Protein AF-F2E6W6-F1 (afdb_monomer_lite)

Sequence (379 aa):
MNFRDVFLYSQALEDITQSMILEAPSEEEVSLLLEIYGLCLTGRKEVNKAIMNNVQDLAKAFSNYKDEVLVKREELLEYTRNAISGLKRNADIMRIDAETLELWRKLDGKEKSRSQSTEGQDKASEKIAVANIEALKEALTEVRFCSRVEELLLKKKSIAPGDSMEIHSQKVDKLKVLSDSLSTSSSKAEQRIMDHRRQKEDALNFRVKKENEVNAAEKGLLAEITQLEKQRDDLEAQLKKVNISINAAAVRLKTTREERDQFDEANNQIIFSLKTKEDDLSKSIATCNVEANVVKTWINFLEDTWQLQSSHNEQKEKKTSDELERCVRDFLKLTKHHLSAFKVSLFVYHILHAPGYVSPCCLCYLQFFYLSGSPKLVY

Foldseek 3Di:
DDPLLVVLPDLVLLVVLLVCLCPPDDPVVLVVNLVVCVSWFPDDSVVSVVLSVVSNVSSVVSVPPDDDDPDDPVNVSVVSSLVRQLGTDHPLLVVLVVLLVVLVVVLVVLVVVVVVVPDDDDDDDVVVVVVVVVVVVSVVSNVVSVVVNVVSVVVSVPDRGGDDPVVVVVSVVVVVVVVVVVVVVVVVVVVVVVVVVVVVVVVVVVVVVVVVVVVVVVVVVVVVVVVVVVVVVVVVVVVVVVVVVVVVVVVVVVVVVVVVVVVVVVVVVVVVVVVVVVVVVVVVVVVVVVVVVVVVVVVVVVVVVVVVVVVVVVVVVVVVVVVVVVVVVVVVVVVVVVVVVVVVVPPVVVVPDDDDDDDDDDDDDDPDDDDDDDDDDDD

Organism: Hordeum vulgare subsp. vulgare (NCBI:txid112509)

pLDDT: mean 81.31, std 18.22, range [27.05, 98.44]

Secondary structure (DSSP, 8-state):
--HHHHHHHSSHHHHHHHHHHHSPPPHHHHHHHHHHHHHHBSS-HHHHHHHHHHHHHHHHHHHH--S-SSS-HHHHHHHHHHHHHHHBPPHHHHHHHHHHHHHHHHHHHHHHHHHH--S-----HHHHHHHHHHHHHHHHHHHHHHHHHHHHHHHHHH---SS-HHHHHHHHHHHHHHHHHHHHHHHHHHHHHHHHHHHHHHHHHHHHHHHHHHHHHHHHHHHHHHHHHHHHHHHHHHHHHHHHHHHHHHHHHHHHHHHHHHHHHHHHHHHHHHHHHHHHHHHHHHHHHHHHHHHHHHHHHHHHHHHHHHHHHHHHHHHHHHHHHHHHHHHHHHHHHHHHHHHHHHHHHHHS---S-----------------------

Structure (mmCIF, N/CA/C/O backbone):
data_AF-F2E6W6-F1
#
_entry.id   AF-F2E6W6-F1
#
loop_
_atom_site.group_PDB
_atom_site.id
_atom_site.type_symbol
_atom_site.label_atom_id
_atom_site.label_alt_id
_atom_site.label_comp_id
_atom_site.label_asym_id
_atom_site.label_entity_id
_atom_site.label_seq_id
_atom_site.pdbx_PDB_ins_code
_atom_site.Cartn_x
_atom_site.Cartn_y
_atom_site.Cartn_z
_atom_site.occupancy
_atom_site.B_iso_or_equiv
_atom_site.auth_seq_id
_atom_site.auth_comp_id
_atom_site.auth_asym_id
_atom_site.auth_atom_id
_atom_site.pdbx_PDB_model_num
ATOM 1 N N . MET A 1 1 ? 26.480 -9.948 -69.142 1.00 63.53 1 MET A N 1
ATOM 2 C CA . MET A 1 1 ? 26.178 -9.881 -67.698 1.00 63.53 1 MET A CA 1
ATOM 3 C C . MET A 1 1 ? 26.034 -11.298 -67.197 1.00 63.53 1 MET A C 1
ATOM 5 O O . MET A 1 1 ? 25.286 -12.056 -67.802 1.00 63.53 1 MET A O 1
ATOM 9 N N . ASN A 1 2 ? 26.790 -11.666 -66.169 1.00 80.00 2 ASN A N 1
ATOM 10 C CA . ASN A 1 2 ? 26.648 -12.948 -65.475 1.00 80.00 2 ASN A CA 1
ATOM 11 C C . ASN A 1 2 ? 25.763 -12.771 -64.215 1.00 80.00 2 ASN A C 1
ATOM 13 O O . ASN A 1 2 ? 25.444 -11.645 -63.836 1.00 80.00 2 ASN A O 1
ATOM 17 N N . PHE A 1 3 ? 25.363 -13.869 -63.562 1.00 83.00 3 PHE A N 1
ATOM 18 C CA . PHE A 1 3 ? 24.536 -13.830 -62.342 1.00 83.00 3 PHE A CA 1
ATOM 19 C C . PHE A 1 3 ? 25.166 -12.992 -61.217 1.00 83.00 3 PHE A C 1
ATOM 21 O O . PHE A 1 3 ? 24.473 -12.240 -60.538 1.00 83.00 3 PHE A O 1
ATOM 28 N N . ARG A 1 4 ? 26.491 -13.077 -61.052 1.00 82.88 4 ARG A N 1
ATOM 29 C CA . ARG A 1 4 ? 27.232 -12.314 -60.043 1.00 82.88 4 ARG A CA 1
ATOM 30 C C . ARG A 1 4 ? 27.129 -10.807 -60.285 1.00 82.88 4 ARG A C 1
ATOM 32 O O . ARG A 1 4 ? 26.973 -10.069 -59.323 1.00 82.88 4 ARG A O 1
ATOM 39 N N . ASP A 1 5 ? 27.155 -10.353 -61.536 1.00 81.19 5 ASP A N 1
ATOM 40 C CA . ASP A 1 5 ? 26.971 -8.937 -61.868 1.00 81.19 5 ASP A CA 1
ATOM 41 C C . ASP A 1 5 ? 25.567 -8.471 -61.458 1.00 81.19 5 ASP A C 1
ATOM 43 O O . ASP A 1 5 ? 25.430 -7.446 -60.798 1.00 81.19 5 ASP A O 1
ATOM 47 N N . VAL A 1 6 ? 24.530 -9.251 -61.790 1.00 85.06 6 VAL A N 1
ATOM 48 C CA . VAL A 1 6 ? 23.133 -8.951 -61.422 1.00 85.06 6 VAL A CA 1
ATOM 49 C C . VAL A 1 6 ? 22.968 -8.893 -59.902 1.00 85.06 6 VAL A C 1
ATOM 51 O O . VAL A 1 6 ? 22.346 -7.965 -59.389 1.00 85.06 6 VAL A O 1
ATOM 54 N N . PHE A 1 7 ? 23.579 -9.833 -59.177 1.00 87.50 7 PHE A N 1
ATOM 55 C CA . PHE A 1 7 ? 23.567 -9.850 -57.717 1.00 87.50 7 PHE A CA 1
ATOM 56 C C . PHE A 1 7 ? 24.241 -8.603 -57.124 1.00 87.50 7 PHE A C 1
ATOM 58 O O . PHE A 1 7 ? 23.672 -7.965 -56.242 1.00 87.50 7 PHE A O 1
ATOM 65 N N . LEU A 1 8 ? 25.406 -8.200 -57.645 1.00 86.19 8 LEU A N 1
ATOM 66 C CA . LEU A 1 8 ? 26.129 -7.009 -57.182 1.00 86.19 8 LEU A CA 1
ATOM 67 C C . LEU A 1 8 ? 25.391 -5.690 -57.477 1.00 86.19 8 LEU A C 1
ATOM 69 O O . LEU A 1 8 ? 25.560 -4.735 -56.722 1.00 86.19 8 LEU A O 1
ATOM 73 N N . TYR A 1 9 ? 24.571 -5.627 -58.532 1.00 84.62 9 TYR A N 1
ATOM 74 C CA . TYR A 1 9 ? 23.705 -4.470 -58.809 1.00 84.62 9 TYR A CA 1
ATOM 75 C C . TYR A 1 9 ? 22.440 -4.427 -57.940 1.00 84.62 9 TYR A C 1
ATOM 77 O O . TYR A 1 9 ? 21.834 -3.367 -57.808 1.00 84.62 9 TYR A O 1
ATOM 85 N N . SER A 1 10 ? 22.030 -5.557 -57.364 1.00 89.06 10 SER A N 1
ATOM 86 C CA . SER A 1 10 ? 20.847 -5.645 -56.503 1.00 89.06 10 SER A CA 1
ATOM 87 C C . SER A 1 10 ? 21.130 -5.202 -55.061 1.00 89.06 10 SER A C 1
ATOM 89 O O . SER A 1 10 ? 22.289 -5.044 -54.672 1.00 89.06 10 SER A O 1
ATOM 91 N N . GLN A 1 11 ? 20.067 -5.068 -54.262 1.00 88.62 11 GLN A N 1
ATOM 92 C CA . GLN A 1 11 ? 20.126 -4.831 -52.812 1.00 88.62 11 GLN A CA 1
ATOM 93 C C . GLN A 1 11 ? 20.173 -6.136 -51.987 1.00 88.62 11 GLN A C 1
ATOM 95 O O . GLN A 1 11 ? 20.115 -6.115 -50.760 1.00 88.62 11 GLN A O 1
ATOM 100 N N . ALA A 1 12 ? 20.269 -7.293 -52.654 1.00 91.50 12 ALA A N 1
ATOM 101 C CA . ALA A 1 12 ? 20.101 -8.593 -52.011 1.00 91.50 12 ALA A CA 1
ATOM 102 C C . ALA A 1 12 ? 21.128 -8.850 -50.902 1.00 91.50 12 ALA A C 1
ATOM 104 O O . ALA A 1 12 ? 20.784 -9.434 -49.881 1.00 91.50 12 ALA A O 1
ATOM 105 N N . LEU A 1 13 ? 22.378 -8.411 -51.081 1.00 92.00 13 LEU A N 1
ATOM 106 C CA . LEU A 1 13 ? 23.414 -8.595 -50.066 1.00 92.00 13 LEU A CA 1
ATOM 107 C C . LEU A 1 13 ? 23.071 -7.836 -48.784 1.00 92.00 13 LEU A C 1
ATOM 109 O O . LEU A 1 13 ? 23.199 -8.376 -47.692 1.00 92.00 13 LEU A O 1
ATOM 113 N N . GLU A 1 14 ? 22.632 -6.591 -48.925 1.00 93.69 14 GLU A N 1
ATOM 114 C CA . GLU A 1 14 ? 22.298 -5.734 -47.802 1.00 93.69 14 GLU A CA 1
ATOM 115 C C . GLU A 1 14 ? 21.030 -6.190 -47.079 1.00 93.69 14 GLU A C 1
ATOM 117 O O . GLU A 1 14 ? 20.990 -6.153 -45.851 1.00 93.69 14 GLU A O 1
ATOM 122 N N . ASP A 1 15 ? 20.022 -6.649 -47.821 1.00 93.00 15 ASP A N 1
ATOM 123 C CA . ASP A 1 15 ? 18.779 -7.162 -47.242 1.00 93.00 15 ASP A CA 1
ATOM 124 C C . ASP A 1 15 ? 19.012 -8.491 -46.506 1.00 93.00 15 ASP A C 1
ATOM 126 O O . ASP A 1 15 ? 18.475 -8.689 -45.416 1.00 93.00 15 ASP A O 1
ATOM 130 N N . ILE A 1 16 ? 19.887 -9.358 -47.032 1.00 92.94 16 ILE A N 1
ATOM 131 C CA . ILE A 1 16 ? 20.359 -10.558 -46.324 1.00 92.94 16 ILE A CA 1
ATOM 132 C C . ILE A 1 16 ? 21.093 -10.161 -45.034 1.00 92.94 16 ILE A C 1
ATOM 134 O O . ILE A 1 16 ? 20.836 -10.722 -43.974 1.00 92.94 16 ILE A O 1
ATOM 138 N N . THR A 1 17 ? 21.990 -9.170 -45.073 1.00 92.81 17 THR A N 1
ATOM 139 C CA . THR A 1 17 ? 22.675 -8.723 -43.851 1.00 92.81 17 THR A CA 1
ATOM 140 C C . THR A 1 17 ? 21.697 -8.143 -42.825 1.00 92.81 17 THR A C 1
ATOM 142 O O . THR A 1 17 ? 21.856 -8.369 -41.627 1.00 92.81 17 THR A O 1
ATOM 145 N N . GLN A 1 18 ? 20.670 -7.414 -43.258 1.00 93.12 18 GLN A N 1
ATOM 146 C CA . GLN A 1 18 ? 19.642 -6.905 -42.352 1.00 93.12 18 GLN A CA 1
ATOM 147 C C . GLN A 1 18 ? 18.776 -8.010 -41.755 1.00 93.12 18 GLN A C 1
ATOM 149 O O . GLN A 1 18 ? 18.472 -7.942 -40.563 1.00 93.12 18 GLN A O 1
ATOM 154 N N . SER A 1 19 ? 18.396 -9.028 -42.535 1.00 92.31 19 SER A N 1
ATOM 155 C CA . SER A 1 19 ? 17.620 -10.150 -42.004 1.00 92.31 19 SER A CA 1
ATOM 156 C C . SER A 1 19 ? 18.380 -10.857 -40.884 1.00 92.31 19 SER A C 1
ATOM 158 O O . SER A 1 19 ? 17.770 -11.206 -39.884 1.00 92.31 19 SER A O 1
ATOM 160 N N . MET A 1 20 ? 19.710 -10.943 -40.980 1.00 91.44 20 MET A N 1
ATOM 161 C CA . MET A 1 20 ? 20.563 -11.488 -39.915 1.00 91.44 20 MET A CA 1
ATOM 162 C C . MET A 1 20 ? 20.612 -10.630 -38.643 1.00 91.44 20 MET A C 1
ATOM 164 O O . MET A 1 20 ? 20.873 -11.134 -37.555 1.00 91.44 20 MET A O 1
ATOM 168 N N . ILE A 1 21 ? 20.431 -9.314 -38.768 1.00 94.25 21 ILE A N 1
ATOM 169 C CA . ILE A 1 21 ? 20.359 -8.411 -37.609 1.00 94.25 21 ILE A CA 1
ATOM 170 C C . ILE A 1 21 ? 18.989 -8.528 -36.940 1.00 94.25 21 ILE A C 1
ATOM 172 O O . ILE A 1 21 ? 18.876 -8.426 -35.718 1.00 94.25 21 ILE A O 1
ATOM 176 N N . LEU A 1 22 ? 17.940 -8.728 -37.738 1.00 91.81 22 LEU A N 1
ATOM 177 C CA . LEU A 1 22 ? 16.584 -8.947 -37.244 1.00 91.81 22 LEU A CA 1
ATOM 178 C C . LEU A 1 22 ? 16.437 -10.315 -36.571 1.00 91.81 22 LEU A C 1
ATOM 180 O O . LEU A 1 22 ? 15.814 -10.403 -35.513 1.00 91.81 22 LEU A O 1
ATOM 184 N N . GLU A 1 23 ? 17.036 -11.347 -37.159 1.00 90.81 23 GLU A N 1
ATOM 185 C CA . GLU A 1 23 ? 17.044 -12.721 -36.675 1.00 90.81 23 GLU A CA 1
ATOM 186 C C . GLU A 1 23 ? 18.470 -13.270 -36.723 1.00 90.81 23 GLU A C 1
ATOM 188 O O . GLU A 1 23 ? 19.076 -13.377 -37.786 1.00 90.81 23 GLU A O 1
ATOM 193 N N . ALA A 1 24 ? 19.025 -13.578 -35.548 1.00 90.25 24 ALA A N 1
ATOM 194 C CA . ALA A 1 24 ? 20.420 -13.980 -35.436 1.00 90.25 24 ALA A CA 1
ATOM 195 C C . ALA A 1 24 ? 20.694 -15.256 -36.257 1.00 90.25 24 ALA A C 1
ATOM 197 O O . ALA A 1 24 ? 19.958 -16.233 -36.111 1.00 90.25 24 ALA A O 1
ATOM 198 N N . PRO A 1 25 ? 21.764 -15.278 -37.070 1.00 88.00 25 PRO A N 1
ATOM 199 C CA . PRO A 1 25 ? 22.058 -16.411 -37.937 1.00 88.00 25 PRO A CA 1
ATOM 200 C C . PRO A 1 25 ? 22.534 -17.627 -37.134 1.00 88.00 25 PRO A C 1
ATOM 202 O O . PRO A 1 25 ? 23.281 -17.499 -36.158 1.00 88.00 25 PRO A O 1
ATOM 205 N N . SER A 1 26 ? 22.160 -18.816 -37.592 1.00 89.94 26 SER A N 1
ATOM 206 C CA . SER A 1 26 ? 22.721 -20.091 -37.140 1.00 89.94 26 SER A CA 1
ATOM 207 C C . SER A 1 26 ? 24.189 -20.259 -37.566 1.00 89.94 26 SER A C 1
ATOM 209 O O . SER A 1 26 ? 24.686 -19.567 -38.457 1.00 89.94 26 SER A O 1
ATOM 211 N N . GLU A 1 27 ? 24.912 -21.205 -36.957 1.00 88.50 27 GLU A N 1
ATOM 212 C CA . GLU A 1 27 ? 26.322 -21.473 -37.305 1.00 88.50 27 GLU A CA 1
ATOM 213 C C . GLU A 1 27 ? 26.512 -21.885 -38.780 1.00 88.50 27 GLU A C 1
ATOM 215 O O . GLU A 1 27 ? 27.515 -21.535 -39.415 1.00 88.50 27 GLU A O 1
ATOM 220 N N . GLU A 1 28 ? 25.530 -22.591 -39.343 1.00 89.00 28 GLU A N 1
ATOM 221 C CA . GLU A 1 28 ? 25.517 -23.013 -40.747 1.00 89.00 28 GLU A CA 1
ATOM 222 C C . GLU A 1 28 ? 25.327 -21.814 -41.688 1.00 89.00 28 GLU A C 1
ATOM 224 O O . GLU A 1 28 ? 26.076 -21.653 -42.657 1.00 89.00 28 GLU A O 1
ATOM 229 N N . GLU A 1 29 ? 24.393 -20.917 -41.362 1.00 89.31 29 GLU A N 1
ATOM 230 C CA . GLU A 1 29 ? 24.150 -19.682 -42.115 1.00 89.31 29 GLU A CA 1
ATOM 231 C C . GLU A 1 29 ? 25.367 -18.753 -42.077 1.00 89.31 29 GLU A C 1
ATOM 233 O O . GLU A 1 29 ? 25.765 -18.218 -43.111 1.00 89.31 29 GLU A O 1
ATOM 238 N N . VAL A 1 30 ? 26.024 -18.616 -40.919 1.00 91.25 30 VAL A N 1
ATOM 239 C CA . VAL A 1 30 ? 27.264 -17.831 -40.779 1.00 91.25 30 VAL A CA 1
ATOM 240 C C . VAL A 1 30 ? 28.339 -18.323 -41.747 1.00 91.25 30 VAL A C 1
ATOM 242 O O . VAL A 1 30 ? 28.990 -17.513 -42.413 1.00 91.25 30 VAL A O 1
ATOM 245 N N . SER A 1 31 ? 28.512 -19.641 -41.856 1.00 90.50 31 SER A N 1
ATOM 246 C CA . SER A 1 31 ? 29.509 -20.246 -42.746 1.00 90.50 31 SER A CA 1
ATOM 247 C C . SER A 1 31 ? 29.209 -19.948 -44.218 1.00 90.50 31 SER A C 1
ATOM 249 O O . SER A 1 31 ? 30.088 -19.470 -44.937 1.00 90.50 31 SER A O 1
ATOM 251 N N . LEU A 1 32 ? 27.955 -20.131 -44.644 1.00 90.38 32 LEU A N 1
ATOM 252 C CA . LEU A 1 32 ? 27.500 -19.820 -46.004 1.00 90.38 32 LEU A CA 1
ATOM 253 C C . LEU A 1 32 ? 27.666 -18.329 -46.340 1.00 90.38 32 LEU A C 1
ATOM 255 O O . LEU A 1 32 ? 28.095 -17.948 -47.430 1.00 90.38 32 LEU A O 1
ATOM 259 N N . LEU A 1 33 ? 27.354 -17.456 -45.389 1.00 89.75 33 LEU A N 1
ATOM 260 C CA . LEU A 1 33 ? 27.385 -16.013 -45.597 1.00 89.75 33 LEU A CA 1
ATOM 261 C C . LEU A 1 33 ? 28.803 -15.453 -45.645 1.00 89.75 33 LEU A C 1
ATOM 263 O O . LEU A 1 33 ? 29.058 -14.509 -46.391 1.00 89.75 33 LEU A O 1
ATOM 267 N N . LEU A 1 34 ? 29.752 -16.060 -44.933 1.00 91.19 34 LEU A N 1
ATOM 268 C CA . LEU A 1 34 ? 31.170 -15.733 -45.084 1.00 91.19 34 LEU A CA 1
ATOM 269 C C . LEU A 1 34 ? 31.671 -16.010 -46.508 1.00 91.19 34 LEU A C 1
ATOM 271 O O . LEU A 1 34 ? 32.486 -15.239 -47.029 1.00 91.19 34 LEU A O 1
ATOM 275 N N . GLU A 1 35 ? 31.166 -17.058 -47.164 1.00 90.69 35 GLU A N 1
ATOM 276 C CA . GLU A 1 35 ? 31.461 -17.327 -48.575 1.00 90.69 35 GLU A CA 1
ATOM 277 C C . GLU A 1 35 ? 30.843 -16.261 -49.488 1.00 90.69 35 GLU A C 1
ATOM 279 O O . GLU A 1 35 ? 31.542 -15.695 -50.337 1.00 90.69 35 GLU A O 1
ATOM 284 N N . ILE A 1 36 ? 29.571 -15.909 -49.261 1.00 90.62 36 ILE A N 1
ATOM 285 C CA . ILE A 1 36 ? 28.873 -14.843 -50.000 1.00 90.62 36 ILE A CA 1
ATOM 286 C C . ILE A 1 36 ? 29.614 -13.504 -49.845 1.00 90.62 36 ILE A C 1
ATOM 288 O O . ILE A 1 36 ? 29.897 -12.832 -50.843 1.00 90.62 36 ILE A O 1
ATOM 292 N N . TYR A 1 37 ? 30.026 -13.143 -48.627 1.00 91.75 37 TYR A N 1
ATOM 293 C CA . TYR A 1 37 ? 30.845 -11.959 -48.351 1.00 91.75 37 TYR A CA 1
ATOM 294 C C . TYR A 1 37 ? 32.204 -12.043 -49.060 1.00 91.75 37 TYR A C 1
ATOM 296 O O . TYR A 1 37 ? 32.669 -11.054 -49.626 1.00 91.75 37 TYR A O 1
ATOM 304 N N . GLY A 1 38 ? 32.831 -13.224 -49.115 1.00 89.94 38 GLY A N 1
ATOM 305 C CA . GLY A 1 38 ? 34.061 -13.488 -49.877 1.00 89.94 38 GLY A CA 1
ATOM 306 C C . GLY A 1 38 ? 33.975 -13.119 -51.359 1.00 89.94 38 GLY A C 1
ATOM 307 O O . GLY A 1 38 ? 34.939 -12.601 -51.940 1.00 89.94 38 GLY A O 1
ATOM 308 N N . LEU A 1 39 ? 32.817 -13.361 -51.970 1.00 88.00 39 LEU A N 1
ATOM 309 C CA . LEU A 1 39 ? 32.565 -13.111 -53.389 1.00 88.00 39 LEU A CA 1
ATOM 310 C C . LEU A 1 39 ? 32.099 -11.676 -53.674 1.00 88.00 39 LEU A C 1
ATOM 312 O O . LEU A 1 39 ? 32.392 -11.145 -54.761 1.00 88.00 39 LEU A O 1
ATOM 316 N N . CYS A 1 40 ? 31.398 -11.067 -52.712 1.00 89.25 40 CYS A N 1
ATOM 317 C CA . CYS A 1 40 ? 30.647 -9.829 -52.909 1.00 89.25 40 CYS A CA 1
ATOM 318 C C . CYS A 1 40 ? 31.241 -8.598 -52.224 1.00 89.25 40 CYS A C 1
ATOM 320 O O . CYS A 1 40 ? 31.049 -7.508 -52.746 1.00 89.25 40 CYS A O 1
ATOM 322 N N . LEU A 1 41 ? 31.980 -8.732 -51.121 1.00 89.81 41 LEU A N 1
ATOM 323 C CA . LEU A 1 41 ? 32.582 -7.599 -50.412 1.00 89.81 41 LEU A CA 1
ATOM 324 C C . LEU A 1 41 ? 34.031 -7.349 -50.841 1.00 89.81 41 LEU A C 1
ATOM 326 O O . LEU A 1 41 ? 34.765 -8.238 -51.298 1.00 89.81 41 LEU A O 1
ATOM 330 N N . THR A 1 42 ? 34.438 -6.091 -50.739 1.00 84.62 42 THR A N 1
ATOM 331 C CA . THR A 1 42 ? 35.826 -5.657 -50.894 1.00 84.62 42 THR A CA 1
ATOM 332 C C . THR A 1 42 ? 36.619 -5.998 -49.627 1.00 84.62 42 THR A C 1
ATOM 334 O O . THR A 1 42 ? 36.120 -5.868 -48.516 1.00 84.62 42 THR A O 1
ATOM 337 N N . GLY A 1 43 ? 37.861 -6.469 -49.785 1.00 81.81 43 GLY A N 1
ATOM 338 C CA . GLY A 1 43 ? 38.720 -6.859 -48.661 1.00 81.81 43 GLY A CA 1
ATOM 339 C C . GLY A 1 43 ? 39.170 -8.322 -48.683 1.00 81.81 43 GLY A C 1
ATOM 340 O O . GLY A 1 43 ? 38.806 -9.108 -49.558 1.00 81.81 43 GLY A O 1
ATOM 341 N N . ARG A 1 44 ? 40.042 -8.670 -47.727 1.00 83.00 44 ARG A N 1
ATOM 342 C CA . ARG A 1 44 ? 40.537 -10.04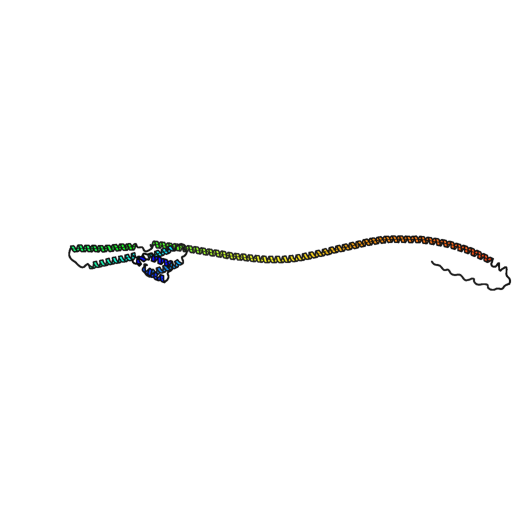2 -47.511 1.00 83.00 44 ARG A CA 1
ATOM 343 C C . ARG A 1 44 ? 39.607 -10.798 -46.556 1.00 83.00 44 ARG A C 1
ATOM 345 O O . ARG A 1 44 ? 38.804 -10.179 -45.868 1.00 83.00 44 ARG A O 1
ATOM 352 N N . LYS A 1 45 ? 39.759 -12.126 -46.469 1.00 86.56 45 LYS A N 1
ATOM 353 C CA . LYS A 1 45 ? 38.929 -13.004 -45.617 1.00 86.56 45 LYS A CA 1
ATOM 354 C C . LYS A 1 45 ? 38.768 -12.495 -44.175 1.00 86.56 45 LYS A C 1
ATOM 356 O O . LYS A 1 45 ? 37.667 -12.555 -43.642 1.00 86.56 45 LYS A O 1
ATOM 361 N N . GLU A 1 46 ? 39.821 -11.924 -43.590 1.00 87.31 46 GLU A N 1
ATOM 362 C CA . GLU A 1 46 ? 39.778 -11.366 -42.228 1.00 87.31 46 GLU A CA 1
ATOM 363 C C . GLU A 1 46 ? 38.813 -10.184 -42.076 1.00 87.31 46 GLU A C 1
ATOM 365 O O . GLU A 1 46 ? 38.120 -10.075 -41.069 1.00 87.31 46 GLU A O 1
ATOM 370 N N . VAL A 1 47 ? 38.718 -9.322 -43.094 1.00 87.38 47 VAL A N 1
ATOM 371 C CA . VAL A 1 47 ? 37.790 -8.180 -43.094 1.00 87.38 47 VAL A CA 1
ATOM 372 C C . VAL A 1 47 ? 36.350 -8.688 -43.118 1.00 87.38 47 VAL A C 1
ATOM 374 O O . VAL A 1 47 ? 35.525 -8.243 -42.328 1.00 87.38 47 VAL A O 1
ATOM 377 N N . ASN A 1 48 ? 36.065 -9.690 -43.951 1.00 90.56 48 ASN A N 1
ATOM 378 C CA . ASN A 1 48 ? 34.736 -10.296 -44.037 1.00 90.56 48 ASN A CA 1
ATOM 379 C C . ASN A 1 48 ? 34.334 -10.999 -42.735 1.00 90.56 48 ASN A C 1
ATOM 381 O O . ASN A 1 48 ? 33.177 -10.915 -42.329 1.00 90.56 48 ASN A O 1
ATOM 385 N N . LYS A 1 49 ? 35.290 -11.644 -42.054 1.00 91.44 49 LYS A N 1
ATOM 386 C CA . LYS A 1 49 ? 35.068 -12.241 -40.732 1.00 91.44 49 LYS A CA 1
ATOM 387 C C . LYS A 1 49 ? 34.760 -11.182 -39.672 1.00 91.44 49 LYS A C 1
ATOM 389 O O . LYS A 1 49 ? 33.838 -11.366 -38.886 1.00 91.44 49 LYS A O 1
ATOM 394 N N . ALA A 1 50 ? 35.483 -10.063 -39.669 1.00 91.75 50 ALA A N 1
ATOM 395 C CA . ALA A 1 50 ? 35.206 -8.959 -38.752 1.00 91.75 50 ALA A CA 1
ATOM 396 C C . ALA A 1 50 ? 33.811 -8.353 -38.986 1.00 91.75 50 ALA A C 1
ATOM 398 O O . ALA A 1 50 ? 33.081 -8.105 -38.030 1.00 91.75 50 ALA A O 1
ATOM 399 N N . ILE A 1 51 ? 33.411 -8.175 -40.250 1.00 91.81 51 ILE A N 1
ATOM 400 C CA . ILE A 1 51 ? 32.063 -7.708 -40.608 1.00 91.81 51 ILE A CA 1
ATOM 401 C C . ILE A 1 51 ? 31.001 -8.693 -40.108 1.00 91.81 51 ILE A C 1
ATOM 403 O O . ILE A 1 51 ? 30.014 -8.264 -39.521 1.00 91.81 51 ILE A O 1
ATOM 407 N N . MET A 1 52 ? 31.214 -9.999 -40.289 1.00 92.94 52 MET A N 1
ATOM 408 C CA . MET A 1 52 ? 30.303 -11.032 -39.791 1.00 92.94 52 MET A CA 1
ATOM 409 C C . MET A 1 52 ? 30.128 -10.969 -38.269 1.00 92.94 52 MET A C 1
ATOM 411 O O . MET A 1 52 ? 28.998 -10.923 -37.790 1.00 92.94 52 MET A O 1
ATOM 415 N N . ASN A 1 53 ? 31.227 -10.886 -37.516 1.00 92.12 53 ASN A N 1
ATOM 416 C CA . ASN A 1 53 ? 31.167 -10.759 -36.058 1.00 92.12 53 ASN A CA 1
ATOM 417 C C . ASN A 1 53 ? 30.378 -9.507 -35.636 1.00 92.12 53 ASN A C 1
ATOM 419 O O . ASN A 1 53 ? 29.513 -9.592 -34.771 1.00 92.12 53 ASN A O 1
ATOM 423 N N . ASN A 1 54 ? 30.608 -8.367 -36.297 1.00 93.12 54 ASN A N 1
ATOM 424 C CA . ASN A 1 54 ? 29.860 -7.137 -36.026 1.00 93.12 54 ASN A CA 1
ATOM 425 C C . ASN A 1 54 ? 28.361 -7.297 -36.322 1.00 93.12 54 ASN A C 1
ATOM 427 O O . ASN A 1 54 ? 27.536 -6.787 -35.573 1.00 93.12 54 ASN A O 1
ATOM 431 N N . VAL A 1 55 ? 27.990 -8.006 -37.394 1.00 93.00 55 VAL A N 1
ATOM 432 C CA . VAL A 1 55 ? 26.584 -8.310 -37.715 1.00 93.00 55 VAL A CA 1
ATOM 433 C C . VAL A 1 55 ? 25.952 -9.187 -36.630 1.00 93.00 55 VAL A C 1
ATOM 435 O O . VAL A 1 55 ? 24.822 -8.923 -36.231 1.00 93.00 55 VAL A O 1
ATOM 438 N N . GLN A 1 56 ? 26.676 -10.174 -36.096 1.00 92.38 56 GLN A N 1
ATOM 439 C CA . GLN A 1 56 ? 26.198 -11.003 -34.982 1.00 92.38 56 GLN A CA 1
ATOM 440 C C . GLN A 1 56 ? 26.055 -10.205 -33.675 1.00 92.38 56 GLN A C 1
ATOM 442 O O . GLN A 1 56 ? 25.061 -10.362 -32.962 1.00 92.38 56 GLN A O 1
ATOM 447 N N . ASP A 1 57 ? 27.003 -9.312 -33.376 1.00 93.31 57 ASP A N 1
ATOM 448 C CA . ASP A 1 57 ? 26.922 -8.408 -32.223 1.00 93.31 57 ASP A CA 1
ATOM 449 C C . ASP A 1 57 ? 25.732 -7.449 -32.354 1.00 93.31 57 ASP A C 1
ATOM 451 O O . ASP A 1 57 ? 24.977 -7.253 -31.394 1.00 93.31 57 ASP A O 1
ATOM 455 N N . LEU A 1 58 ? 25.515 -6.906 -33.559 1.00 93.75 58 LEU A N 1
ATOM 456 C CA . LEU A 1 58 ? 24.338 -6.106 -33.879 1.00 93.75 58 LEU A CA 1
ATOM 457 C C . LEU A 1 58 ? 23.063 -6.919 -33.679 1.00 93.75 58 LEU A C 1
ATOM 459 O O . LEU A 1 58 ? 22.182 -6.435 -32.981 1.00 93.75 58 LEU A O 1
ATOM 463 N N . ALA A 1 59 ? 22.975 -8.148 -34.194 1.00 92.75 59 ALA A N 1
ATOM 464 C CA . ALA A 1 59 ? 21.809 -9.018 -34.024 1.00 92.75 59 ALA A CA 1
ATOM 465 C C . ALA A 1 59 ? 21.476 -9.259 -32.544 1.00 92.75 59 ALA A C 1
ATOM 467 O O . ALA A 1 59 ? 20.332 -9.109 -32.101 1.00 92.75 59 ALA A O 1
ATOM 468 N N . LYS A 1 60 ? 22.501 -9.547 -31.735 1.00 92.75 60 LYS A N 1
ATOM 469 C CA . LYS A 1 60 ? 22.354 -9.729 -30.289 1.00 92.75 60 LYS A CA 1
ATOM 470 C C . LYS A 1 60 ? 21.840 -8.459 -29.610 1.00 92.75 60 LYS A C 1
ATOM 472 O O . LYS A 1 60 ? 20.912 -8.540 -28.802 1.00 92.75 60 LYS A O 1
ATOM 477 N N . ALA A 1 61 ? 22.396 -7.294 -29.937 1.00 92.12 61 ALA A N 1
ATOM 478 C CA . ALA A 1 61 ? 21.934 -6.017 -29.397 1.00 92.12 61 ALA A CA 1
ATOM 479 C C . ALA A 1 61 ? 20.495 -5.690 -29.846 1.00 92.12 61 ALA A C 1
ATOM 481 O O . ALA A 1 61 ? 19.656 -5.322 -29.021 1.00 92.12 61 ALA A O 1
ATOM 482 N N . PHE A 1 62 ? 20.182 -5.897 -31.128 1.00 92.88 62 PHE A N 1
ATOM 483 C CA . PHE A 1 62 ? 18.880 -5.606 -31.731 1.00 92.88 62 PHE A CA 1
ATOM 484 C C . PHE A 1 62 ? 17.751 -6.502 -31.209 1.00 92.88 62 PHE A C 1
ATOM 486 O O . PHE A 1 62 ? 16.606 -6.048 -31.147 1.00 92.88 62 PHE A O 1
ATOM 493 N N . SER A 1 63 ? 18.055 -7.740 -30.801 1.00 91.75 63 SER A N 1
ATOM 494 C CA . SER A 1 63 ? 17.076 -8.682 -30.230 1.00 91.75 63 SER A CA 1
ATOM 495 C C . SER A 1 63 ? 16.444 -8.185 -28.920 1.00 91.75 63 SER A C 1
ATOM 497 O O . SER A 1 63 ? 15.268 -8.437 -28.647 1.00 91.75 63 SER A O 1
ATOM 499 N N . ASN A 1 64 ? 17.206 -7.419 -28.132 1.00 89.94 64 ASN A N 1
ATOM 500 C CA . ASN A 1 64 ? 16.744 -6.825 -26.878 1.00 89.94 64 ASN A CA 1
ATOM 501 C C . ASN A 1 64 ? 16.050 -5.472 -27.090 1.00 89.94 64 ASN A C 1
ATOM 503 O O . ASN A 1 64 ? 15.388 -4.970 -26.183 1.00 89.94 64 ASN A O 1
ATOM 507 N N . TYR A 1 65 ? 16.183 -4.875 -28.277 1.00 89.94 65 TYR A N 1
ATOM 508 C CA . TYR A 1 65 ? 15.677 -3.538 -28.558 1.00 89.94 65 TYR A CA 1
ATOM 509 C C . TYR A 1 65 ? 14.228 -3.560 -29.062 1.00 89.94 65 TYR A C 1
ATOM 511 O O . TYR A 1 65 ? 13.973 -3.409 -30.253 1.00 89.94 65 TYR A O 1
ATOM 519 N N . LYS A 1 66 ? 13.263 -3.784 -28.168 1.00 85.81 66 LYS A N 1
ATOM 520 C CA . LYS A 1 66 ? 11.838 -3.872 -28.546 1.00 85.81 66 LYS A CA 1
ATOM 521 C C . LYS A 1 66 ? 11.126 -2.523 -28.529 1.00 85.81 66 LYS A C 1
ATOM 523 O O . LYS A 1 66 ? 10.383 -2.221 -29.457 1.00 85.81 66 LYS A O 1
ATOM 528 N N . ASP A 1 67 ? 11.387 -1.724 -27.500 1.00 88.00 67 ASP A N 1
ATOM 529 C CA . ASP A 1 67 ? 10.698 -0.457 -27.275 1.00 88.00 67 ASP A CA 1
ATOM 530 C C . ASP A 1 67 ? 11.535 0.712 -27.801 1.00 88.00 67 ASP A C 1
ATOM 532 O O . ASP A 1 67 ? 12.622 1.003 -27.297 1.00 88.00 67 ASP A O 1
ATOM 536 N N . GLU A 1 68 ? 11.026 1.387 -28.831 1.00 87.69 68 GLU A N 1
ATOM 537 C CA . GLU A 1 68 ? 11.694 2.537 -29.434 1.00 87.69 68 GLU A CA 1
ATOM 538 C C . GLU A 1 68 ? 11.497 3.794 -28.582 1.00 87.69 68 GLU A C 1
ATOM 540 O O . GLU A 1 68 ? 10.369 4.212 -28.325 1.00 87.69 68 GLU A O 1
ATOM 545 N N . VAL A 1 69 ? 12.599 4.425 -28.166 1.00 82.94 69 VAL A N 1
ATOM 546 C CA . VAL A 1 69 ? 12.549 5.650 -27.345 1.00 82.94 69 VAL A CA 1
ATOM 547 C C . VAL A 1 69 ? 12.937 6.881 -28.160 1.00 82.94 69 VAL A C 1
ATOM 549 O O . VAL A 1 69 ? 12.138 7.802 -28.307 1.00 82.94 69 VAL A O 1
ATOM 552 N N . LEU A 1 70 ? 14.165 6.913 -28.691 1.00 83.69 70 LEU A N 1
ATOM 553 C CA . LEU A 1 70 ? 14.691 8.066 -29.439 1.00 83.69 70 LEU A CA 1
ATOM 554 C C . LEU A 1 70 ? 15.124 7.734 -30.872 1.00 83.69 70 LEU A C 1
ATOM 556 O O . LEU A 1 70 ? 15.133 8.625 -31.717 1.00 83.69 70 LEU A O 1
ATOM 560 N N . VAL A 1 71 ? 15.490 6.480 -31.159 1.00 89.25 71 VAL A N 1
ATOM 561 C CA . VAL A 1 71 ? 16.035 6.064 -32.464 1.00 89.25 71 VAL A CA 1
ATOM 562 C C . VAL A 1 71 ? 15.185 4.946 -33.026 1.00 89.25 71 VAL A C 1
ATOM 564 O O . VAL A 1 71 ? 14.980 3.938 -32.359 1.00 89.25 71 VAL A O 1
ATOM 567 N N . LYS A 1 72 ? 14.692 5.083 -34.251 1.00 91.38 72 LYS A N 1
ATOM 568 C CA . LYS A 1 72 ? 13.876 4.021 -34.846 1.00 91.38 72 LYS A CA 1
ATOM 569 C C . LYS A 1 72 ? 14.751 2.846 -35.265 1.00 91.38 72 LYS A C 1
ATOM 571 O O . LYS A 1 72 ? 15.856 3.046 -35.771 1.00 91.38 72 LYS A O 1
ATOM 576 N N . ARG A 1 73 ? 14.244 1.624 -35.107 1.00 91.56 73 ARG A N 1
ATOM 577 C CA . ARG A 1 73 ? 14.901 0.394 -35.572 1.00 91.56 73 ARG A CA 1
ATOM 578 C C . ARG A 1 73 ? 15.204 0.470 -37.067 1.00 91.56 73 ARG A C 1
ATOM 580 O O . ARG A 1 73 ? 16.317 0.162 -37.474 1.00 91.56 73 ARG A O 1
ATOM 587 N N . GLU A 1 74 ? 14.258 0.980 -37.852 1.00 91.00 74 GLU A N 1
ATOM 588 C CA . GLU A 1 74 ? 14.425 1.194 -39.296 1.00 91.00 74 GLU A CA 1
ATOM 589 C C . GLU A 1 74 ? 15.622 2.103 -39.619 1.00 91.00 74 GLU A C 1
ATOM 591 O O . GLU A 1 74 ? 16.401 1.815 -40.520 1.00 91.00 74 GLU A O 1
ATOM 596 N N . GLU A 1 75 ? 15.824 3.174 -38.843 1.00 90.12 75 GLU A N 1
ATOM 597 C CA . GLU A 1 75 ? 16.926 4.119 -39.058 1.00 90.12 75 GLU A CA 1
ATOM 598 C C . GLU A 1 75 ? 18.298 3.457 -38.832 1.00 90.12 75 GLU A C 1
ATOM 600 O O . GLU A 1 75 ? 19.238 3.672 -39.596 1.00 90.12 75 GLU A O 1
ATOM 605 N N . LEU A 1 76 ? 18.411 2.603 -37.810 1.00 91.25 76 LEU A N 1
ATOM 606 C CA . LEU A 1 76 ? 19.640 1.856 -37.517 1.00 91.25 76 LEU A CA 1
ATOM 607 C C . LEU A 1 76 ? 19.923 0.764 -38.561 1.00 91.25 76 LEU A C 1
ATOM 609 O O . LEU A 1 76 ? 21.076 0.548 -38.950 1.00 91.25 76 LEU A O 1
ATOM 613 N N . LEU A 1 77 ? 18.876 0.085 -39.035 1.00 91.56 77 LEU A N 1
ATOM 614 C CA . LEU A 1 77 ? 18.989 -0.897 -40.114 1.00 91.56 77 LEU A CA 1
ATOM 615 C C . LEU A 1 77 ? 19.419 -0.225 -41.420 1.00 91.56 77 LEU A C 1
ATOM 617 O O . LEU A 1 77 ? 20.259 -0.770 -42.137 1.00 91.56 77 LEU A O 1
ATOM 621 N N . GLU A 1 78 ? 18.923 0.979 -41.697 1.00 90.75 78 GLU A N 1
ATOM 622 C CA . GLU A 1 78 ? 19.331 1.785 -42.847 1.00 90.75 78 GLU A CA 1
ATOM 623 C C . GLU A 1 78 ? 20.807 2.212 -42.765 1.00 90.75 78 GLU A C 1
ATOM 625 O O . GLU A 1 78 ? 21.523 2.189 -43.768 1.00 90.75 78 GLU A O 1
ATOM 630 N N . TYR A 1 79 ? 21.328 2.535 -41.578 1.00 90.12 79 TYR A N 1
ATOM 631 C CA . TYR A 1 79 ? 22.768 2.784 -41.408 1.00 90.12 79 TYR A CA 1
ATOM 632 C C . TYR A 1 79 ? 23.613 1.553 -41.724 1.00 90.12 79 TYR A C 1
ATOM 634 O O . TYR A 1 79 ? 24.655 1.669 -42.372 1.00 90.12 79 TYR A O 1
ATOM 642 N N . THR A 1 80 ? 23.134 0.370 -41.344 1.00 90.75 80 THR A N 1
ATOM 643 C CA . THR A 1 80 ? 23.817 -0.886 -41.664 1.00 90.75 80 THR A CA 1
ATOM 644 C C . THR A 1 80 ? 23.745 -1.187 -43.164 1.00 90.75 80 THR A C 1
ATOM 646 O O . THR A 1 80 ? 24.764 -1.519 -43.767 1.00 90.75 80 THR A O 1
ATOM 649 N N . ARG A 1 81 ? 22.584 -0.980 -43.799 1.00 89.50 81 ARG A N 1
ATOM 650 C CA . ARG A 1 81 ? 22.394 -1.116 -45.255 1.00 89.50 81 ARG A CA 1
ATOM 651 C C . ARG A 1 81 ? 23.397 -0.267 -46.034 1.00 89.50 81 ARG A C 1
ATOM 653 O O . ARG A 1 81 ? 24.085 -0.776 -46.916 1.00 89.50 81 ARG A O 1
ATOM 660 N N . ASN A 1 82 ? 23.528 1.006 -45.661 1.00 88.25 82 ASN A N 1
ATOM 661 C CA . ASN A 1 82 ? 24.461 1.937 -46.297 1.00 88.25 82 ASN A CA 1
ATOM 662 C C . ASN A 1 82 ? 25.928 1.526 -46.097 1.00 88.25 82 ASN A C 1
ATOM 664 O O . ASN A 1 82 ? 26.721 1.590 -47.039 1.00 88.25 82 ASN A O 1
ATOM 668 N N . ALA A 1 83 ? 26.283 1.040 -44.903 1.00 88.94 83 ALA A N 1
ATOM 669 C CA . ALA A 1 83 ? 27.629 0.551 -44.617 1.00 88.94 83 ALA A CA 1
ATOM 670 C C . ALA A 1 83 ? 27.994 -0.692 -45.451 1.00 88.94 83 ALA A C 1
ATOM 672 O O . ALA A 1 83 ? 29.085 -0.750 -46.019 1.00 88.94 83 ALA A O 1
ATOM 673 N N . ILE A 1 84 ? 27.084 -1.665 -45.577 1.00 90.38 84 ILE A N 1
ATOM 674 C CA . ILE A 1 84 ? 27.310 -2.877 -46.385 1.00 90.38 84 ILE A CA 1
ATOM 675 C C . ILE A 1 84 ? 27.371 -2.541 -47.878 1.00 90.38 84 ILE A C 1
ATOM 677 O O . ILE A 1 84 ? 28.262 -3.031 -48.574 1.00 90.38 84 ILE A O 1
ATOM 681 N N . SER A 1 85 ? 26.503 -1.647 -48.359 1.00 88.00 85 SER A N 1
ATOM 682 C CA . SER A 1 85 ? 26.533 -1.160 -49.745 1.00 8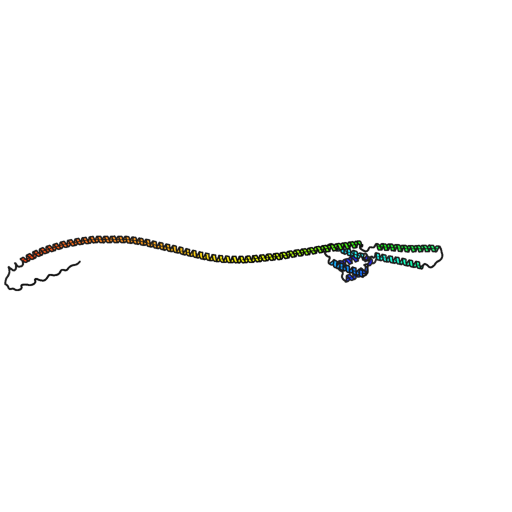8.00 85 SER A CA 1
ATOM 683 C C . SER A 1 85 ? 27.869 -0.494 -50.095 1.00 88.00 85 SER A C 1
ATOM 685 O O . SER A 1 85 ? 28.441 -0.768 -51.150 1.00 88.00 85 SER A O 1
ATOM 687 N N . GLY A 1 86 ? 28.444 0.290 -49.174 1.00 86.19 86 GLY A N 1
ATOM 688 C CA . GLY A 1 86 ? 29.777 0.882 -49.342 1.00 86.19 86 GLY A CA 1
ATOM 689 C C . GLY A 1 86 ? 30.924 -0.134 -49.417 1.00 86.19 86 GLY A C 1
ATOM 690 O O . GLY A 1 86 ? 31.971 0.150 -49.996 1.00 86.19 86 GLY A O 1
ATOM 691 N N . LEU A 1 87 ? 30.734 -1.339 -48.878 1.00 87.12 87 LEU A N 1
ATOM 692 C CA . LEU A 1 87 ? 31.722 -2.422 -48.918 1.00 87.12 87 LEU A CA 1
ATOM 693 C C . LEU A 1 87 ? 31.519 -3.369 -50.110 1.00 87.12 87 LEU A C 1
ATOM 695 O O . LEU A 1 87 ? 32.441 -4.118 -50.457 1.00 87.12 87 LEU A O 1
ATOM 699 N N . LYS A 1 88 ? 30.344 -3.342 -50.749 1.00 90.00 88 LYS A N 1
ATOM 700 C CA . LYS A 1 88 ? 29.976 -4.184 -51.892 1.00 90.00 88 LYS A CA 1
ATOM 701 C C . LYS A 1 88 ? 30.873 -3.902 -53.102 1.00 90.00 88 LYS A C 1
ATOM 703 O O . LYS A 1 88 ? 31.122 -2.762 -53.487 1.00 90.00 88 LYS A O 1
ATOM 708 N N . ARG A 1 89 ? 31.376 -4.966 -53.735 1.00 87.56 89 ARG A N 1
ATOM 709 C CA . ARG A 1 89 ? 32.190 -4.883 -54.954 1.00 87.56 89 ARG A CA 1
ATOM 710 C C . ARG A 1 89 ? 31.370 -4.265 -56.071 1.00 87.56 89 ARG A C 1
ATOM 712 O O . ARG A 1 89 ? 30.275 -4.720 -56.384 1.00 87.56 89 ARG A O 1
ATOM 719 N N . ASN A 1 90 ? 31.957 -3.286 -56.737 1.00 85.69 90 ASN A N 1
ATOM 720 C CA . ASN A 1 90 ? 31.309 -2.627 -57.850 1.00 85.69 90 ASN A CA 1
ATOM 721 C C . ASN A 1 90 ? 31.669 -3.323 -59.178 1.00 85.69 90 ASN A C 1
ATOM 723 O O . ASN A 1 90 ? 32.837 -3.368 -59.575 1.00 85.69 90 ASN A O 1
ATOM 727 N N . ALA A 1 91 ? 30.660 -3.869 -59.865 1.00 81.38 91 ALA A N 1
ATOM 728 C CA . ALA A 1 91 ? 30.838 -4.569 -61.138 1.00 81.38 91 ALA A CA 1
ATOM 729 C C . ALA A 1 91 ? 31.334 -3.640 -62.267 1.00 81.38 91 ALA A C 1
ATOM 731 O O . ALA A 1 91 ? 32.125 -4.071 -63.109 1.00 81.38 91 ALA A O 1
ATOM 732 N N . ASP A 1 92 ? 30.948 -2.356 -62.259 1.00 81.31 92 ASP A N 1
ATOM 733 C CA . ASP A 1 92 ? 31.468 -1.351 -63.194 1.00 81.31 92 ASP A CA 1
ATOM 734 C C . ASP A 1 92 ? 32.957 -1.103 -62.989 1.00 81.31 92 ASP A C 1
ATOM 736 O O . ASP A 1 92 ? 33.694 -1.074 -63.970 1.00 81.31 92 ASP A O 1
ATOM 740 N N . ILE A 1 93 ? 33.416 -0.992 -61.739 1.00 83.19 93 ILE A N 1
ATOM 741 C CA . ILE A 1 93 ? 34.844 -0.841 -61.428 1.00 83.19 93 ILE A CA 1
ATOM 742 C C . ILE A 1 93 ? 35.627 -2.061 -61.920 1.00 83.19 93 ILE A C 1
ATOM 744 O O . ILE A 1 93 ? 36.658 -1.897 -62.566 1.00 83.19 93 ILE A O 1
ATOM 748 N N . MET A 1 94 ? 35.123 -3.276 -61.682 1.00 81.75 94 MET A N 1
ATOM 749 C CA . MET A 1 94 ? 35.778 -4.502 -62.157 1.00 81.75 94 MET A CA 1
ATOM 750 C C . MET A 1 94 ? 35.886 -4.549 -63.688 1.00 81.75 94 MET A C 1
ATOM 752 O O . MET A 1 94 ? 36.917 -4.956 -64.223 1.00 81.75 94 MET A O 1
ATOM 756 N N . ARG A 1 95 ? 34.838 -4.118 -64.400 1.00 84.38 95 ARG A N 1
ATOM 757 C CA . ARG A 1 95 ? 34.831 -4.028 -65.867 1.00 84.38 95 ARG A CA 1
ATOM 758 C C . ARG A 1 95 ? 35.771 -2.939 -66.378 1.00 84.38 95 ARG A C 1
ATOM 760 O O . ARG A 1 95 ? 36.513 -3.197 -67.318 1.00 84.38 95 ARG A O 1
ATOM 767 N N . ILE A 1 96 ? 35.762 -1.765 -65.747 1.00 86.00 96 ILE A N 1
ATOM 768 C CA . ILE A 1 96 ? 36.690 -0.674 -66.052 1.00 86.00 96 ILE A CA 1
ATOM 769 C C . ILE A 1 96 ? 38.133 -1.153 -65.875 1.00 86.00 96 ILE A C 1
ATOM 771 O O . ILE A 1 96 ? 38.957 -0.901 -66.748 1.00 86.00 96 ILE A O 1
ATOM 775 N N . ASP A 1 97 ? 38.440 -1.880 -64.800 1.00 84.19 97 ASP A N 1
ATOM 776 C CA . ASP A 1 97 ? 39.785 -2.403 -64.545 1.00 84.19 97 ASP A CA 1
ATOM 777 C C . ASP A 1 97 ? 40.206 -3.445 -65.586 1.00 84.19 97 ASP A C 1
ATOM 779 O O . ASP A 1 97 ? 41.338 -3.404 -66.066 1.00 84.19 97 ASP A O 1
ATOM 783 N N . ALA A 1 98 ? 39.298 -4.334 -65.999 1.00 86.31 98 ALA A N 1
ATOM 784 C CA . ALA A 1 98 ? 39.564 -5.296 -67.067 1.00 86.31 98 ALA A CA 1
ATOM 785 C C . ALA A 1 98 ? 39.804 -4.612 -68.428 1.00 86.31 98 ALA A C 1
ATOM 787 O O . ALA A 1 98 ? 40.788 -4.928 -69.098 1.00 86.31 98 ALA A O 1
ATOM 788 N N . GLU A 1 99 ? 38.952 -3.652 -68.812 1.00 88.56 99 GLU A N 1
ATOM 789 C CA . GLU A 1 99 ? 39.086 -2.878 -70.059 1.00 88.56 99 GLU A CA 1
ATOM 790 C C . GLU A 1 99 ? 40.372 -2.036 -70.045 1.00 88.56 99 GLU A C 1
ATOM 792 O O . GLU A 1 99 ? 41.128 -2.027 -71.015 1.00 88.56 99 GLU A O 1
ATOM 797 N N . THR A 1 100 ? 40.683 -1.401 -68.911 1.00 87.69 100 THR A N 1
ATOM 798 C CA . THR A 1 100 ? 41.915 -0.625 -68.712 1.00 87.69 100 THR A CA 1
ATOM 799 C C . THR A 1 100 ? 43.152 -1.515 -68.841 1.00 87.69 100 THR A C 1
ATOM 801 O O . THR A 1 100 ? 44.084 -1.159 -69.558 1.00 87.69 100 THR A O 1
ATOM 804 N N . LEU A 1 101 ? 43.165 -2.698 -68.214 1.00 87.06 101 LEU A N 1
ATOM 805 C CA . LEU A 1 101 ? 44.266 -3.666 -68.327 1.00 87.06 101 LEU A CA 1
ATOM 806 C C . LEU A 1 101 ? 44.454 -4.186 -69.759 1.00 87.06 101 LEU A C 1
ATOM 808 O O . LEU A 1 101 ? 45.588 -4.391 -70.195 1.00 87.06 101 LEU A O 1
ATOM 812 N N . GLU A 1 102 ? 43.366 -4.412 -70.496 1.00 89.44 102 GLU A N 1
ATOM 813 C CA . GLU A 1 102 ? 43.436 -4.829 -71.898 1.00 89.44 102 GLU A CA 1
ATOM 814 C C . GLU A 1 102 ? 44.026 -3.724 -72.785 1.00 89.44 102 GLU A C 1
ATOM 816 O O . GLU A 1 102 ? 44.894 -4.002 -73.616 1.00 89.44 102 GLU A O 1
ATOM 821 N N . LEU A 1 103 ? 43.601 -2.472 -72.586 1.00 88.38 103 LEU A N 1
ATOM 822 C CA . LEU A 1 103 ? 44.142 -1.309 -73.295 1.00 88.38 103 LEU A CA 1
ATOM 823 C C . LEU A 1 103 ? 45.632 -1.107 -72.991 1.00 88.38 103 LEU A C 1
ATOM 825 O O . LEU A 1 103 ? 46.416 -0.928 -73.923 1.00 88.38 103 LEU A O 1
ATOM 829 N N . TRP A 1 104 ? 46.044 -1.240 -71.726 1.00 85.00 104 TRP A N 1
ATOM 830 C CA . TRP A 1 104 ? 47.459 -1.216 -71.338 1.00 85.00 104 TRP A CA 1
ATOM 831 C C . TRP A 1 104 ? 48.275 -2.319 -72.016 1.00 85.00 104 TRP A C 1
ATOM 833 O O . TRP A 1 104 ? 49.370 -2.059 -72.507 1.00 85.00 104 TRP A O 1
ATOM 843 N N . ARG A 1 105 ? 47.739 -3.543 -72.110 1.00 86.31 105 ARG A N 1
ATOM 844 C CA . ARG A 1 105 ? 48.415 -4.654 -72.801 1.00 86.31 105 ARG A CA 1
ATOM 845 C C . ARG A 1 105 ? 48.587 -4.385 -74.297 1.00 86.31 105 ARG A C 1
ATOM 847 O O . ARG A 1 105 ? 49.617 -4.739 -74.864 1.00 86.31 105 ARG A O 1
ATOM 854 N N . LYS A 1 106 ? 47.586 -3.773 -74.941 1.00 87.06 106 LYS A N 1
ATOM 855 C CA . LYS A 1 106 ? 47.661 -3.374 -76.357 1.00 87.06 106 LYS A CA 1
ATOM 856 C C . LYS A 1 106 ? 48.716 -2.285 -76.576 1.00 87.06 106 LYS A C 1
ATOM 858 O O . LYS A 1 106 ? 49.447 -2.373 -77.556 1.00 87.06 106 LYS A O 1
ATOM 863 N N . LEU A 1 107 ? 48.820 -1.317 -75.663 1.00 83.62 107 LEU A N 1
ATOM 864 C CA . LEU A 1 107 ? 49.864 -0.283 -75.663 1.00 83.62 107 LEU A CA 1
ATOM 865 C C . LEU A 1 107 ? 51.275 -0.889 -75.529 1.00 83.62 107 LEU A C 1
ATOM 867 O O . LEU A 1 107 ? 52.118 -0.642 -76.385 1.00 83.62 107 LEU A O 1
ATOM 871 N N . ASP A 1 108 ? 51.505 -1.756 -74.539 1.00 81.81 108 ASP A N 1
ATOM 872 C CA . ASP A 1 108 ? 52.803 -2.429 -74.322 1.00 81.81 108 ASP A CA 1
ATOM 873 C C . ASP A 1 108 ? 53.208 -3.333 -75.506 1.00 81.81 108 ASP A C 1
ATOM 875 O O . ASP A 1 108 ? 54.371 -3.387 -75.907 1.00 81.81 108 ASP A O 1
ATOM 879 N N . GLY A 1 109 ? 52.240 -4.013 -76.132 1.00 80.38 109 GLY A N 1
ATOM 880 C CA . GLY A 1 109 ? 52.481 -4.799 -77.345 1.00 80.38 109 GLY A CA 1
ATOM 881 C C . GLY A 1 109 ? 52.951 -3.952 -78.534 1.00 80.38 109 GLY A C 1
ATOM 882 O O . GLY A 1 109 ? 53.842 -4.379 -79.268 1.00 80.38 109 GLY A O 1
ATOM 883 N N . LYS A 1 110 ? 52.391 -2.745 -78.696 1.00 75.94 110 LYS A N 1
ATOM 884 C CA . LYS A 1 110 ? 52.781 -1.800 -79.755 1.00 75.94 110 LYS A CA 1
ATOM 885 C C . LYS A 1 110 ? 54.143 -1.151 -79.512 1.00 75.94 110 LYS A C 1
ATOM 887 O O . LYS A 1 110 ? 54.935 -0.985 -80.440 1.00 75.94 110 LYS A O 1
ATOM 892 N N . GLU A 1 111 ? 54.466 -0.866 -78.257 1.00 69.88 111 GLU A N 1
ATOM 893 C CA . GLU A 1 111 ? 55.790 -0.379 -77.866 1.00 69.88 111 GLU A CA 1
ATOM 894 C C . GLU A 1 111 ? 56.894 -1.411 -78.173 1.00 69.88 111 GLU A C 1
ATOM 896 O O . GLU A 1 111 ? 57.965 -1.063 -78.689 1.00 69.88 111 GLU A O 1
ATOM 901 N N . LYS A 1 112 ? 56.603 -2.701 -77.954 1.00 71.00 112 LYS A N 1
ATOM 902 C CA . LYS A 1 112 ? 57.491 -3.827 -78.294 1.00 71.00 112 LYS A CA 1
ATOM 903 C C . LYS A 1 112 ? 57.667 -4.034 -79.803 1.00 71.00 112 LYS A C 1
ATOM 905 O O . LYS A 1 112 ? 58.779 -4.314 -80.245 1.00 71.00 112 LYS A O 1
ATOM 910 N N . SER A 1 113 ? 56.621 -3.849 -80.614 1.00 65.25 113 SER A N 1
ATOM 911 C CA . SER A 1 113 ? 56.752 -3.913 -82.081 1.00 65.25 113 SER A CA 1
ATOM 912 C C . SER A 1 113 ? 57.535 -2.727 -82.653 1.00 65.25 113 SER A C 1
ATOM 914 O O . SER A 1 113 ? 58.302 -2.899 -83.601 1.00 65.25 113 SER A O 1
ATOM 916 N N . ARG A 1 114 ? 57.423 -1.538 -82.041 1.00 62.84 114 ARG A N 1
ATOM 917 C CA . ARG A 1 114 ? 58.203 -0.353 -82.434 1.00 62.84 114 ARG A CA 1
ATOM 918 C C . ARG A 1 114 ? 59.701 -0.552 -82.209 1.00 62.84 114 ARG A C 1
ATOM 920 O O . ARG A 1 114 ? 60.503 -0.151 -83.046 1.00 62.84 114 ARG A O 1
ATOM 927 N N . SER A 1 115 ? 60.073 -1.208 -81.109 1.00 53.59 115 SER A N 1
ATOM 928 C CA . SER A 1 115 ? 61.470 -1.472 -80.742 1.00 53.59 115 SER A CA 1
ATOM 929 C C . SER A 1 115 ? 62.135 -2.595 -81.561 1.00 53.59 115 SER A C 1
ATOM 931 O O . SER A 1 115 ? 63.360 -2.624 -81.634 1.00 53.59 115 SER A O 1
ATOM 933 N N . GLN A 1 116 ? 61.366 -3.451 -82.250 1.00 50.94 116 GLN A N 1
ATOM 934 C CA . GLN A 1 116 ? 61.880 -4.490 -83.163 1.00 50.94 116 GLN A CA 1
ATOM 935 C C . GLN A 1 116 ? 61.946 -4.069 -84.644 1.00 50.94 116 GLN A C 1
ATOM 937 O O . GLN A 1 116 ? 62.629 -4.727 -85.421 1.00 50.94 116 GLN A O 1
ATOM 942 N N . SER A 1 117 ? 61.282 -2.980 -85.054 1.00 49.72 117 SER A N 1
ATOM 943 C CA . SER A 1 117 ? 61.266 -2.534 -86.465 1.00 49.72 117 SER A CA 1
ATOM 944 C C . SER A 1 117 ? 62.461 -1.659 -86.881 1.00 49.72 117 SER A C 1
ATOM 946 O O . SER A 1 117 ? 62.530 -1.190 -88.016 1.00 49.72 117 SER A O 1
ATOM 948 N N . THR A 1 118 ? 63.433 -1.454 -85.988 1.00 46.34 118 THR A N 1
ATOM 949 C CA . THR A 1 118 ? 64.605 -0.598 -86.236 1.00 46.34 118 THR A CA 1
ATOM 950 C C . THR A 1 118 ? 65.756 -1.360 -86.903 1.00 46.34 118 THR A C 1
ATOM 952 O O . THR A 1 118 ? 66.897 -1.221 -86.487 1.00 46.34 118 THR A O 1
ATOM 955 N N . GLU A 1 119 ? 65.501 -2.174 -87.929 1.00 39.50 119 GLU A N 1
ATOM 956 C CA . GLU A 1 119 ? 66.582 -2.742 -88.749 1.00 39.50 119 GLU A CA 1
ATOM 957 C C . GLU A 1 119 ? 66.191 -2.816 -90.232 1.00 39.50 119 GLU A C 1
ATOM 959 O O . GLU A 1 119 ? 65.528 -3.740 -90.693 1.00 39.50 119 GLU A O 1
ATOM 964 N N . GLY A 1 120 ? 66.655 -1.800 -90.968 1.00 44.38 120 GLY A N 1
ATOM 965 C CA . GLY A 1 120 ? 66.875 -1.810 -92.413 1.00 44.38 120 GLY A CA 1
ATOM 966 C C . GLY A 1 120 ? 65.644 -1.640 -93.304 1.00 44.38 120 GLY A C 1
ATOM 967 O O . GLY A 1 120 ? 64.824 -2.538 -93.409 1.00 44.38 120 GLY A O 1
ATOM 968 N N . GLN A 1 121 ? 65.599 -0.551 -94.081 1.00 39.12 121 GLN A N 1
ATOM 969 C CA . GLN A 1 121 ? 65.640 -0.635 -95.551 1.00 39.12 121 GLN A CA 1
ATOM 970 C C . GLN A 1 121 ? 65.824 0.748 -96.192 1.00 39.12 121 GLN A C 1
ATOM 972 O O . GLN A 1 121 ? 65.112 1.710 -95.914 1.00 39.12 121 GLN A O 1
ATOM 977 N N . ASP A 1 122 ? 66.802 0.784 -97.090 1.00 44.75 122 ASP A N 1
ATOM 978 C CA . ASP A 1 122 ? 67.212 1.891 -97.940 1.00 44.75 122 ASP A CA 1
ATOM 979 C C . ASP A 1 122 ? 66.349 1.954 -99.224 1.00 44.75 122 ASP A C 1
ATOM 981 O O . ASP A 1 122 ? 66.021 0.920 -99.807 1.00 44.75 122 ASP A O 1
ATOM 985 N N . LYS A 1 123 ? 66.096 3.185 -99.700 1.00 46.28 123 LYS A N 1
ATOM 986 C CA . LYS A 1 123 ? 65.614 3.612 -101.043 1.00 46.28 123 LYS A CA 1
ATOM 987 C C . LYS A 1 123 ? 64.133 3.407 -101.450 1.00 46.28 123 LYS A C 1
ATOM 989 O O . LYS A 1 123 ? 63.717 2.325 -101.847 1.00 46.28 123 LYS A O 1
ATOM 994 N N . ALA A 1 124 ? 63.395 4.529 -101.515 1.00 46.19 124 ALA A N 1
ATOM 995 C CA . ALA A 1 124 ? 62.614 5.067 -102.659 1.00 46.19 124 ALA A CA 1
ATOM 996 C C . ALA A 1 124 ? 61.531 6.057 -102.155 1.00 46.19 124 ALA A C 1
ATOM 998 O O . ALA A 1 124 ? 60.750 5.730 -101.266 1.00 46.19 124 ALA A O 1
ATOM 999 N N . SER A 1 125 ? 61.478 7.261 -102.737 1.00 51.72 125 SER A N 1
ATOM 1000 C CA . SER A 1 125 ? 60.720 8.440 -102.255 1.00 51.72 125 SER A CA 1
ATOM 1001 C C . SER A 1 125 ? 59.204 8.224 -102.053 1.00 51.72 125 SER A C 1
ATOM 1003 O O . SER A 1 125 ? 58.616 8.774 -101.126 1.00 51.72 125 SER A O 1
ATOM 1005 N N . GLU A 1 126 ? 58.564 7.361 -102.848 1.00 50.56 126 GLU A N 1
ATOM 1006 C CA . GLU A 1 126 ? 57.118 7.081 -102.752 1.00 50.56 126 GLU A CA 1
ATOM 1007 C C . GLU A 1 126 ? 56.770 6.106 -101.602 1.00 50.56 126 GLU A C 1
ATOM 1009 O O . GLU A 1 126 ? 55.685 6.164 -101.025 1.00 50.56 126 GLU A O 1
ATOM 1014 N N . LYS A 1 127 ? 57.734 5.275 -101.177 1.00 52.56 127 LYS A N 1
ATOM 1015 C CA . LYS A 1 127 ? 57.607 4.316 -100.060 1.00 52.56 127 LYS A CA 1
ATOM 1016 C C . LYS A 1 127 ? 57.648 5.001 -98.684 1.00 52.56 127 LYS A C 1
ATOM 1018 O O . LYS A 1 127 ? 57.032 4.522 -97.738 1.00 52.56 127 LYS A O 1
ATOM 1023 N N . ILE A 1 128 ? 58.340 6.140 -98.586 1.00 57.06 128 ILE A N 1
ATOM 1024 C CA . ILE A 1 128 ? 58.519 6.917 -97.344 1.00 57.06 128 ILE A CA 1
ATOM 1025 C C . ILE A 1 128 ? 57.218 7.621 -96.940 1.00 57.06 128 ILE A C 1
ATOM 1027 O O . ILE A 1 128 ? 56.864 7.644 -95.763 1.00 57.06 128 ILE A O 1
ATOM 1031 N N . ALA A 1 129 ? 56.473 8.166 -97.907 1.00 57.59 129 ALA A N 1
ATOM 1032 C CA . ALA A 1 129 ? 55.194 8.823 -97.639 1.00 57.59 129 ALA A CA 1
ATOM 1033 C C . ALA A 1 129 ? 54.144 7.834 -97.101 1.00 57.59 129 ALA A C 1
ATOM 1035 O O . ALA A 1 129 ? 53.435 8.153 -96.148 1.00 57.59 129 ALA A O 1
ATOM 1036 N N . VAL A 1 130 ? 54.092 6.617 -97.656 1.00 60.22 130 VAL A N 1
ATOM 1037 C CA . VAL A 1 130 ? 53.200 5.543 -97.186 1.00 60.22 130 VAL A CA 1
ATOM 1038 C C . VAL A 1 130 ? 53.594 5.073 -95.782 1.00 60.22 130 VAL A C 1
ATOM 1040 O O . VAL A 1 130 ? 52.733 5.036 -94.906 1.00 60.22 130 VAL A O 1
ATOM 1043 N N . ALA A 1 131 ? 54.888 4.835 -95.533 1.00 61.62 131 ALA A N 1
ATOM 1044 C CA . ALA A 1 131 ? 55.399 4.446 -94.216 1.00 61.62 131 ALA A CA 1
ATOM 1045 C C . ALA A 1 131 ? 55.127 5.508 -93.132 1.00 61.62 131 ALA A C 1
ATOM 1047 O O . ALA A 1 131 ? 54.734 5.176 -92.015 1.00 61.62 131 ALA A O 1
ATOM 1048 N N . ASN A 1 132 ? 55.257 6.796 -93.466 1.00 65.69 132 ASN A N 1
ATOM 1049 C CA . ASN A 1 132 ? 54.936 7.893 -92.550 1.00 65.69 132 ASN A CA 1
ATOM 1050 C C . ASN A 1 132 ? 53.431 7.998 -92.263 1.00 65.69 132 ASN A C 1
ATOM 1052 O O . ASN A 1 132 ? 53.039 8.283 -91.132 1.00 65.69 132 ASN A O 1
ATOM 1056 N N . ILE A 1 133 ? 52.571 7.754 -93.259 1.00 70.75 133 ILE A N 1
ATOM 1057 C CA . ILE A 1 133 ? 51.114 7.706 -93.063 1.00 70.75 133 ILE A CA 1
ATOM 1058 C C . ILE A 1 133 ? 50.727 6.517 -92.172 1.00 70.75 133 ILE A C 1
ATOM 1060 O O . ILE A 1 133 ? 49.836 6.650 -91.333 1.00 70.75 133 ILE A O 1
ATOM 1064 N N . GLU A 1 134 ? 51.386 5.369 -92.319 1.00 69.62 134 GLU A N 1
ATOM 1065 C CA . GLU A 1 134 ? 51.191 4.199 -91.454 1.00 69.62 134 GLU A CA 1
ATOM 1066 C C . GLU A 1 134 ? 51.660 4.448 -90.017 1.00 69.62 134 GLU A C 1
ATOM 1068 O O . GLU A 1 134 ? 50.892 4.198 -89.087 1.00 69.62 134 GLU A O 1
ATOM 1073 N N . ALA A 1 135 ? 52.829 5.065 -89.828 1.00 68.19 135 ALA A N 1
ATOM 1074 C CA . ALA A 1 135 ? 53.320 5.476 -88.512 1.00 68.19 135 ALA A CA 1
ATOM 1075 C C . ALA A 1 135 ? 52.399 6.511 -87.834 1.00 68.19 135 ALA A C 1
ATOM 1077 O O . ALA A 1 135 ? 52.140 6.433 -86.634 1.00 68.19 135 ALA A O 1
ATOM 1078 N N . LEU A 1 136 ? 51.841 7.460 -88.597 1.00 72.50 136 LEU A N 1
ATOM 1079 C CA . LEU A 1 136 ? 50.867 8.430 -88.083 1.00 72.50 136 LEU A CA 1
ATOM 1080 C C . LEU A 1 136 ? 49.535 7.775 -87.702 1.00 72.50 136 LEU A C 1
ATOM 1082 O O . LEU A 1 136 ? 48.949 8.124 -86.676 1.00 72.50 136 LEU A O 1
ATOM 1086 N N . LYS A 1 137 ? 49.048 6.814 -88.496 1.00 77.31 137 LYS A N 1
ATOM 1087 C CA . LYS A 1 137 ? 47.860 6.019 -88.145 1.00 77.31 137 LYS A CA 1
ATOM 1088 C C . LYS A 1 137 ? 48.101 5.207 -86.874 1.00 77.31 137 LYS A C 1
ATOM 1090 O O . LYS A 1 137 ? 47.203 5.116 -86.042 1.00 77.31 137 LYS A O 1
ATOM 1095 N N . GLU A 1 138 ? 49.298 4.660 -86.701 1.00 74.50 138 GLU A N 1
ATOM 1096 C CA . GLU A 1 138 ? 49.691 3.927 -85.502 1.00 74.50 138 GLU A CA 1
ATOM 1097 C C . GLU A 1 138 ? 49.761 4.829 -84.260 1.00 74.50 138 GLU A C 1
ATOM 1099 O O . GLU A 1 138 ? 49.102 4.532 -83.261 1.00 74.50 138 GLU A O 1
ATOM 1104 N N . ALA A 1 139 ? 50.417 5.986 -84.348 1.00 75.69 139 ALA A N 1
ATOM 1105 C CA . ALA A 1 139 ? 50.438 6.977 -83.271 1.00 75.69 139 ALA A CA 1
ATOM 1106 C C . ALA A 1 139 ? 49.022 7.457 -82.896 1.00 75.69 139 ALA A C 1
ATOM 1108 O O . ALA A 1 139 ? 48.683 7.582 -81.719 1.00 75.69 139 ALA A O 1
ATOM 1109 N N . LEU A 1 140 ? 48.143 7.652 -83.887 1.00 79.06 140 LEU A N 1
ATOM 1110 C CA . LEU A 1 140 ? 46.738 7.986 -83.649 1.00 79.06 140 LEU A CA 1
ATOM 1111 C C . LEU A 1 140 ? 45.994 6.864 -82.901 1.00 79.06 140 LEU A C 1
ATOM 1113 O O . LEU A 1 140 ? 45.116 7.157 -82.087 1.00 79.06 140 LEU A O 1
ATOM 1117 N N . THR A 1 141 ? 46.325 5.589 -83.147 1.00 80.62 141 THR A N 1
ATOM 1118 C CA . THR A 1 141 ? 45.745 4.469 -82.382 1.00 80.62 141 THR A CA 1
ATOM 1119 C C . THR A 1 141 ? 46.201 4.452 -80.924 1.00 80.62 141 THR A C 1
ATOM 1121 O O . THR A 1 141 ? 45.370 4.218 -80.050 1.00 80.62 141 THR A O 1
ATOM 1124 N N . GLU A 1 142 ? 47.466 4.770 -80.641 1.00 78.69 142 GLU A N 1
ATOM 1125 C CA . GLU A 1 142 ? 47.997 4.847 -79.271 1.00 78.69 142 GLU A CA 1
ATOM 1126 C C . GLU A 1 142 ? 47.369 5.997 -78.475 1.00 78.69 142 GLU A C 1
ATOM 1128 O O . GLU A 1 142 ? 46.879 5.781 -77.367 1.00 78.69 142 GLU A O 1
ATOM 1133 N N . VAL A 1 143 ? 47.280 7.197 -79.063 1.00 82.81 143 VAL A N 1
ATOM 1134 C CA . VAL A 1 143 ? 46.633 8.358 -78.422 1.00 82.81 143 VAL A CA 1
ATOM 1135 C C . VAL A 1 143 ? 45.174 8.053 -78.076 1.00 82.81 143 VAL A C 1
ATOM 1137 O O . VAL A 1 143 ? 44.724 8.365 -76.975 1.00 82.81 143 VAL A O 1
ATOM 1140 N N . ARG A 1 144 ? 44.439 7.380 -78.972 1.00 85.38 144 ARG A N 1
ATOM 1141 C CA . ARG A 1 144 ? 43.053 6.959 -78.708 1.00 85.38 144 ARG A CA 1
ATOM 1142 C C . ARG A 1 144 ? 42.948 5.973 -77.544 1.00 85.38 144 ARG A C 1
ATOM 1144 O O . ARG A 1 144 ? 41.995 6.072 -76.772 1.00 85.38 144 ARG A O 1
ATOM 1151 N N . PHE A 1 145 ? 43.898 5.047 -77.393 1.00 83.94 145 PHE A N 1
ATOM 1152 C CA . PHE A 1 145 ? 43.935 4.155 -76.230 1.00 83.94 145 PHE A CA 1
ATOM 1153 C C . PHE A 1 145 ? 44.190 4.933 -74.936 1.00 83.94 145 PHE A C 1
ATOM 1155 O O . PHE A 1 145 ? 43.467 4.719 -73.965 1.00 83.94 145 PHE A O 1
ATOM 1162 N N . CYS A 1 146 ? 45.132 5.880 -74.938 1.00 81.06 146 CYS A N 1
ATOM 1163 C CA . CYS A 1 146 ? 45.410 6.731 -73.778 1.00 81.06 146 CYS A CA 1
ATOM 1164 C C . CYS A 1 146 ? 44.192 7.571 -73.364 1.00 81.06 146 CYS A C 1
ATOM 1166 O O . CYS A 1 146 ? 43.809 7.547 -72.195 1.00 81.06 146 CYS A O 1
ATOM 1168 N N . SER A 1 147 ? 43.527 8.243 -74.311 1.00 83.56 147 SER A N 1
ATOM 1169 C CA . SER A 1 147 ? 42.309 9.017 -74.025 1.00 83.56 147 SER A CA 1
ATOM 1170 C C . SER A 1 147 ? 41.180 8.143 -73.474 1.00 83.56 147 SER A C 1
ATOM 1172 O O . SER A 1 147 ? 40.461 8.556 -72.567 1.00 83.56 147 SER A O 1
ATOM 1174 N N . ARG A 1 148 ? 41.036 6.909 -73.978 1.00 89.88 148 ARG A N 1
ATOM 1175 C CA . ARG A 1 148 ? 40.033 5.966 -73.470 1.00 89.88 148 ARG A CA 1
ATOM 1176 C C . ARG A 1 148 ? 40.348 5.496 -72.048 1.00 89.88 148 ARG A C 1
ATOM 1178 O O . ARG A 1 148 ? 39.434 5.388 -71.236 1.00 89.88 148 ARG A O 1
ATOM 1185 N N . VAL A 1 149 ? 41.616 5.234 -71.729 1.00 86.50 149 VAL A N 1
ATOM 1186 C CA . VAL A 1 149 ? 42.042 4.893 -70.361 1.00 86.50 149 VAL A CA 1
ATOM 1187 C C . VAL A 1 149 ? 41.756 6.051 -69.401 1.00 86.50 149 VAL A C 1
ATOM 1189 O O . VAL A 1 149 ? 41.218 5.817 -68.322 1.00 86.50 149 VAL A O 1
ATOM 1192 N N . GLU A 1 150 ? 42.048 7.294 -69.788 1.00 84.56 150 GLU A N 1
ATOM 1193 C CA . GLU A 1 150 ? 41.740 8.477 -68.974 1.00 84.56 150 GLU A CA 1
ATOM 1194 C C . GLU A 1 150 ? 40.233 8.611 -68.704 1.00 84.56 150 GLU A C 1
ATOM 1196 O O . GLU A 1 150 ? 39.823 8.756 -67.552 1.00 84.56 150 GLU A O 1
ATOM 1201 N N . GLU A 1 151 ? 39.399 8.477 -69.739 1.00 87.56 151 GLU A N 1
ATOM 1202 C CA . GLU A 1 151 ? 37.937 8.499 -69.614 1.00 87.56 151 GLU A CA 1
ATOM 1203 C C . GLU A 1 151 ? 37.434 7.413 -68.645 1.00 87.56 151 GLU A C 1
ATOM 1205 O O . GLU A 1 151 ? 36.619 7.679 -67.757 1.00 87.56 151 GLU A O 1
ATOM 1210 N N . LEU A 1 152 ? 37.954 6.188 -68.773 1.00 86.44 152 LEU A N 1
ATOM 1211 C CA . LEU A 1 152 ? 37.618 5.063 -67.902 1.00 86.44 152 LEU A CA 1
ATOM 1212 C C . LEU A 1 152 ? 38.050 5.305 -66.447 1.00 86.44 152 LEU A C 1
ATOM 1214 O O . LEU A 1 152 ? 37.289 5.000 -65.527 1.00 86.44 152 LEU A O 1
ATOM 1218 N N . LEU A 1 153 ? 39.226 5.894 -66.214 1.00 84.62 153 LEU A N 1
ATOM 1219 C CA . LEU A 1 153 ? 39.715 6.234 -64.874 1.00 84.62 153 LEU A CA 1
ATOM 1220 C C . LEU A 1 153 ? 38.925 7.384 -64.236 1.00 84.62 153 LEU A C 1
ATOM 1222 O O . LEU A 1 153 ? 38.625 7.329 -63.041 1.00 84.62 153 LEU A O 1
ATOM 1226 N N . LEU A 1 154 ? 38.529 8.393 -65.015 1.00 84.69 154 LEU A N 1
ATOM 1227 C CA . LEU A 1 154 ? 37.636 9.459 -64.554 1.00 84.69 154 LEU A CA 1
ATOM 1228 C C . LEU A 1 154 ? 36.255 8.900 -64.200 1.00 84.69 154 LEU A C 1
ATOM 1230 O O . LEU A 1 154 ? 35.714 9.216 -63.138 1.00 84.69 154 LEU A O 1
ATOM 1234 N N . LYS A 1 155 ? 35.723 7.991 -65.027 1.00 86.25 155 LYS A N 1
ATOM 1235 C CA . LYS A 1 155 ? 34.487 7.263 -64.727 1.00 86.25 155 LYS A CA 1
ATOM 1236 C C . LYS A 1 155 ? 34.627 6.437 -63.446 1.00 86.25 155 LYS A C 1
ATOM 1238 O O . LYS A 1 155 ? 33.762 6.533 -62.582 1.00 86.25 155 LYS A O 1
ATOM 1243 N N . LYS A 1 156 ? 35.735 5.710 -63.260 1.00 84.31 156 LYS A N 1
ATOM 1244 C CA . LYS A 1 156 ? 36.036 4.971 -62.019 1.00 84.31 156 LYS A CA 1
ATOM 1245 C C . LYS A 1 156 ? 36.073 5.889 -60.798 1.00 84.31 156 LYS A C 1
ATOM 1247 O O . LYS A 1 156 ? 35.525 5.532 -59.763 1.00 84.31 156 LYS A O 1
ATOM 1252 N N . LYS A 1 157 ? 36.668 7.078 -60.923 1.00 80.88 157 LYS A N 1
ATOM 1253 C CA . LYS A 1 157 ? 36.737 8.083 -59.851 1.00 80.88 157 LYS A CA 1
ATOM 1254 C C . LYS A 1 157 ? 35.363 8.648 -59.473 1.00 80.88 157 LYS A C 1
ATOM 1256 O O . LYS A 1 157 ? 35.158 8.992 -58.316 1.00 80.88 157 LYS A O 1
ATOM 1261 N N . SER A 1 158 ? 34.431 8.738 -60.425 1.00 78.44 158 SER A N 1
ATOM 1262 C CA . SER A 1 158 ? 33.056 9.191 -60.163 1.00 78.44 158 SER A CA 1
ATOM 1263 C C . SER A 1 158 ? 32.174 8.152 -59.457 1.00 78.44 158 SER A C 1
ATOM 1265 O O . SER A 1 158 ? 31.117 8.504 -58.938 1.00 78.44 158 SER A O 1
ATOM 1267 N N . ILE A 1 159 ? 32.600 6.885 -59.402 1.00 79.62 159 ILE A N 1
ATOM 1268 C CA . ILE A 1 159 ? 31.893 5.830 -58.672 1.00 79.62 159 ILE A CA 1
ATOM 1269 C C . ILE A 1 159 ? 32.269 5.946 -57.190 1.00 79.62 159 ILE A C 1
ATOM 1271 O O . ILE A 1 159 ? 33.306 5.444 -56.762 1.00 79.62 159 ILE A O 1
ATOM 1275 N N . ALA A 1 160 ? 31.425 6.618 -56.408 1.00 67.50 160 ALA A N 1
ATOM 1276 C CA . ALA A 1 160 ? 31.539 6.647 -54.954 1.00 67.50 160 ALA A CA 1
ATOM 1277 C C . ALA A 1 160 ? 30.820 5.424 -54.349 1.00 67.50 160 ALA A C 1
ATOM 1279 O O . ALA A 1 160 ? 29.615 5.273 -54.563 1.00 67.50 160 ALA A O 1
ATOM 1280 N N . PRO A 1 161 ? 31.518 4.531 -53.626 1.00 66.38 161 PRO A N 1
ATOM 1281 C CA . PRO A 1 161 ? 30.863 3.448 -52.906 1.00 66.38 161 PRO A CA 1
ATOM 1282 C C . PRO A 1 161 ? 30.338 3.948 -51.548 1.00 66.38 161 PRO A C 1
ATOM 1284 O O . PRO A 1 161 ? 31.123 4.344 -50.690 1.00 66.38 161 PRO A O 1
ATOM 1287 N N . GLY A 1 162 ? 29.018 3.893 -51.342 1.00 73.62 162 GLY A N 1
ATOM 1288 C CA . GLY A 1 162 ? 28.372 4.165 -50.048 1.00 73.62 162 GLY A CA 1
ATOM 1289 C C . GLY A 1 162 ? 28.310 5.642 -49.633 1.00 73.62 162 GLY A C 1
ATOM 1290 O O . GLY A 1 162 ? 28.352 6.546 -50.468 1.00 73.62 162 GLY A O 1
ATOM 1291 N N . ASP A 1 163 ? 28.165 5.876 -48.323 1.00 81.31 163 ASP A N 1
ATOM 1292 C CA . ASP A 1 163 ? 28.115 7.220 -47.732 1.00 81.31 163 ASP A CA 1
ATOM 1293 C C . ASP A 1 163 ? 29.431 7.990 -47.930 1.00 81.31 163 ASP A C 1
ATOM 1295 O O . ASP A 1 163 ? 30.527 7.428 -47.865 1.00 81.31 163 ASP A O 1
ATOM 1299 N N . SER A 1 164 ? 29.338 9.316 -48.066 1.00 79.94 164 SER A N 1
ATOM 1300 C CA . SER A 1 164 ? 30.515 10.177 -47.944 1.00 79.94 164 SER A CA 1
ATOM 1301 C C . SER A 1 164 ? 31.023 10.206 -46.496 1.00 79.94 164 SER A C 1
ATOM 1303 O O . SER A 1 164 ? 30.264 10.005 -45.546 1.00 79.94 164 SER A O 1
ATOM 1305 N N . MET A 1 165 ? 32.309 10.521 -46.309 1.00 81.56 165 MET A N 1
ATOM 1306 C CA . MET A 1 165 ? 32.914 10.677 -44.976 1.00 81.56 165 MET A CA 1
ATOM 1307 C C . MET A 1 165 ? 32.138 11.672 -44.095 1.00 81.56 165 MET A C 1
ATOM 1309 O O . MET A 1 165 ? 31.973 11.453 -42.898 1.00 81.56 165 MET A O 1
ATOM 1313 N N . GLU A 1 166 ? 31.628 12.749 -44.693 1.00 84.44 166 GLU A N 1
ATOM 1314 C CA . GLU A 1 166 ? 30.835 13.764 -44.000 1.00 84.44 166 GLU A CA 1
ATOM 1315 C C . GLU A 1 166 ? 29.487 13.209 -43.519 1.00 84.44 166 GLU A C 1
ATOM 1317 O O . GLU A 1 166 ? 29.140 13.373 -42.350 1.00 84.44 166 GLU A O 1
ATOM 1322 N N . ILE A 1 167 ? 28.766 12.480 -44.381 1.00 85.88 167 ILE A N 1
ATOM 1323 C CA . ILE A 1 167 ? 27.494 11.833 -44.025 1.00 85.88 167 ILE A CA 1
ATOM 1324 C C . ILE A 1 167 ? 27.718 10.786 -42.928 1.00 85.88 167 ILE A C 1
ATOM 1326 O O . ILE A 1 167 ? 26.952 10.723 -41.966 1.00 85.88 167 ILE A O 1
ATOM 1330 N N . HIS A 1 168 ? 28.786 9.992 -43.032 1.00 86.94 168 HIS A N 1
ATOM 1331 C CA . HIS A 1 168 ? 29.144 9.017 -42.006 1.00 86.94 168 HIS A CA 1
ATOM 1332 C C . HIS A 1 168 ? 29.417 9.691 -40.651 1.00 86.94 168 HIS A C 1
ATOM 1334 O O . HIS A 1 168 ? 28.857 9.268 -39.639 1.00 86.94 168 HIS A O 1
ATOM 1340 N N . SER A 1 169 ? 30.207 10.772 -40.628 1.00 88.19 169 SER A N 1
ATOM 1341 C CA . SER A 1 169 ? 30.481 11.534 -39.401 1.00 88.19 169 SER A CA 1
ATOM 1342 C C . SER A 1 169 ? 29.197 12.076 -38.778 1.00 88.19 169 SER A C 1
ATOM 1344 O O . SER A 1 169 ? 28.981 11.902 -37.583 1.00 88.19 169 SER A O 1
ATOM 1346 N N . GLN A 1 170 ? 28.301 12.653 -39.585 1.00 90.25 170 GLN A N 1
ATOM 1347 C CA . GLN A 1 170 ? 27.013 13.160 -39.106 1.00 90.25 170 GLN A CA 1
ATOM 1348 C C . GLN A 1 170 ? 26.146 12.053 -38.486 1.00 90.25 170 GLN A C 1
ATOM 1350 O O . GLN A 1 170 ? 25.577 12.252 -37.411 1.00 90.25 170 GLN A O 1
ATOM 1355 N N . LYS A 1 171 ? 26.064 10.873 -39.122 1.00 89.81 171 LYS A N 1
ATOM 1356 C CA . LYS A 1 171 ? 25.326 9.710 -38.591 1.00 89.81 171 LYS A CA 1
ATOM 1357 C C . LYS A 1 171 ? 25.911 9.243 -37.253 1.00 89.81 171 LYS A C 1
ATOM 1359 O O . LYS A 1 171 ? 25.167 9.027 -36.297 1.00 89.81 171 LYS A O 1
ATOM 1364 N N . VAL A 1 172 ? 27.237 9.139 -37.160 1.00 89.94 172 VAL A N 1
ATOM 1365 C CA . VAL A 1 172 ? 27.936 8.743 -35.928 1.00 89.94 172 VAL A CA 1
ATOM 1366 C C . VAL A 1 172 ? 27.728 9.769 -34.812 1.00 89.94 172 VAL A C 1
ATOM 1368 O O . VAL A 1 172 ? 27.420 9.385 -33.686 1.00 89.94 172 VAL A O 1
ATOM 1371 N N . ASP A 1 173 ? 27.845 11.063 -35.103 1.00 93.06 173 ASP A N 1
ATOM 1372 C CA . ASP A 1 173 ? 27.666 12.116 -34.101 1.00 93.06 173 ASP A CA 1
ATOM 1373 C C . ASP A 1 173 ? 26.215 12.198 -33.618 1.00 93.06 173 ASP A C 1
ATOM 1375 O O . ASP A 1 173 ? 25.977 12.342 -32.417 1.00 93.06 173 ASP A O 1
ATOM 1379 N N . LYS A 1 174 ? 25.236 11.979 -34.509 1.00 94.31 174 LYS A N 1
ATOM 1380 C CA . LYS A 1 174 ? 23.829 11.819 -34.120 1.00 94.31 174 LYS A CA 1
ATOM 1381 C C . LYS A 1 174 ? 23.667 10.668 -33.121 1.00 94.31 174 LYS A C 1
ATOM 1383 O O . LYS A 1 174 ? 23.052 10.860 -32.073 1.00 94.31 174 LYS A O 1
ATOM 1388 N N . LEU A 1 175 ? 24.240 9.495 -33.404 1.00 92.69 175 LEU A N 1
ATOM 1389 C CA . LEU A 1 175 ? 24.172 8.335 -32.505 1.00 92.69 175 LEU A CA 1
ATOM 1390 C C . LEU A 1 175 ? 24.883 8.576 -31.164 1.00 92.69 175 LEU A C 1
ATOM 1392 O O . LEU A 1 175 ? 24.373 8.140 -30.134 1.00 92.69 175 LEU A O 1
ATOM 1396 N N . LYS A 1 176 ? 26.002 9.311 -31.143 1.00 94.69 176 LYS A N 1
ATOM 1397 C CA . LYS A 1 176 ? 26.677 9.708 -29.893 1.00 94.69 176 LYS A CA 1
ATOM 1398 C C . LYS A 1 176 ? 25.799 10.615 -29.035 1.00 94.69 176 LYS A C 1
ATOM 1400 O O . LYS A 1 176 ? 25.587 10.315 -27.866 1.00 94.69 176 LYS A O 1
ATOM 1405 N N . VAL A 1 177 ? 25.219 11.666 -29.621 1.00 94.75 177 VAL A N 1
ATOM 1406 C CA . VAL A 1 177 ? 24.309 12.578 -28.904 1.00 94.75 177 VAL A CA 1
ATOM 1407 C C . VAL A 1 177 ? 23.099 11.823 -28.348 1.00 94.75 177 VAL A C 1
ATOM 1409 O O . VAL A 1 177 ? 22.671 12.073 -27.219 1.00 94.75 177 VAL A O 1
ATOM 1412 N N . LEU A 1 178 ? 22.554 10.878 -29.119 1.00 92.62 178 LEU A N 1
ATOM 1413 C CA . LEU A 1 178 ? 21.457 10.015 -28.677 1.00 92.62 178 LEU A CA 1
ATOM 1414 C C . LEU A 1 178 ? 21.880 9.097 -27.524 1.00 92.62 178 LEU A C 1
ATOM 1416 O O . LEU A 1 178 ? 21.135 8.975 -26.554 1.00 92.62 178 LEU A O 1
ATOM 1420 N N . SER A 1 179 ? 23.076 8.509 -27.593 1.00 92.19 179 SER A N 1
ATOM 1421 C CA . SER A 1 179 ? 23.659 7.695 -26.520 1.00 92.19 179 SER A CA 1
ATOM 1422 C C . SER A 1 179 ? 23.825 8.499 -25.227 1.00 92.19 179 SER A C 1
ATOM 1424 O O . SER A 1 179 ? 23.371 8.066 -24.167 1.00 92.19 179 SER A O 1
ATOM 1426 N N . ASP A 1 180 ? 24.396 9.702 -25.304 1.00 94.62 180 ASP A N 1
ATOM 1427 C CA . ASP A 1 180 ? 24.593 10.579 -24.143 1.00 94.62 180 ASP A CA 1
ATOM 1428 C C . ASP A 1 180 ? 23.256 11.035 -23.543 1.00 94.62 180 ASP A C 1
ATOM 1430 O O . ASP A 1 180 ? 23.076 11.057 -22.320 1.00 94.62 180 ASP A O 1
ATOM 1434 N N . SER A 1 181 ? 22.281 11.345 -24.403 1.00 94.00 181 SER A N 1
ATOM 1435 C CA . SER A 1 181 ? 20.925 11.721 -23.991 1.00 94.00 181 SER A CA 1
ATOM 1436 C C . SER A 1 181 ? 20.206 10.566 -23.298 1.00 94.00 181 SER A C 1
ATOM 1438 O O . SER A 1 181 ? 19.575 10.772 -22.258 1.00 94.00 181 SER A O 1
ATOM 1440 N N . LEU A 1 182 ? 20.318 9.348 -23.838 1.00 92.94 182 LEU A N 1
ATOM 1441 C CA . LEU A 1 182 ? 19.714 8.151 -23.261 1.00 92.94 182 LEU A CA 1
ATOM 1442 C C . LEU A 1 182 ? 20.371 7.789 -21.926 1.00 92.94 182 LEU A C 1
ATOM 1444 O O . LEU A 1 182 ? 19.657 7.531 -20.961 1.00 92.94 182 LEU A O 1
ATOM 1448 N N . SER A 1 183 ? 21.700 7.862 -21.836 1.00 93.38 183 SER A N 1
ATOM 1449 C CA . SER A 1 183 ? 22.453 7.661 -20.592 1.00 93.38 183 SER A CA 1
ATOM 1450 C C . SER A 1 183 ? 22.050 8.676 -19.517 1.00 93.38 183 SER A C 1
ATOM 1452 O O . SER A 1 183 ? 21.689 8.308 -18.397 1.00 93.38 183 SER A O 1
ATOM 1454 N N . THR A 1 184 ? 21.983 9.962 -19.878 1.00 95.31 184 THR A N 1
ATOM 1455 C CA . THR A 1 184 ? 21.541 11.032 -18.970 1.00 95.31 184 THR A CA 1
ATOM 1456 C C . THR A 1 184 ? 20.095 10.827 -18.516 1.00 95.31 184 THR A C 1
ATOM 1458 O O . THR A 1 184 ? 19.765 11.048 -17.350 1.00 95.31 184 THR A O 1
ATOM 1461 N N . SER A 1 185 ? 19.212 10.422 -19.431 1.00 93.81 185 SER A N 1
ATOM 1462 C CA . SER A 1 185 ? 17.811 10.135 -19.121 1.00 93.81 185 SER A CA 1
ATOM 1463 C C . SER A 1 185 ? 17.675 8.922 -18.194 1.00 93.81 185 SER A C 1
ATOM 1465 O O . SER A 1 185 ? 16.959 9.009 -17.197 1.00 93.81 185 SER A O 1
ATOM 1467 N N . SER A 1 186 ? 18.419 7.840 -18.461 1.00 94.56 186 SER A N 1
ATOM 1468 C CA . SER A 1 186 ? 18.470 6.636 -17.617 1.00 94.56 186 SER A CA 1
ATOM 1469 C C . SER A 1 186 ? 18.938 6.978 -16.210 1.00 94.56 186 SER A C 1
ATOM 1471 O O . SER A 1 186 ? 18.227 6.703 -15.250 1.00 94.56 186 SER A O 1
ATOM 1473 N N . SER A 1 187 ? 20.055 7.697 -16.079 1.00 96.50 187 SER A N 1
ATOM 1474 C CA . SER A 1 187 ? 20.584 8.126 -14.781 1.00 96.50 187 SER A CA 1
ATOM 1475 C C . SER A 1 187 ? 19.581 8.988 -14.000 1.00 96.50 187 SER A C 1
ATOM 1477 O O . SER A 1 187 ? 19.366 8.781 -12.804 1.00 96.50 187 SER A O 1
ATOM 1479 N N . LYS A 1 188 ? 18.879 9.913 -14.672 1.00 97.25 188 LYS A N 1
ATOM 1480 C CA . LYS A 1 188 ? 17.802 10.699 -14.042 1.00 97.25 188 LYS A CA 1
ATOM 1481 C C . LYS A 1 188 ? 16.629 9.822 -13.597 1.00 97.25 188 LYS A C 1
ATOM 1483 O O . LYS A 1 188 ? 16.058 10.074 -12.537 1.00 97.25 188 LYS A O 1
ATOM 1488 N N . ALA A 1 189 ? 16.239 8.829 -14.395 1.00 95.81 189 ALA A N 1
ATOM 1489 C CA . ALA A 1 189 ? 15.171 7.898 -14.043 1.00 95.81 189 ALA A CA 1
ATOM 1490 C C . ALA A 1 189 ? 15.570 7.006 -12.856 1.00 95.81 189 ALA A C 1
ATOM 1492 O O . ALA A 1 189 ? 14.787 6.852 -11.921 1.00 95.81 189 ALA A O 1
ATOM 1493 N N . GLU A 1 190 ? 16.798 6.492 -12.844 1.00 96.69 190 GLU A N 1
ATOM 1494 C CA . GLU A 1 190 ? 17.378 5.721 -11.741 1.00 96.69 190 GLU A CA 1
ATOM 1495 C C . GLU A 1 190 ? 17.404 6.530 -10.442 1.00 96.69 190 GLU A C 1
ATOM 1497 O O . GLU A 1 190 ? 16.946 6.038 -9.408 1.00 96.69 190 GLU A O 1
ATOM 1502 N N . GLN A 1 191 ? 17.835 7.794 -10.502 1.00 97.81 191 GLN A N 1
ATOM 1503 C CA . GLN A 1 191 ? 17.825 8.682 -9.341 1.00 97.81 191 GLN A CA 1
ATOM 1504 C C . GLN A 1 191 ? 16.404 8.879 -8.794 1.00 97.81 191 GLN A C 1
ATOM 1506 O O . GLN A 1 191 ? 16.181 8.733 -7.594 1.00 97.81 191 GLN A O 1
ATOM 1511 N N . ARG A 1 192 ? 15.412 9.115 -9.665 1.00 97.81 192 ARG A N 1
ATOM 1512 C CA . ARG A 1 192 ? 14.001 9.219 -9.245 1.00 97.81 192 ARG A CA 1
ATOM 1513 C C . ARG A 1 192 ? 13.494 7.928 -8.604 1.00 97.81 192 ARG A C 1
ATOM 1515 O O . ARG A 1 192 ? 12.787 7.985 -7.602 1.00 97.81 192 ARG A O 1
ATOM 1522 N N . ILE A 1 193 ? 13.857 6.765 -9.151 1.00 98.06 193 ILE A N 1
ATOM 1523 C CA . ILE A 1 193 ? 13.507 5.463 -8.566 1.00 98.06 193 ILE A CA 1
ATOM 1524 C C . ILE A 1 193 ? 14.112 5.330 -7.164 1.00 98.06 193 ILE A C 1
ATOM 1526 O O . ILE A 1 193 ? 13.424 4.875 -6.248 1.00 98.06 193 ILE A O 1
ATOM 1530 N N . MET A 1 194 ? 15.371 5.728 -6.976 1.00 97.44 194 MET A N 1
ATOM 1531 C CA . MET A 1 194 ? 16.019 5.722 -5.663 1.00 97.44 194 MET A CA 1
ATOM 1532 C C . MET A 1 194 ? 15.322 6.658 -4.672 1.00 97.44 194 MET A C 1
ATOM 1534 O O . MET A 1 194 ? 15.018 6.235 -3.555 1.00 97.44 194 MET A O 1
ATOM 1538 N N . ASP A 1 195 ? 15.002 7.884 -5.084 1.00 98.00 195 ASP A N 1
ATOM 1539 C CA . ASP A 1 195 ? 14.314 8.863 -4.238 1.00 98.00 195 ASP A CA 1
ATOM 1540 C C . ASP A 1 195 ? 12.922 8.360 -3.823 1.00 98.00 195 ASP A C 1
ATOM 1542 O O . ASP A 1 195 ? 12.562 8.408 -2.646 1.00 98.00 195 ASP A O 1
ATOM 1546 N N . HIS A 1 196 ? 12.159 7.787 -4.761 1.00 98.19 196 HIS A N 1
ATOM 1547 C CA . HIS A 1 196 ? 10.852 7.186 -4.478 1.00 98.19 196 HIS A CA 1
ATOM 1548 C C . HIS A 1 196 ? 10.963 5.984 -3.529 1.00 98.19 196 HIS A C 1
ATOM 1550 O O . HIS A 1 196 ? 10.137 5.827 -2.627 1.00 98.19 196 HIS A O 1
ATOM 1556 N N . ARG A 1 197 ? 11.982 5.127 -3.699 1.00 98.06 197 ARG A N 1
ATOM 1557 C CA . ARG A 1 197 ? 12.244 4.009 -2.776 1.00 98.06 197 ARG A CA 1
ATOM 1558 C C . ARG A 1 197 ? 12.544 4.513 -1.366 1.00 98.06 197 ARG A C 1
ATOM 1560 O O . ARG A 1 197 ? 12.006 3.953 -0.416 1.00 98.06 197 ARG A O 1
ATOM 1567 N N . ARG A 1 198 ? 13.331 5.584 -1.232 1.00 98.06 198 ARG A N 1
ATOM 1568 C CA . ARG A 1 198 ? 13.629 6.211 0.063 1.00 98.06 198 ARG A CA 1
ATOM 1569 C C . ARG A 1 198 ? 12.373 6.779 0.725 1.00 98.06 198 ARG A C 1
ATOM 1571 O O . ARG A 1 198 ? 12.108 6.464 1.876 1.00 98.06 198 ARG A O 1
ATOM 1578 N N . GLN A 1 199 ? 11.557 7.531 -0.014 1.00 97.62 199 GLN A N 1
ATOM 1579 C CA . GLN A 1 199 ? 10.291 8.064 0.508 1.00 97.62 199 GLN A CA 1
ATOM 1580 C C . GLN A 1 199 ? 9.333 6.953 0.963 1.00 97.62 199 GLN A C 1
ATOM 1582 O O . GLN A 1 199 ? 8.675 7.079 1.996 1.00 97.62 199 GLN A O 1
ATOM 1587 N N . LYS A 1 200 ? 9.263 5.846 0.212 1.00 98.25 200 LYS A N 1
ATOM 1588 C CA . LYS A 1 200 ? 8.474 4.669 0.598 1.00 98.25 200 LYS A CA 1
ATOM 1589 C C . LYS A 1 200 ? 8.971 4.068 1.914 1.00 98.25 200 LYS A C 1
ATOM 1591 O O . LYS A 1 200 ? 8.149 3.721 2.757 1.00 98.25 200 LYS A O 1
ATOM 1596 N N . GLU A 1 201 ? 10.284 3.946 2.082 1.00 98.00 201 GLU A N 1
ATOM 1597 C CA . GLU A 1 201 ? 10.898 3.432 3.309 1.00 98.00 201 GLU A CA 1
ATOM 1598 C C . GLU A 1 201 ? 10.595 4.336 4.515 1.00 98.00 201 GLU A C 1
ATOM 1600 O O . GLU A 1 201 ? 10.147 3.855 5.555 1.00 98.00 201 GLU A O 1
ATOM 1605 N N . ASP A 1 202 ? 10.719 5.656 4.358 1.00 97.81 202 ASP A N 1
ATOM 1606 C CA . ASP A 1 202 ? 10.380 6.626 5.407 1.00 97.81 202 ASP A CA 1
ATOM 1607 C C . ASP A 1 202 ? 8.897 6.523 5.824 1.00 97.81 202 ASP A C 1
ATOM 1609 O O . ASP A 1 202 ? 8.572 6.510 7.016 1.00 97.81 202 ASP A O 1
ATOM 1613 N N . ALA A 1 203 ? 7.985 6.373 4.855 1.00 98.00 203 ALA A N 1
ATOM 1614 C CA . ALA A 1 203 ? 6.556 6.190 5.119 1.00 98.00 203 ALA A CA 1
ATOM 1615 C C . ALA A 1 203 ? 6.245 4.862 5.836 1.00 98.00 203 ALA A C 1
ATOM 1617 O O . ALA A 1 203 ? 5.383 4.822 6.720 1.00 98.00 203 ALA A O 1
ATOM 1618 N N . LEU A 1 204 ? 6.944 3.775 5.487 1.00 97.94 204 LEU A N 1
ATOM 1619 C CA . LEU A 1 204 ? 6.812 2.483 6.167 1.00 97.94 204 LEU A CA 1
ATOM 1620 C C . LEU A 1 204 ? 7.285 2.568 7.620 1.00 97.94 204 LEU A C 1
ATOM 1622 O O . LEU A 1 204 ? 6.565 2.126 8.518 1.00 97.94 204 LEU A O 1
ATOM 1626 N N . ASN A 1 205 ? 8.437 3.194 7.858 1.00 98.12 205 ASN A N 1
ATOM 1627 C CA . ASN A 1 205 ? 8.976 3.396 9.201 1.00 98.12 205 ASN A CA 1
ATOM 1628 C C . ASN A 1 205 ? 8.043 4.250 10.069 1.00 98.12 205 ASN A C 1
ATOM 1630 O O . ASN A 1 205 ? 7.779 3.906 11.225 1.00 98.12 205 ASN A O 1
ATOM 1634 N N . PHE A 1 206 ? 7.466 5.316 9.503 1.00 98.25 206 PHE A N 1
ATOM 1635 C CA . PHE A 1 206 ? 6.447 6.110 10.189 1.00 98.25 206 PHE A CA 1
ATOM 1636 C C . PHE A 1 206 ? 5.214 5.275 10.555 1.00 98.25 206 PHE A C 1
ATOM 1638 O O . PHE A 1 206 ? 4.744 5.343 11.692 1.00 98.25 206 PHE A O 1
ATOM 1645 N N . ARG A 1 207 ? 4.706 4.456 9.623 1.00 98.19 207 ARG A N 1
ATOM 1646 C CA . ARG A 1 207 ? 3.540 3.596 9.867 1.00 98.19 207 ARG A CA 1
ATOM 1647 C C . ARG A 1 207 ? 3.785 2.628 11.022 1.00 98.19 207 ARG A C 1
ATOM 1649 O O . ARG A 1 207 ? 2.951 2.560 11.916 1.00 98.19 207 ARG A O 1
ATOM 1656 N N . VAL A 1 208 ? 4.927 1.939 11.034 1.00 98.44 208 VAL A N 1
ATOM 1657 C CA . VAL A 1 208 ? 5.294 1.004 12.114 1.00 98.44 208 VAL A CA 1
ATOM 1658 C C . VAL A 1 208 ? 5.387 1.727 13.456 1.00 98.44 208 VAL A C 1
ATOM 1660 O O . VAL A 1 208 ? 4.853 1.253 14.459 1.00 98.44 208 VAL A O 1
ATOM 1663 N N . LYS A 1 209 ? 6.018 2.908 13.491 1.00 98.38 209 LYS A N 1
ATOM 1664 C CA . LYS A 1 209 ? 6.073 3.720 14.711 1.00 98.38 209 LYS A CA 1
ATOM 1665 C C . LYS A 1 209 ? 4.667 4.075 15.202 1.00 98.38 209 LYS A C 1
ATOM 1667 O O . LYS A 1 209 ? 4.384 3.920 16.388 1.00 98.38 209 LYS A O 1
ATOM 1672 N N . LYS A 1 210 ? 3.781 4.504 14.297 1.00 98.19 210 LYS A N 1
ATOM 1673 C CA . LYS A 1 210 ? 2.415 4.891 14.655 1.00 98.19 210 LYS A CA 1
ATOM 1674 C C . LYS A 1 210 ? 1.576 3.710 15.141 1.00 98.19 210 LYS A C 1
ATOM 1676 O O . LYS A 1 210 ? 0.830 3.855 16.102 1.00 98.19 210 LYS A O 1
ATOM 1681 N N . GLU A 1 211 ? 1.720 2.553 14.508 1.00 98.12 211 GLU A N 1
ATOM 1682 C CA . GLU A 1 211 ? 1.065 1.308 14.911 1.00 98.12 211 GLU A CA 1
ATOM 1683 C C . GLU A 1 211 ? 1.475 0.893 16.330 1.00 98.12 211 GLU A C 1
ATOM 1685 O O . GLU A 1 211 ? 0.617 0.590 17.158 1.00 98.12 211 GLU A O 1
ATOM 1690 N N . ASN A 1 212 ? 2.767 0.984 16.657 1.00 98.00 212 ASN A N 1
ATOM 1691 C CA . ASN A 1 212 ? 3.263 0.706 18.005 1.00 98.00 212 ASN A CA 1
ATOM 1692 C C . ASN A 1 212 ? 2.711 1.686 19.055 1.00 98.00 212 ASN A C 1
ATOM 1694 O O . ASN A 1 212 ? 2.322 1.254 20.140 1.00 98.00 212 ASN A O 1
ATOM 1698 N N . GLU A 1 213 ? 2.647 2.987 18.741 1.00 98.19 213 GLU A N 1
ATOM 1699 C CA . GLU A 1 213 ? 2.034 3.996 19.621 1.00 98.19 213 GLU A CA 1
ATOM 1700 C C . GLU A 1 213 ? 0.551 3.694 19.887 1.00 98.19 213 GLU A C 1
ATOM 1702 O O . GLU A 1 213 ? 0.103 3.750 21.032 1.00 98.19 213 GLU A O 1
ATOM 1707 N N . VAL A 1 214 ? -0.211 3.351 18.842 1.00 98.19 214 VAL A N 1
ATOM 1708 C CA . VAL A 1 214 ? -1.645 3.036 18.953 1.00 98.19 214 VAL A CA 1
ATOM 1709 C C . VAL A 1 214 ? -1.869 1.752 19.750 1.00 98.19 214 VAL A C 1
ATOM 1711 O O . VAL A 1 214 ? -2.690 1.749 20.660 1.00 98.19 214 VAL A O 1
ATOM 1714 N N . ASN A 1 215 ? -1.100 0.694 19.487 1.00 98.06 215 ASN A N 1
ATOM 1715 C CA . ASN A 1 215 ? -1.184 -0.567 20.229 1.00 98.06 215 ASN A CA 1
ATOM 1716 C C . ASN A 1 215 ? -0.858 -0.377 21.724 1.00 98.06 215 ASN A C 1
ATOM 1718 O O . ASN A 1 215 ? -1.489 -0.974 22.596 1.00 98.06 215 ASN A O 1
ATOM 1722 N N . ALA A 1 216 ? 0.114 0.482 22.051 1.00 98.19 216 ALA A N 1
ATOM 1723 C CA . ALA A 1 216 ? 0.405 0.827 23.442 1.00 98.19 216 ALA A CA 1
ATOM 1724 C C . ALA A 1 216 ? -0.776 1.551 24.113 1.00 98.19 216 ALA A C 1
ATOM 1726 O O . ALA A 1 216 ? -1.130 1.217 25.246 1.00 98.19 216 ALA A O 1
ATOM 1727 N N . ALA A 1 217 ? -1.414 2.495 23.412 1.00 97.81 217 ALA A N 1
ATOM 1728 C CA . ALA A 1 217 ? -2.605 3.185 23.906 1.00 97.81 217 ALA A CA 1
ATOM 1729 C C . ALA A 1 217 ? -3.798 2.228 24.092 1.00 97.81 217 ALA A C 1
ATOM 1731 O O . ALA A 1 217 ? -4.467 2.277 25.122 1.00 97.81 217 ALA A O 1
ATOM 1732 N N . GLU A 1 218 ? -4.024 1.315 23.144 1.00 98.12 218 GLU A N 1
ATOM 1733 C CA . GLU A 1 218 ? -5.086 0.303 23.202 1.00 98.12 218 GLU A CA 1
ATOM 1734 C C . GLU A 1 218 ? -4.940 -0.609 24.427 1.00 98.12 218 GLU A C 1
ATOM 1736 O O . GLU A 1 218 ? -5.897 -0.808 25.177 1.00 98.12 218 GLU A O 1
ATOM 1741 N N . LYS A 1 219 ? -3.723 -1.098 24.699 1.00 98.12 219 LYS A N 1
ATOM 1742 C CA . LYS A 1 219 ? -3.439 -1.892 25.905 1.00 98.12 219 LYS A CA 1
ATOM 1743 C C . LYS A 1 219 ? -3.706 -1.116 27.195 1.00 98.12 219 LYS A C 1
ATOM 1745 O O . LYS A 1 219 ? -4.197 -1.703 28.157 1.00 98.12 219 LYS A O 1
ATOM 1750 N N . GLY A 1 220 ? -3.392 0.182 27.216 1.00 98.19 220 GLY A N 1
ATOM 1751 C CA . GLY A 1 220 ? -3.692 1.063 28.347 1.00 98.19 220 GLY A CA 1
ATOM 1752 C C . GLY A 1 220 ? -5.194 1.161 28.622 1.00 98.19 220 GLY A C 1
ATOM 1753 O O . GLY A 1 220 ? -5.624 0.950 29.754 1.00 98.19 220 GLY A O 1
ATOM 1754 N N . LEU A 1 221 ? -5.994 1.389 27.578 1.00 98.12 221 LEU A N 1
ATOM 1755 C CA . LEU A 1 221 ? -7.455 1.464 27.687 1.00 98.12 221 LEU A CA 1
ATOM 1756 C C . LEU A 1 221 ? -8.082 0.131 28.117 1.00 98.12 221 LEU A C 1
ATOM 1758 O O . LEU A 1 221 ? -8.990 0.116 28.944 1.00 98.12 221 LEU A O 1
ATOM 1762 N N . LEU A 1 222 ? -7.583 -1.000 27.611 1.00 98.31 222 LEU A N 1
ATOM 1763 C CA . LEU A 1 222 ? -8.077 -2.322 28.009 1.00 98.31 222 LEU A CA 1
ATOM 1764 C C . LEU A 1 222 ? -7.857 -2.589 29.510 1.00 98.31 222 LEU A C 1
ATOM 1766 O O . LEU A 1 222 ? -8.728 -3.146 30.186 1.00 98.31 222 LEU A O 1
ATOM 1770 N N . ALA A 1 223 ? -6.705 -2.170 30.040 1.00 98.12 223 ALA A N 1
ATOM 1771 C CA . ALA A 1 223 ? -6.410 -2.273 31.466 1.00 98.12 223 ALA A CA 1
ATOM 1772 C C . ALA A 1 223 ? -7.347 -1.388 32.308 1.00 98.12 223 ALA A C 1
ATOM 1774 O O . ALA A 1 223 ? -7.859 -1.848 33.330 1.00 98.12 223 ALA A O 1
ATOM 1775 N N . GLU A 1 224 ? -7.618 -0.158 31.859 1.00 98.19 224 GLU A N 1
ATOM 1776 C CA . GLU A 1 224 ? -8.565 0.755 32.513 1.00 98.19 224 GLU A CA 1
ATOM 1777 C C . GLU A 1 224 ? -9.987 0.173 32.550 1.00 98.19 224 GLU A C 1
ATOM 1779 O O . GLU A 1 224 ? -10.605 0.132 33.615 1.00 98.19 224 GLU A O 1
ATOM 1784 N N . ILE A 1 225 ? -10.479 -0.364 31.426 1.00 98.19 225 ILE A N 1
ATOM 1785 C CA . ILE A 1 225 ? -11.794 -1.025 31.346 1.00 98.19 225 ILE A CA 1
ATOM 1786 C C . ILE A 1 225 ? -11.879 -2.176 32.351 1.00 98.19 225 ILE A C 1
ATOM 1788 O O . ILE A 1 225 ? -12.820 -2.234 33.140 1.00 98.19 225 ILE A O 1
ATOM 1792 N N . THR A 1 226 ? -10.867 -3.046 32.383 1.00 98.00 226 THR A N 1
ATOM 1793 C CA . THR A 1 226 ? -10.831 -4.195 33.304 1.00 98.00 226 THR A CA 1
ATOM 1794 C C . THR A 1 226 ? -10.905 -3.745 34.770 1.00 98.00 226 THR A C 1
ATOM 1796 O O . THR A 1 226 ? -11.573 -4.367 35.601 1.00 98.00 226 THR A O 1
ATOM 1799 N N . GLN A 1 227 ? -10.231 -2.644 35.113 1.00 98.38 227 GLN A N 1
ATOM 1800 C CA . GLN A 1 227 ? -10.277 -2.082 36.460 1.00 98.38 227 GLN A CA 1
ATOM 1801 C C . GLN A 1 227 ? -11.661 -1.510 36.804 1.00 98.38 227 GLN A C 1
ATOM 1803 O O . GLN A 1 227 ? -12.150 -1.741 37.914 1.00 98.38 227 GLN A O 1
ATOM 1808 N N . LEU A 1 228 ? -12.295 -0.793 35.873 1.00 97.94 228 LEU A N 1
ATOM 1809 C CA . LEU A 1 228 ? -13.638 -0.234 36.053 1.00 97.94 228 LEU A CA 1
ATOM 1810 C C . LEU A 1 228 ? -14.704 -1.329 36.204 1.00 97.94 228 LEU A C 1
ATOM 1812 O O . LEU A 1 228 ? -15.584 -1.213 37.057 1.00 97.94 228 LEU A O 1
ATOM 1816 N N . GLU A 1 229 ? -14.608 -2.420 35.443 1.00 97.94 229 GLU A N 1
ATOM 1817 C CA . GLU A 1 229 ? -15.513 -3.569 35.578 1.00 97.94 229 GLU A CA 1
ATOM 1818 C C . GLU A 1 229 ? -15.431 -4.196 36.972 1.00 97.94 229 GLU A C 1
ATOM 1820 O O . GLU A 1 229 ? -16.459 -4.438 37.604 1.00 97.94 229 GLU A O 1
ATOM 1825 N N . LYS A 1 230 ? -14.218 -4.357 37.514 1.00 97.88 230 LYS A N 1
ATOM 1826 C CA . LYS A 1 230 ? -14.033 -4.851 38.884 1.00 97.88 230 LYS A CA 1
ATOM 1827 C C . LYS A 1 230 ? -14.677 -3.929 39.928 1.00 97.88 230 LYS A C 1
ATOM 1829 O O . LYS A 1 230 ? -15.251 -4.415 40.901 1.00 97.88 230 LYS A O 1
ATOM 1834 N N . GLN A 1 231 ? -14.576 -2.610 39.752 1.00 97.94 231 GLN A N 1
ATOM 1835 C CA . GLN A 1 231 ? -15.211 -1.639 40.654 1.00 97.94 231 GLN A CA 1
ATOM 1836 C C . GLN A 1 231 ? -16.741 -1.704 40.584 1.00 97.94 231 GLN A C 1
ATOM 1838 O O . GLN A 1 231 ? -17.402 -1.652 41.622 1.00 97.94 231 GLN A O 1
ATOM 1843 N N . ARG A 1 232 ? -17.307 -1.846 39.380 1.00 97.75 232 ARG A N 1
ATOM 1844 C CA . ARG A 1 232 ? -18.750 -2.041 39.181 1.00 97.75 232 ARG A CA 1
ATOM 1845 C C . ARG A 1 232 ? -19.246 -3.272 39.940 1.00 97.75 232 ARG A C 1
ATOM 1847 O O . ARG A 1 232 ? -20.246 -3.176 40.649 1.00 97.75 232 ARG A O 1
ATOM 1854 N N . ASP A 1 233 ? -18.546 -4.397 39.815 1.00 97.19 233 ASP A N 1
ATOM 1855 C CA . ASP A 1 233 ? -18.963 -5.662 40.4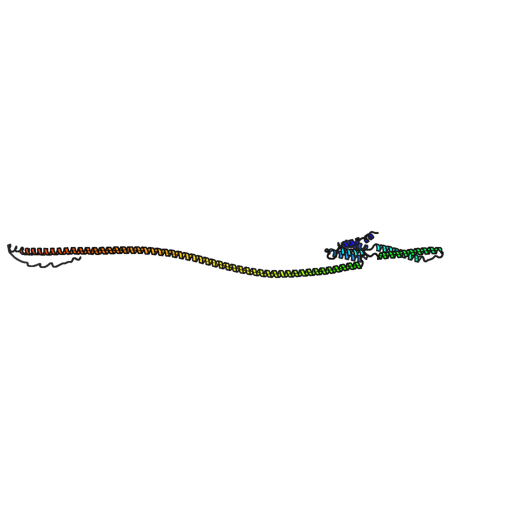26 1.00 97.19 233 ASP A CA 1
ATOM 1856 C C . ASP A 1 233 ? -18.963 -5.588 41.968 1.00 97.19 233 ASP A C 1
ATOM 1858 O O . ASP A 1 233 ? -19.879 -6.104 42.615 1.00 97.19 233 ASP A O 1
ATOM 1862 N N . ASP A 1 234 ? -17.990 -4.888 42.569 1.00 97.25 234 ASP A N 1
ATOM 1863 C CA . ASP A 1 234 ? -17.961 -4.640 44.020 1.00 97.25 234 ASP A CA 1
ATOM 1864 C C . ASP A 1 234 ? -19.140 -3.768 44.481 1.00 97.25 234 ASP A C 1
ATOM 1866 O O . ASP A 1 234 ? -19.840 -4.109 45.440 1.00 97.25 234 ASP A O 1
ATOM 1870 N N . LEU A 1 235 ? -19.422 -2.676 43.761 1.00 97.69 235 LEU A N 1
ATOM 1871 C CA . LEU A 1 235 ? -20.562 -1.806 44.060 1.00 97.69 235 LEU A CA 1
ATOM 1872 C C . LEU A 1 235 ? -21.898 -2.556 43.956 1.00 97.69 235 LEU A C 1
ATOM 1874 O O . LEU A 1 235 ? -22.772 -2.384 44.810 1.00 97.69 235 LEU A O 1
ATOM 1878 N N . GLU A 1 236 ? -22.062 -3.427 42.958 1.00 97.69 236 GLU A N 1
ATOM 1879 C CA . GLU A 1 236 ? -23.265 -4.250 42.815 1.00 97.69 236 GLU A CA 1
ATOM 1880 C C . GLU A 1 236 ? -23.432 -5.232 43.991 1.00 97.69 236 GLU A C 1
ATOM 1882 O O . GLU A 1 236 ? -24.544 -5.432 44.497 1.00 97.69 236 GLU A O 1
ATOM 1887 N N . ALA A 1 237 ? -22.332 -5.815 44.482 1.00 96.75 237 ALA A N 1
ATOM 1888 C CA . ALA A 1 237 ? -22.350 -6.683 45.658 1.00 96.75 237 ALA A CA 1
ATOM 1889 C C . ALA A 1 237 ? -22.770 -5.923 46.930 1.00 96.75 237 ALA A C 1
ATOM 1891 O O . ALA A 1 237 ? -23.603 -6.414 47.704 1.00 96.75 237 ALA A O 1
ATOM 1892 N N . GLN A 1 238 ? -22.255 -4.705 47.131 1.00 96.94 238 GLN A N 1
ATOM 1893 C CA . GLN A 1 238 ? -22.655 -3.851 48.254 1.00 96.94 238 GLN A CA 1
ATOM 1894 C C . GLN A 1 238 ? -24.145 -3.483 48.191 1.00 96.94 238 GLN A C 1
ATOM 1896 O O . GLN A 1 238 ? -24.847 -3.577 49.204 1.00 96.94 238 GLN A O 1
ATOM 1901 N N . LEU A 1 239 ? -24.657 -3.145 47.002 1.00 96.56 239 LEU A N 1
ATOM 1902 C CA . LEU A 1 239 ? -26.071 -2.828 46.788 1.00 96.56 239 LEU A CA 1
ATOM 1903 C C . LEU A 1 239 ? -26.986 -3.999 47.195 1.00 96.56 239 LEU A C 1
ATOM 1905 O O . LEU A 1 239 ? -27.968 -3.805 47.918 1.00 96.56 239 LEU A O 1
ATOM 1909 N N . LYS A 1 240 ? -26.640 -5.232 46.796 1.00 96.81 240 LYS A N 1
ATOM 1910 C CA . LYS A 1 240 ? -27.397 -6.445 47.164 1.00 96.81 240 LYS A CA 1
ATOM 1911 C C . LYS A 1 240 ? -27.483 -6.627 48.681 1.00 96.81 240 LYS A C 1
ATOM 1913 O O . LYS A 1 240 ? -28.559 -6.929 49.200 1.00 96.81 240 LYS A O 1
ATOM 1918 N N . LYS A 1 241 ? -26.383 -6.391 49.407 1.00 96.62 241 LYS A N 1
ATOM 1919 C CA . LYS A 1 241 ? -26.347 -6.482 50.877 1.00 96.62 241 LYS A CA 1
ATOM 1920 C C . LYS A 1 241 ? -27.290 -5.474 51.536 1.00 96.62 241 LYS A C 1
ATOM 1922 O O . LYS A 1 241 ? -28.062 -5.850 52.419 1.00 96.62 241 LYS A O 1
ATOM 1927 N N . VAL A 1 242 ? -27.254 -4.217 51.089 1.00 96.94 242 VAL A N 1
ATOM 1928 C CA . VAL A 1 242 ? -28.135 -3.158 51.607 1.00 96.94 242 VAL A CA 1
ATOM 1929 C C . VAL A 1 242 ? -29.604 -3.522 51.388 1.00 96.94 242 VAL A C 1
ATOM 1931 O O . VAL A 1 242 ? -30.406 -3.413 52.315 1.00 96.94 242 VAL A O 1
ATOM 1934 N N . ASN A 1 243 ? -29.951 -4.040 50.208 1.00 96.69 243 ASN A N 1
ATOM 1935 C CA . ASN A 1 243 ? -31.324 -4.428 49.891 1.00 96.69 243 ASN A CA 1
ATOM 1936 C C . ASN A 1 243 ? -31.860 -5.541 50.818 1.00 96.69 243 ASN A C 1
ATOM 1938 O O . ASN A 1 243 ? -32.996 -5.472 51.286 1.00 96.69 243 ASN A O 1
ATOM 1942 N N . ILE A 1 244 ? -31.029 -6.536 51.156 1.00 96.12 244 ILE A N 1
ATOM 1943 C CA . ILE A 1 244 ? -31.388 -7.586 52.128 1.00 96.12 244 ILE A CA 1
ATOM 1944 C C . ILE A 1 244 ? -31.661 -6.978 53.511 1.00 96.12 244 ILE A C 1
ATOM 1946 O O . ILE A 1 244 ? -32.659 -7.316 54.149 1.00 96.12 244 ILE A O 1
ATOM 1950 N N . SER A 1 245 ? -30.803 -6.062 53.976 1.00 95.31 245 SER A N 1
ATOM 1951 C CA . SER A 1 245 ? -30.988 -5.389 55.269 1.00 95.31 245 SER A CA 1
ATOM 1952 C C . SER A 1 245 ? -32.257 -4.534 55.316 1.00 95.31 245 SER A C 1
ATOM 1954 O O . SER A 1 245 ? -32.964 -4.567 56.325 1.00 95.31 245 SER A O 1
ATOM 1956 N N . ILE A 1 246 ? -32.576 -3.815 54.233 1.00 95.88 246 ILE A N 1
ATOM 1957 C CA . ILE A 1 246 ? -33.821 -3.041 54.112 1.00 95.88 246 ILE A CA 1
ATOM 1958 C C . ILE A 1 246 ? -35.033 -3.968 54.221 1.00 95.88 246 ILE A C 1
ATOM 1960 O O . ILE A 1 246 ? -35.917 -3.714 55.039 1.00 95.88 246 ILE A O 1
ATOM 1964 N N . ASN A 1 247 ? -35.054 -5.074 53.474 1.00 95.81 247 ASN A N 1
ATOM 1965 C CA . ASN A 1 247 ? -36.160 -6.032 53.524 1.00 95.81 247 ASN A CA 1
ATOM 1966 C C . ASN A 1 247 ? -36.335 -6.635 54.926 1.00 95.81 247 ASN A C 1
ATOM 1968 O O . ASN A 1 247 ? -37.454 -6.706 55.434 1.00 95.81 247 ASN A O 1
ATOM 1972 N N . ALA A 1 248 ? -35.240 -6.998 55.600 1.00 94.69 248 ALA A N 1
ATOM 1973 C CA . ALA A 1 248 ? -35.289 -7.498 56.974 1.00 94.69 248 ALA A CA 1
ATOM 1974 C C . ALA A 1 248 ? -35.813 -6.443 57.969 1.00 94.69 248 ALA A C 1
ATOM 1976 O O . ALA A 1 248 ? -36.565 -6.766 58.890 1.00 94.69 248 ALA A O 1
ATOM 1977 N N . ALA A 1 249 ? -35.434 -5.171 57.807 1.00 94.38 249 ALA A N 1
ATOM 1978 C CA . ALA A 1 249 ? -35.967 -4.077 58.617 1.00 94.38 249 ALA A CA 1
ATOM 1979 C C . ALA A 1 249 ? -37.464 -3.836 58.349 1.00 94.38 249 ALA A C 1
ATOM 1981 O O . ALA A 1 249 ? -38.222 -3.645 59.299 1.00 94.38 249 ALA A O 1
ATOM 1982 N N . ALA A 1 250 ? -37.901 -3.910 57.090 1.00 95.12 250 ALA A N 1
ATOM 1983 C CA . ALA A 1 250 ? -39.302 -3.762 56.706 1.00 95.12 250 ALA A CA 1
ATOM 1984 C C . ALA A 1 250 ? -40.189 -4.871 57.297 1.00 95.12 250 ALA A C 1
ATOM 1986 O O . ALA A 1 250 ? -41.266 -4.577 57.816 1.00 95.12 250 ALA A O 1
ATOM 1987 N N . VAL A 1 251 ? -39.723 -6.128 57.285 1.00 96.50 251 VAL A N 1
ATOM 1988 C CA . VAL A 1 251 ? -40.428 -7.253 57.926 1.00 96.50 251 VAL A CA 1
ATOM 1989 C C . VAL A 1 251 ? -40.559 -7.024 59.430 1.00 96.50 251 VAL A C 1
ATOM 1991 O O . VAL A 1 251 ? -41.667 -7.104 59.950 1.00 96.50 251 VAL A O 1
ATOM 1994 N N . ARG A 1 252 ? -39.468 -6.656 60.118 1.00 95.56 252 ARG A N 1
ATOM 1995 C CA . ARG A 1 252 ? -39.513 -6.345 61.559 1.00 95.56 252 ARG A CA 1
ATOM 1996 C C . ARG A 1 252 ? -40.503 -5.226 61.876 1.00 95.56 252 ARG A C 1
ATOM 1998 O O . ARG A 1 252 ? -41.303 -5.368 62.791 1.00 95.56 252 ARG A O 1
ATOM 2005 N N . LEU A 1 253 ? -40.493 -4.145 61.092 1.00 95.56 253 LEU A N 1
ATOM 2006 C CA . LEU A 1 253 ? -41.442 -3.042 61.254 1.00 95.56 253 LEU A CA 1
ATOM 2007 C C . LEU A 1 253 ? -42.896 -3.508 61.100 1.00 95.56 253 LEU A C 1
ATOM 2009 O O . LEU A 1 253 ? -43.758 -3.056 61.851 1.00 95.56 253 LEU A O 1
ATOM 2013 N N . LYS A 1 254 ? -43.176 -4.387 60.130 1.00 95.69 254 LYS A N 1
ATOM 2014 C CA . LYS A 1 254 ? -44.512 -4.955 59.931 1.00 95.69 254 LYS A CA 1
ATOM 2015 C C . LYS A 1 254 ? -44.947 -5.778 61.148 1.00 95.69 254 LYS A C 1
ATOM 2017 O O . LYS A 1 254 ? -46.014 -5.502 61.680 1.00 95.69 254 LYS A O 1
ATOM 2022 N N . THR A 1 255 ? -44.107 -6.696 61.627 1.00 95.94 255 THR A N 1
ATOM 2023 C CA . THR A 1 255 ? -44.407 -7.525 62.807 1.00 95.94 255 THR A CA 1
ATOM 2024 C C . THR A 1 255 ? -44.664 -6.677 64.052 1.00 95.94 255 THR A C 1
ATOM 2026 O O . THR A 1 255 ? -45.687 -6.848 64.699 1.00 95.94 255 THR A O 1
ATOM 2029 N N . THR A 1 256 ? -43.811 -5.691 64.348 1.00 94.19 256 THR A N 1
ATOM 2030 C CA . THR A 1 256 ? -44.017 -4.807 65.510 1.00 94.19 256 THR A CA 1
ATOM 2031 C C . THR A 1 256 ? -45.303 -3.980 65.403 1.00 94.19 256 THR A C 1
ATOM 2033 O O . THR A 1 256 ? -45.944 -3.695 66.412 1.00 94.19 256 THR A O 1
ATOM 2036 N N . ARG A 1 257 ? -45.712 -3.581 64.189 1.00 95.06 257 ARG A N 1
ATOM 2037 C CA . ARG A 1 257 ? -47.007 -2.911 63.982 1.00 95.06 257 ARG A CA 1
ATOM 2038 C C . ARG A 1 257 ? -48.180 -3.853 64.259 1.00 95.06 257 ARG A C 1
ATOM 2040 O O . ARG A 1 257 ? -49.114 -3.434 64.929 1.00 95.06 257 ARG A O 1
ATOM 2047 N N . GLU A 1 258 ? -48.106 -5.100 63.796 1.00 94.75 258 GLU A N 1
ATOM 2048 C CA . GLU A 1 258 ? -49.128 -6.124 64.058 1.00 94.75 258 GLU A CA 1
ATOM 2049 C C . GLU A 1 258 ? -49.240 -6.451 65.559 1.00 94.75 258 GLU A C 1
ATOM 2051 O O . GLU A 1 258 ? -50.349 -6.534 66.080 1.00 94.75 258 GLU A O 1
ATOM 2056 N N . GLU A 1 259 ? -48.114 -6.572 66.271 1.00 93.50 259 GLU A N 1
ATOM 2057 C CA . GLU A 1 259 ? -48.077 -6.774 67.731 1.00 93.50 259 GLU A CA 1
ATOM 2058 C C . GLU A 1 259 ? -48.757 -5.627 68.489 1.00 93.50 259 GLU A C 1
ATOM 2060 O O . GLU A 1 259 ? -49.552 -5.865 69.399 1.00 93.50 259 GLU A O 1
ATOM 2065 N N . ARG A 1 260 ? -48.478 -4.376 68.099 1.00 94.31 260 ARG A N 1
ATOM 2066 C CA . ARG A 1 260 ? -49.131 -3.195 68.678 1.00 94.31 260 ARG A CA 1
ATOM 2067 C C . ARG A 1 260 ? -50.642 -3.230 68.450 1.00 94.31 260 ARG A C 1
ATOM 2069 O O . ARG A 1 260 ? -51.390 -3.028 69.397 1.00 94.31 260 ARG A O 1
ATOM 2076 N N . ASP A 1 261 ? -51.085 -3.495 67.223 1.00 93.88 261 ASP A N 1
ATOM 2077 C CA . ASP A 1 261 ? -52.516 -3.488 66.893 1.00 93.88 261 ASP A CA 1
ATOM 2078 C C . ASP A 1 261 ? -53.278 -4.572 67.687 1.00 93.88 261 ASP A C 1
ATOM 2080 O O . ASP A 1 261 ? -54.382 -4.327 68.173 1.00 93.88 261 ASP A O 1
ATOM 2084 N N . GLN A 1 262 ? -52.668 -5.747 67.899 1.00 94.88 262 GLN A N 1
ATOM 2085 C CA . GLN A 1 262 ? -53.219 -6.796 68.770 1.00 94.88 262 GLN A CA 1
ATOM 2086 C C . GLN A 1 262 ? -53.274 -6.375 70.243 1.00 94.88 262 GLN A C 1
ATOM 2088 O O . GLN A 1 262 ? -54.254 -6.669 70.930 1.00 94.88 262 GLN A O 1
ATOM 2093 N N . PHE A 1 263 ? -52.228 -5.707 70.735 1.00 93.88 263 PHE A N 1
ATOM 2094 C CA . PHE A 1 263 ? -52.193 -5.190 72.101 1.00 93.88 263 PHE A CA 1
ATOM 2095 C C . PHE A 1 263 ? -53.307 -4.166 72.339 1.00 93.88 263 PHE A C 1
ATOM 2097 O O . PHE A 1 263 ? -54.017 -4.263 73.340 1.00 93.88 263 PHE A O 1
ATOM 2104 N N . ASP A 1 264 ? -53.499 -3.229 71.409 1.00 94.19 264 ASP A N 1
ATOM 2105 C CA . ASP A 1 264 ? -54.543 -2.205 71.501 1.00 94.19 264 ASP A CA 1
ATOM 2106 C C . ASP A 1 264 ? -55.949 -2.832 71.511 1.00 94.19 264 ASP A C 1
ATOM 2108 O O . ASP A 1 264 ? -56.786 -2.460 72.336 1.00 94.19 264 ASP A O 1
ATOM 2112 N N . GLU A 1 265 ? -56.198 -3.839 70.666 1.00 94.44 265 GLU A N 1
ATOM 2113 C CA . GLU A 1 265 ? -57.465 -4.583 70.649 1.00 94.44 265 GLU A CA 1
ATOM 2114 C C . GLU A 1 265 ? -57.717 -5.332 71.969 1.00 94.44 265 GLU A C 1
ATOM 2116 O O . GLU A 1 265 ? -58.788 -5.206 72.567 1.00 94.44 265 GLU A O 1
ATOM 2121 N N . ALA A 1 266 ? -56.721 -6.063 72.481 1.00 91.62 266 ALA A N 1
ATOM 2122 C CA . ALA A 1 266 ? -56.835 -6.765 73.760 1.00 91.62 266 ALA A CA 1
ATOM 2123 C C . ALA A 1 266 ? -57.099 -5.793 74.922 1.00 91.62 266 ALA A C 1
ATOM 2125 O O . ALA A 1 266 ? -57.922 -6.061 75.802 1.00 91.62 266 ALA A O 1
ATOM 2126 N N . ASN A 1 267 ? -56.431 -4.639 74.914 1.00 92.12 267 ASN A N 1
ATOM 2127 C CA . ASN A 1 267 ? -56.609 -3.618 75.936 1.00 92.12 267 ASN A CA 1
ATOM 2128 C C . ASN A 1 267 ? -58.025 -3.014 75.888 1.00 92.12 267 ASN A C 1
ATOM 2130 O O . ASN A 1 267 ? -58.680 -2.886 76.925 1.00 92.12 267 ASN A O 1
ATOM 2134 N N . ASN A 1 268 ? -58.548 -2.733 74.689 1.00 94.19 268 ASN A N 1
ATOM 2135 C CA . ASN A 1 268 ? -59.929 -2.275 74.508 1.00 94.19 268 ASN A CA 1
ATOM 2136 C C . ASN A 1 268 ? -60.952 -3.286 75.056 1.00 94.19 268 ASN A C 1
ATOM 2138 O O . ASN A 1 268 ? -61.910 -2.893 75.729 1.00 94.19 268 ASN A O 1
ATOM 2142 N N . GLN A 1 269 ? -60.733 -4.588 74.845 1.00 94.94 269 GLN A N 1
ATOM 2143 C CA . GLN A 1 269 ? -61.598 -5.641 75.394 1.00 94.94 269 GLN A CA 1
ATOM 2144 C C . GLN A 1 269 ? -61.586 -5.671 76.930 1.00 94.94 269 GLN A C 1
ATOM 2146 O O . GLN A 1 269 ? -62.644 -5.799 77.557 1.00 94.94 269 GLN A O 1
ATOM 2151 N N . ILE A 1 270 ? -60.414 -5.505 77.557 1.00 93.19 270 ILE A N 1
ATOM 2152 C CA . ILE A 1 270 ? -60.292 -5.431 79.022 1.00 93.19 270 ILE A CA 1
ATOM 2153 C C . ILE A 1 270 ? -61.086 -4.241 79.559 1.00 93.19 270 ILE A C 1
ATOM 2155 O O . ILE A 1 270 ? -61.892 -4.422 80.476 1.00 93.19 270 ILE A O 1
ATOM 2159 N N . ILE A 1 271 ? -60.903 -3.054 78.971 1.00 93.19 271 ILE A N 1
ATOM 2160 C CA . ILE A 1 271 ? -61.613 -1.831 79.371 1.00 93.19 271 ILE A CA 1
ATOM 2161 C C . ILE A 1 271 ? -63.128 -2.047 79.307 1.00 93.19 271 ILE A C 1
ATOM 2163 O O . ILE A 1 271 ? -63.830 -1.754 80.277 1.00 93.19 271 ILE A O 1
ATOM 2167 N N . PHE A 1 272 ? -63.635 -2.627 78.216 1.00 93.44 272 PHE A N 1
ATOM 2168 C CA . PHE A 1 272 ? -65.061 -2.917 78.067 1.00 93.44 272 PHE A CA 1
ATOM 2169 C C . PHE A 1 272 ? -65.581 -3.893 79.140 1.00 93.44 272 PHE A C 1
ATOM 2171 O O . PHE A 1 272 ? -66.644 -3.678 79.733 1.00 93.44 272 PHE A O 1
ATOM 2178 N N . SER A 1 273 ? -64.813 -4.944 79.453 1.00 93.88 273 SER A N 1
ATOM 2179 C CA . SER A 1 273 ? -65.184 -5.924 80.484 1.00 93.88 273 SER A CA 1
ATOM 2180 C C . SER A 1 273 ? -65.220 -5.323 81.894 1.00 93.88 273 SER A C 1
ATOM 2182 O O . SER A 1 273 ? -66.130 -5.615 82.674 1.00 93.88 273 SER A O 1
ATOM 2184 N N . LEU A 1 274 ? -64.256 -4.455 82.222 1.00 91.88 274 LEU A N 1
ATOM 2185 C CA . LEU A 1 274 ? -64.198 -3.756 83.502 1.00 91.88 274 LEU A CA 1
ATOM 2186 C C . LEU A 1 274 ? -65.356 -2.774 83.630 1.00 91.88 274 LEU A C 1
ATOM 2188 O O . LEU A 1 274 ? -65.996 -2.744 84.678 1.00 91.88 274 LEU A O 1
ATOM 2192 N N . LYS A 1 275 ? -65.678 -2.046 82.554 1.00 93.81 275 LYS A N 1
ATOM 2193 C CA . LYS A 1 275 ? -66.831 -1.146 82.528 1.00 93.81 275 LYS A CA 1
ATOM 2194 C C . LYS A 1 275 ? -68.141 -1.892 82.787 1.00 93.81 275 LYS A C 1
ATOM 2196 O O . LYS A 1 275 ? -68.937 -1.463 83.613 1.00 93.81 275 LYS A O 1
ATOM 2201 N N . THR A 1 276 ? -68.320 -3.054 82.160 1.00 93.75 276 THR A N 1
ATOM 2202 C CA . THR A 1 276 ? -69.496 -3.912 82.391 1.00 93.75 276 THR A CA 1
ATOM 2203 C C . THR A 1 276 ? -69.602 -4.339 83.861 1.00 93.75 276 THR A C 1
ATOM 2205 O O . THR A 1 276 ? -70.660 -4.205 84.470 1.00 93.75 276 THR A O 1
ATOM 2208 N N . LYS A 1 277 ? -68.495 -4.798 84.467 1.00 92.31 277 LYS A N 1
ATOM 2209 C CA . LYS A 1 277 ? -68.466 -5.177 85.892 1.00 92.31 277 LYS A CA 1
ATOM 2210 C C . LYS A 1 277 ? -68.755 -3.998 86.820 1.00 92.31 277 LYS A C 1
ATOM 2212 O O . LYS A 1 277 ? -69.449 -4.175 87.817 1.00 92.31 277 LYS A O 1
ATOM 2217 N N . GLU A 1 278 ? -68.216 -2.820 86.516 1.00 92.94 278 GLU A N 1
ATOM 2218 C CA . GLU A 1 278 ? -68.486 -1.588 87.263 1.00 92.94 278 GLU A CA 1
ATOM 2219 C C . GLU A 1 278 ? -69.983 -1.246 87.243 1.00 92.94 278 GLU A C 1
ATOM 2221 O O . GLU A 1 278 ? -70.570 -0.954 88.290 1.00 92.94 278 GLU A O 1
ATOM 2226 N N . ASP A 1 279 ? -70.618 -1.335 86.074 1.00 93.31 279 ASP A N 1
ATOM 2227 C CA . ASP A 1 279 ? -72.044 -1.050 85.914 1.00 93.31 279 ASP A CA 1
ATOM 2228 C C . ASP A 1 279 ? -72.916 -2.079 86.663 1.00 93.31 279 ASP A C 1
ATOM 2230 O O . ASP A 1 279 ? -73.905 -1.711 87.303 1.00 93.31 279 ASP A O 1
ATOM 2234 N N . ASP A 1 280 ? -72.540 -3.361 86.653 1.00 93.44 280 ASP A N 1
ATOM 2235 C CA . ASP A 1 280 ? -73.250 -4.411 87.393 1.00 93.44 280 ASP A CA 1
ATOM 2236 C C . ASP A 1 280 ? -73.090 -4.280 88.914 1.00 93.44 280 ASP A C 1
ATOM 2238 O O . ASP A 1 280 ? -74.073 -4.397 89.652 1.00 93.44 280 ASP A O 1
ATOM 2242 N N . LEU A 1 281 ? -71.886 -3.959 89.402 1.00 92.00 281 LEU A N 1
ATOM 2243 C CA . LEU A 1 281 ? -71.664 -3.650 90.818 1.00 92.00 281 LEU A CA 1
ATOM 2244 C C . LEU A 1 281 ? -72.476 -2.428 91.254 1.00 92.00 281 LEU A C 1
ATOM 2246 O O . LEU A 1 281 ? -73.078 -2.443 92.327 1.00 92.00 281 LEU A O 1
ATOM 2250 N N . SER A 1 282 ? -72.557 -1.401 90.407 1.00 93.75 282 SER A N 1
ATOM 2251 C CA . SER A 1 282 ? -73.370 -0.211 90.675 1.00 93.75 282 SER A CA 1
ATOM 2252 C C . SER A 1 282 ? -74.855 -0.562 90.833 1.00 93.75 282 SER A C 1
ATOM 2254 O O . SER A 1 282 ? -75.501 -0.102 91.779 1.00 93.75 282 SER A O 1
ATOM 2256 N N . LYS A 1 283 ? -75.397 -1.443 89.977 1.00 92.88 283 LYS A N 1
ATOM 2257 C CA . LYS A 1 283 ? -76.769 -1.971 90.124 1.00 92.88 283 LYS A CA 1
ATOM 2258 C C . LYS A 1 283 ? -76.939 -2.794 91.404 1.00 92.88 283 LYS A C 1
ATOM 2260 O O . LYS A 1 283 ? -77.956 -2.656 92.088 1.00 92.88 283 LYS A O 1
ATOM 2265 N N . SER A 1 284 ? -75.959 -3.633 91.747 1.00 90.75 284 SER A N 1
ATOM 2266 C CA . SER A 1 284 ? -75.989 -4.444 92.970 1.00 90.75 284 SER A CA 1
ATOM 2267 C C . SER A 1 284 ? -76.025 -3.567 94.219 1.00 90.75 284 SER A C 1
ATOM 2269 O O . SER A 1 284 ? -76.860 -3.789 95.088 1.00 90.75 284 SER A O 1
ATOM 2271 N N . ILE A 1 285 ? -75.175 -2.538 94.293 1.00 91.31 285 ILE A N 1
ATOM 2272 C CA . ILE A 1 285 ? -75.153 -1.581 95.409 1.00 91.31 285 ILE A CA 1
ATOM 2273 C C . ILE A 1 285 ? -76.502 -0.872 95.537 1.00 91.31 285 ILE A C 1
ATOM 2275 O O . ILE A 1 285 ? -77.040 -0.772 96.639 1.00 91.31 285 ILE A O 1
ATOM 2279 N N . ALA A 1 286 ? -77.075 -0.406 94.422 1.00 90.44 286 ALA A N 1
ATOM 2280 C CA . ALA A 1 286 ? -78.394 0.222 94.432 1.00 90.44 286 ALA A CA 1
ATOM 2281 C C . ALA A 1 286 ? -79.468 -0.729 94.992 1.00 90.44 286 ALA A C 1
ATOM 2283 O O . ALA A 1 286 ? -80.267 -0.323 95.835 1.00 90.44 286 ALA A O 1
ATOM 2284 N N . THR A 1 287 ? -79.435 -2.004 94.591 1.00 89.31 287 THR A N 1
ATOM 2285 C CA . THR A 1 287 ? -80.361 -3.040 95.077 1.00 89.31 287 THR A CA 1
ATOM 2286 C C . THR A 1 287 ? -80.173 -3.312 96.573 1.00 89.31 287 THR A C 1
ATOM 2288 O O . THR A 1 287 ? -81.148 -3.282 97.321 1.00 89.31 287 THR A O 1
ATOM 2291 N N . CYS A 1 288 ? -78.931 -3.482 97.038 1.00 87.62 288 CYS A N 1
ATOM 2292 C CA . CYS A 1 288 ? -78.624 -3.683 98.457 1.00 87.62 288 CYS A CA 1
ATOM 2293 C C . CYS A 1 288 ? -79.046 -2.488 99.322 1.00 87.62 288 CYS A C 1
ATOM 2295 O O . CYS A 1 288 ? -79.528 -2.678 100.433 1.00 87.62 288 CYS A O 1
ATOM 2297 N N . ASN A 1 289 ? -78.908 -1.255 98.828 1.00 90.69 289 ASN A N 1
ATOM 2298 C CA . ASN A 1 289 ? -79.367 -0.066 99.549 1.00 90.69 289 ASN A CA 1
ATOM 2299 C C . ASN A 1 289 ? -80.896 -0.030 99.687 1.00 90.69 289 ASN A C 1
ATOM 2301 O O . ASN A 1 289 ? -81.407 0.332 100.750 1.00 90.69 289 ASN A O 1
ATOM 2305 N N . VAL A 1 290 ? -81.630 -0.422 98.638 1.00 92.19 290 VAL A N 1
ATOM 2306 C CA . VAL A 1 290 ? -83.093 -0.573 98.705 1.00 92.19 290 VAL A CA 1
ATOM 2307 C C . VAL A 1 290 ? -83.463 -1.635 99.738 1.00 92.19 290 VAL A C 1
ATOM 2309 O O . VAL A 1 290 ? -84.290 -1.372 100.609 1.00 92.19 290 VAL A O 1
ATOM 2312 N N . GLU A 1 291 ? -82.819 -2.801 99.689 1.00 86.38 291 GLU A N 1
ATOM 2313 C CA . GLU A 1 291 ? -83.056 -3.900 100.628 1.00 86.38 291 GLU A CA 1
ATOM 2314 C C . GLU A 1 291 ? -82.752 -3.497 102.078 1.00 86.38 291 GLU A C 1
ATOM 2316 O O . GLU A 1 291 ? -83.583 -3.697 102.962 1.00 86.38 291 GLU A O 1
ATOM 2321 N N . ALA A 1 292 ? -81.622 -2.833 102.326 1.00 87.81 292 ALA A N 1
ATOM 2322 C CA . ALA A 1 292 ? -81.264 -2.318 103.645 1.00 87.81 292 ALA A CA 1
ATOM 2323 C C . ALA A 1 292 ? -82.325 -1.347 104.195 1.00 87.81 292 ALA A C 1
ATOM 2325 O O . ALA A 1 292 ? -82.655 -1.391 105.382 1.00 87.81 292 ALA A O 1
ATOM 2326 N N . ASN A 1 293 ? -82.904 -0.498 103.340 1.00 90.75 293 ASN A N 1
ATOM 2327 C CA . ASN A 1 293 ? -83.979 0.411 103.735 1.00 90.75 293 ASN A CA 1
ATOM 2328 C C . ASN A 1 293 ? -85.289 -0.334 104.064 1.00 90.75 293 ASN A C 1
ATOM 2330 O O . ASN A 1 293 ? -85.987 0.023 105.018 1.00 90.75 293 ASN A O 1
ATOM 2334 N N . VAL A 1 294 ? -85.607 -1.397 103.316 1.00 89.00 294 VAL A N 1
ATOM 2335 C CA . VAL A 1 294 ? -86.750 -2.281 103.606 1.00 89.00 294 VAL A CA 1
ATOM 2336 C C . VAL A 1 294 ? -86.565 -2.970 104.957 1.00 89.00 294 VAL A C 1
ATOM 2338 O O . VAL A 1 294 ? -87.458 -2.894 105.800 1.00 89.00 294 VAL A O 1
ATOM 2341 N N . VAL A 1 295 ? -85.398 -3.578 105.198 1.00 88.00 295 VAL A N 1
ATOM 2342 C CA . VAL A 1 295 ? -85.071 -4.247 106.469 1.00 88.00 295 VAL A CA 1
ATOM 2343 C C . VAL A 1 295 ? -85.171 -3.271 107.638 1.00 88.00 295 VAL A C 1
ATOM 2345 O O . VAL A 1 295 ? -85.812 -3.580 108.638 1.00 88.00 295 VAL A O 1
ATOM 2348 N N . LYS A 1 296 ? -84.611 -2.064 107.502 1.00 90.25 296 LYS A N 1
ATOM 2349 C CA . LYS A 1 296 ? -84.698 -1.020 108.532 1.00 90.25 296 LYS A CA 1
ATOM 2350 C C . LYS A 1 296 ? -86.146 -0.654 108.869 1.00 90.25 296 LYS A C 1
ATOM 2352 O O . LYS A 1 296 ? -86.488 -0.503 110.036 1.00 90.25 296 LYS A O 1
ATOM 2357 N N . THR A 1 297 ? -87.000 -0.538 107.854 1.00 88.12 297 THR A N 1
ATOM 2358 C CA . THR A 1 297 ? -88.428 -0.238 108.041 1.00 88.12 297 THR A CA 1
ATOM 2359 C C . THR A 1 297 ? -89.144 -1.369 108.786 1.00 88.12 297 THR A C 1
ATOM 2361 O O . THR A 1 297 ? -89.949 -1.108 109.677 1.00 88.12 297 THR A O 1
ATOM 2364 N N . TRP A 1 298 ? -88.819 -2.624 108.463 1.00 86.69 298 TRP A N 1
ATOM 2365 C CA . TRP A 1 298 ? -89.356 -3.807 109.143 1.00 86.69 298 TRP A CA 1
ATOM 2366 C C . TRP A 1 298 ? -88.906 -3.922 110.600 1.00 86.69 298 TRP A C 1
ATOM 2368 O O . TRP A 1 298 ? -89.722 -4.263 111.452 1.00 86.69 298 TRP A O 1
ATOM 2378 N N . ILE A 1 299 ? -87.639 -3.611 110.893 1.00 85.88 299 ILE A N 1
ATOM 2379 C CA . ILE A 1 299 ? -87.126 -3.553 112.270 1.00 85.88 299 ILE A CA 1
ATOM 2380 C C . ILE A 1 299 ? -87.945 -2.549 113.085 1.00 85.88 299 ILE A C 1
ATOM 2382 O O . ILE A 1 299 ? -88.507 -2.929 114.109 1.00 85.88 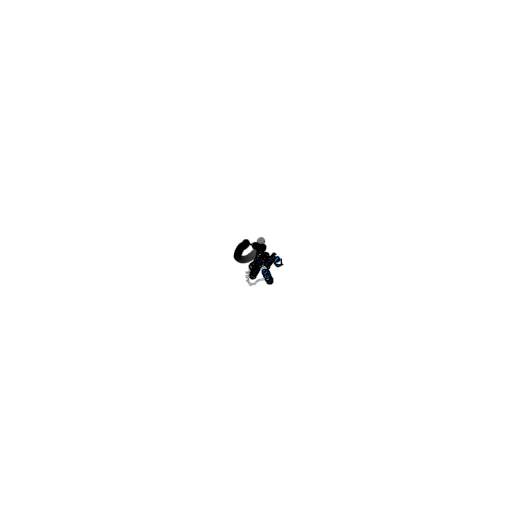299 ILE A O 1
ATOM 2386 N N . ASN A 1 300 ? -88.097 -1.317 112.585 1.00 89.12 300 ASN A N 1
ATOM 2387 C CA . ASN A 1 300 ? -88.865 -0.278 113.275 1.00 89.12 300 ASN A CA 1
ATOM 2388 C C . ASN A 1 300 ? -90.315 -0.721 113.548 1.00 89.12 300 ASN A C 1
ATOM 2390 O O . ASN A 1 300 ? -90.812 -0.567 114.658 1.00 89.12 300 ASN A O 1
ATOM 2394 N N . PHE A 1 301 ? -90.984 -1.330 112.560 1.00 87.69 301 PHE A N 1
ATOM 2395 C CA . PHE A 1 301 ? -92.350 -1.836 112.727 1.00 87.69 301 PHE A CA 1
ATOM 2396 C C . PHE A 1 301 ? -92.465 -2.896 113.836 1.00 87.69 301 PHE A C 1
ATOM 2398 O O . PHE A 1 301 ? -93.412 -2.866 114.629 1.00 87.69 301 PHE A O 1
ATOM 2405 N N . LEU A 1 302 ? -91.522 -3.844 113.894 1.00 84.75 302 LEU A N 1
ATOM 2406 C CA . LEU A 1 302 ? -91.520 -4.903 114.905 1.00 84.75 302 LEU A CA 1
ATOM 2407 C C . LEU A 1 302 ? -91.252 -4.350 116.311 1.00 84.75 302 LEU A C 1
ATOM 2409 O O . LEU A 1 302 ? -91.920 -4.767 117.258 1.00 84.75 302 LEU A O 1
ATOM 2413 N N . GLU A 1 303 ? -90.325 -3.399 116.444 1.00 86.06 303 GLU A N 1
ATOM 2414 C CA . GLU A 1 303 ? -90.024 -2.736 117.719 1.00 86.06 303 GLU A CA 1
ATOM 2415 C C . GLU A 1 303 ? -91.222 -1.927 118.244 1.00 86.06 303 GLU A C 1
ATOM 2417 O O . GLU A 1 303 ? -91.613 -2.098 119.404 1.00 86.06 303 GLU A O 1
ATOM 2422 N N . ASP A 1 304 ? -91.866 -1.125 117.389 1.00 85.56 304 ASP A N 1
ATOM 2423 C CA . ASP A 1 304 ? -93.051 -0.333 117.749 1.00 85.56 304 ASP A CA 1
ATOM 2424 C C . ASP A 1 304 ? -94.225 -1.233 118.182 1.00 85.56 304 ASP A C 1
ATOM 2426 O O . ASP A 1 304 ? -94.901 -0.977 119.185 1.00 85.56 304 ASP A O 1
ATOM 2430 N N . THR A 1 305 ? -94.451 -2.332 117.453 1.00 81.94 305 THR A N 1
ATOM 2431 C CA . THR A 1 305 ? -95.524 -3.295 117.753 1.00 81.94 305 THR A CA 1
ATOM 2432 C C . THR A 1 305 ? -95.289 -4.005 119.089 1.00 81.94 305 THR A C 1
ATOM 2434 O O . THR A 1 305 ? -96.230 -4.195 119.866 1.00 81.94 305 THR A O 1
ATOM 2437 N N . TRP A 1 306 ? -94.038 -4.368 119.389 1.00 83.00 306 TRP A N 1
ATOM 2438 C CA . TRP A 1 306 ? -93.670 -5.003 120.655 1.00 83.00 306 TRP A CA 1
ATOM 2439 C C . TRP A 1 306 ? -93.934 -4.089 121.860 1.00 83.00 306 TRP A C 1
ATOM 2441 O O . TRP A 1 306 ? -94.507 -4.545 122.853 1.00 83.00 306 TRP A O 1
ATOM 2451 N N . GLN A 1 307 ? -93.598 -2.795 121.767 1.00 83.50 307 GLN A N 1
ATOM 2452 C CA . GLN A 1 307 ? -93.876 -1.834 122.844 1.00 83.50 307 GLN A CA 1
ATOM 2453 C C . GLN A 1 307 ? -95.377 -1.695 123.146 1.00 83.50 307 GLN A C 1
ATOM 2455 O O . GLN A 1 307 ? -95.785 -1.678 124.310 1.00 83.50 307 GLN A O 1
ATOM 2460 N N . LEU A 1 308 ? -96.217 -1.638 122.108 1.00 79.31 308 LEU A N 1
ATOM 2461 C CA . LEU A 1 308 ? -97.678 -1.597 122.251 1.00 79.31 308 LEU A CA 1
ATOM 2462 C C . LEU A 1 308 ? -98.223 -2.852 122.950 1.00 79.31 308 LEU A C 1
ATOM 2464 O O . LEU A 1 308 ? -99.078 -2.757 123.836 1.00 79.31 308 LEU A O 1
ATOM 2468 N N . GLN A 1 309 ? -97.714 -4.030 122.578 1.00 77.25 309 GLN A N 1
ATOM 2469 C CA . GLN A 1 309 ? -98.144 -5.301 123.154 1.00 77.25 309 GLN A CA 1
ATOM 2470 C C . GLN A 1 309 ? -97.733 -5.443 124.628 1.00 77.25 309 GLN A C 1
ATOM 2472 O O . GLN A 1 309 ? -98.547 -5.885 125.444 1.00 77.25 309 GLN A O 1
ATOM 2477 N N . SER A 1 310 ? -96.507 -5.046 124.992 1.00 73.62 310 SER A N 1
ATOM 2478 C CA . SER A 1 310 ? -96.032 -5.145 126.379 1.00 73.62 310 SER A CA 1
ATOM 2479 C C . SER A 1 310 ? -96.807 -4.208 127.310 1.00 73.62 310 SER A C 1
ATOM 2481 O O . SER A 1 310 ? -97.228 -4.630 128.387 1.00 73.62 310 SER A O 1
ATOM 2483 N N . SER A 1 311 ? -97.083 -2.977 126.863 1.00 80.06 311 SER A N 1
ATOM 2484 C CA . SER A 1 311 ? -97.864 -1.989 127.618 1.00 80.06 311 SER A CA 1
ATOM 2485 C C . SER A 1 311 ? -99.295 -2.466 127.899 1.00 80.06 311 SER A C 1
ATOM 2487 O O . SER A 1 311 ? -99.803 -2.324 129.016 1.00 80.06 311 SER A O 1
ATOM 2489 N N . HIS A 1 312 ? -99.943 -3.102 126.915 1.00 75.62 312 HIS A N 1
ATOM 2490 C CA . HIS A 1 312 ? -101.263 -3.701 127.113 1.00 75.62 312 HIS A CA 1
ATOM 2491 C C . HIS A 1 312 ? -101.219 -4.841 128.147 1.00 75.62 312 HIS A C 1
ATOM 2493 O O . HIS A 1 312 ? -102.114 -4.941 128.998 1.00 75.62 312 HIS A O 1
ATOM 2499 N N . ASN A 1 313 ? -100.194 -5.695 128.087 1.00 72.06 313 ASN A N 1
ATOM 2500 C CA . ASN A 1 313 ? -100.077 -6.843 128.981 1.00 72.06 313 ASN A CA 1
ATOM 2501 C C . ASN A 1 313 ? -99.841 -6.410 130.443 1.00 72.06 313 ASN A C 1
ATOM 2503 O O . ASN A 1 313 ? -100.520 -6.919 131.335 1.00 72.06 313 ASN A O 1
ATOM 2507 N N . GLU A 1 314 ? -99.001 -5.394 130.677 1.00 75.81 314 GLU A N 1
ATOM 2508 C CA . GLU A 1 314 ? -98.794 -4.784 132.004 1.00 75.81 314 GLU A CA 1
ATOM 2509 C C . GLU A 1 314 ? -100.092 -4.211 132.605 1.00 75.81 314 GLU A C 1
ATOM 2511 O O . GLU A 1 314 ? -100.385 -4.410 133.787 1.00 75.81 314 GLU A O 1
ATOM 2516 N N . GLN A 1 315 ? -100.921 -3.528 131.804 1.00 73.56 315 GLN A N 1
ATOM 2517 C CA . GLN A 1 315 ? -102.207 -2.998 132.280 1.00 73.56 315 GLN A CA 1
ATOM 2518 C C . GLN A 1 315 ? -103.195 -4.100 132.689 1.00 73.56 315 GLN A C 1
ATOM 2520 O O . GLN A 1 315 ? -103.932 -3.942 133.668 1.00 73.56 315 GLN A O 1
ATOM 2525 N N . LYS A 1 316 ? -103.224 -5.212 131.946 1.00 74.75 316 LYS A N 1
ATOM 2526 C CA . LYS A 1 316 ? -104.084 -6.367 132.241 1.00 74.75 316 LYS A CA 1
ATOM 2527 C C . LYS A 1 316 ? -103.680 -7.042 133.555 1.00 74.75 316 LYS A C 1
ATOM 2529 O O . LYS A 1 316 ? -104.543 -7.371 134.371 1.00 74.75 316 LYS A O 1
ATOM 2534 N N . GLU A 1 317 ? -102.384 -7.231 133.770 1.00 70.62 317 GLU A N 1
ATOM 2535 C CA . GLU A 1 317 ? -101.844 -7.896 134.958 1.00 70.62 317 GLU A CA 1
ATOM 2536 C C . GLU A 1 317 ? -102.119 -7.091 136.237 1.00 70.62 317 GLU A C 1
ATOM 2538 O O . GLU A 1 317 ? -102.644 -7.628 137.216 1.00 70.62 317 GLU A O 1
ATOM 2543 N N . LYS A 1 318 ? -101.920 -5.767 136.184 1.00 75.00 318 LYS A N 1
ATOM 2544 C CA . LYS A 1 318 ? -102.202 -4.860 137.305 1.00 75.00 318 LYS A CA 1
ATOM 2545 C C . LYS A 1 318 ? -103.666 -4.907 137.761 1.00 75.00 318 LYS A C 1
ATOM 2547 O O . LYS A 1 318 ? -103.939 -5.007 138.953 1.00 75.00 318 LYS A O 1
ATOM 2552 N N . LYS A 1 319 ? -104.613 -4.927 136.814 1.00 72.56 319 LYS A N 1
ATOM 2553 C CA . LYS A 1 319 ? -106.056 -5.004 137.107 1.00 72.56 319 LYS A CA 1
ATOM 2554 C C . LYS A 1 319 ? -106.456 -6.321 137.790 1.00 72.56 319 LYS A C 1
ATOM 2556 O O . LYS A 1 319 ? -107.347 -6.332 138.632 1.00 72.56 319 LYS A O 1
ATOM 2561 N N . THR A 1 320 ? -105.776 -7.415 137.449 1.00 62.59 320 THR A N 1
ATOM 2562 C CA . THR A 1 320 ? -106.049 -8.756 137.993 1.00 62.59 320 THR A CA 1
ATOM 2563 C C . THR A 1 320 ? -105.529 -8.898 139.433 1.00 62.59 320 THR A C 1
ATOM 2565 O O . THR A 1 320 ? -106.165 -9.539 140.270 1.00 62.59 320 THR A O 1
ATOM 2568 N N . SER A 1 321 ? -104.407 -8.246 139.753 1.00 69.31 321 SER A N 1
ATOM 2569 C CA . SER A 1 321 ? -103.833 -8.212 141.106 1.00 69.31 321 SER A CA 1
ATOM 2570 C C . SER A 1 321 ? -104.724 -7.463 142.110 1.00 69.31 321 SER A C 1
ATOM 2572 O O . SER A 1 321 ? -104.938 -7.937 143.228 1.00 69.31 321 SER A O 1
ATOM 2574 N N . ASP A 1 322 ? -105.298 -6.326 141.704 1.00 73.62 322 ASP A N 1
ATOM 2575 C CA . ASP A 1 322 ? -106.153 -5.499 142.570 1.00 73.62 322 ASP A CA 1
ATOM 2576 C C . ASP A 1 322 ? -107.469 -6.213 142.963 1.00 73.62 322 ASP A C 1
ATOM 2578 O O . ASP A 1 322 ? -107.990 -6.038 144.072 1.00 73.62 322 ASP A O 1
ATOM 2582 N N . GLU A 1 323 ? -108.005 -7.058 142.076 1.00 70.12 323 GLU A N 1
ATOM 2583 C CA . GLU A 1 323 ? -109.202 -7.874 142.325 1.00 70.12 323 GLU A CA 1
ATOM 2584 C C . GLU A 1 323 ? -108.927 -9.024 143.312 1.00 70.12 323 GLU A C 1
ATOM 2586 O O . GLU A 1 323 ? -109.754 -9.312 144.187 1.00 70.12 323 GLU A O 1
ATOM 2591 N N . LEU A 1 324 ? -107.740 -9.633 143.234 1.00 64.81 324 LEU A N 1
ATOM 2592 C CA . LEU A 1 324 ? -107.323 -10.731 144.109 1.00 64.81 324 LEU A CA 1
ATOM 2593 C C . LEU A 1 324 ? -107.136 -10.266 145.562 1.00 64.81 324 LEU A C 1
ATOM 2595 O O . LEU A 1 324 ? -107.619 -10.910 146.497 1.00 64.81 324 LEU A O 1
ATOM 2599 N N . GLU A 1 325 ? -106.517 -9.102 145.764 1.00 69.56 325 GLU A N 1
ATOM 2600 C CA . GLU A 1 325 ? -106.350 -8.504 147.093 1.00 69.56 325 GLU A CA 1
ATOM 2601 C C . GLU A 1 325 ? -107.686 -8.198 147.788 1.00 69.56 325 GLU A C 1
ATOM 2603 O O . GLU A 1 325 ? -107.814 -8.312 149.012 1.00 69.56 325 GLU A O 1
ATOM 2608 N N . ARG A 1 326 ? -108.711 -7.819 147.018 1.00 70.81 326 ARG A N 1
ATOM 2609 C CA . ARG A 1 326 ? -110.055 -7.556 147.545 1.00 70.81 326 ARG A CA 1
ATOM 2610 C C . ARG A 1 326 ? -110.722 -8.838 148.052 1.00 70.81 326 ARG A C 1
ATOM 2612 O O . ARG A 1 326 ? -111.278 -8.827 149.148 1.00 70.81 326 ARG A O 1
ATOM 2619 N N . CYS A 1 327 ? -110.577 -9.942 147.318 1.00 66.75 327 CYS A N 1
ATOM 2620 C CA . CYS A 1 327 ? -111.080 -11.260 147.709 1.00 66.75 327 CYS A CA 1
ATOM 2621 C C . CYS A 1 327 ? -110.433 -11.762 149.011 1.00 66.75 327 CYS A C 1
ATOM 2623 O O . CYS A 1 327 ? -111.132 -12.199 149.928 1.00 66.75 327 CYS A O 1
ATOM 2625 N N . VAL A 1 328 ? -109.107 -11.614 149.135 1.00 71.75 328 VAL A N 1
ATOM 2626 C CA . VAL A 1 328 ? -108.365 -11.998 150.348 1.00 71.75 328 VAL A CA 1
ATOM 2627 C C . VAL A 1 328 ? -108.864 -11.223 151.574 1.00 71.75 328 VAL A C 1
ATOM 2629 O O . VAL A 1 328 ? -109.070 -11.818 152.635 1.00 71.75 328 VAL A O 1
ATOM 2632 N N . ARG A 1 329 ? -109.125 -9.913 151.447 1.00 71.31 329 ARG A N 1
ATOM 2633 C CA . ARG A 1 329 ? -109.656 -9.090 152.553 1.00 71.31 329 ARG A CA 1
ATOM 2634 C C . ARG A 1 329 ? -111.058 -9.514 152.999 1.00 71.31 329 ARG A C 1
ATOM 2636 O O . ARG A 1 329 ? -111.331 -9.534 154.203 1.00 71.31 329 ARG A O 1
ATOM 2643 N N . ASP A 1 330 ? -111.931 -9.862 152.059 1.00 71.38 330 ASP A N 1
ATOM 2644 C CA . ASP A 1 330 ? -113.308 -10.275 152.351 1.00 71.38 330 ASP A CA 1
ATOM 2645 C C . ASP A 1 330 ? -113.354 -11.666 153.003 1.00 71.38 330 ASP A C 1
ATOM 2647 O O . ASP A 1 330 ? -114.069 -11.873 153.990 1.00 71.38 330 ASP A O 1
ATOM 2651 N N . PHE A 1 331 ? -112.499 -12.586 152.546 1.00 72.12 331 PHE A N 1
ATOM 2652 C CA . PHE A 1 331 ? -112.343 -13.913 153.143 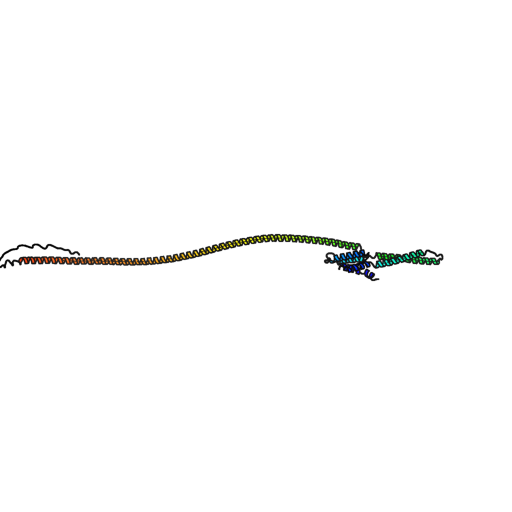1.00 72.12 331 PHE A CA 1
ATOM 2653 C C . PHE A 1 331 ? -111.829 -13.833 154.587 1.00 72.12 331 PHE A C 1
ATOM 2655 O O . PHE A 1 331 ? -112.328 -14.530 155.477 1.00 72.12 331 PHE A O 1
ATOM 2662 N N . LEU A 1 332 ? -110.876 -12.931 154.859 1.00 71.69 332 LEU A N 1
ATOM 2663 C CA . LEU A 1 332 ? -110.341 -12.719 156.207 1.00 71.69 332 LEU A CA 1
ATOM 2664 C C . LEU A 1 332 ? -111.411 -12.191 157.177 1.00 71.69 332 LEU A C 1
ATOM 2666 O O . LEU A 1 332 ? -111.482 -12.642 158.323 1.00 71.69 332 LEU A O 1
ATOM 2670 N N . LYS A 1 333 ? -112.268 -11.260 156.729 1.00 71.56 333 LYS A N 1
ATOM 2671 C CA . LYS A 1 333 ? -113.403 -10.750 157.522 1.00 71.56 333 LYS A CA 1
ATOM 2672 C C . LYS A 1 333 ? -114.402 -11.856 157.861 1.00 71.56 333 LYS A C 1
ATOM 2674 O O . LYS A 1 333 ? -114.813 -11.966 159.017 1.00 71.56 333 LYS A O 1
ATOM 2679 N N . LEU A 1 334 ? -114.754 -12.682 156.876 1.00 67.94 334 LEU A N 1
ATOM 2680 C CA . LEU A 1 334 ? -115.710 -13.781 157.023 1.00 67.94 334 LEU A CA 1
ATOM 2681 C C . LEU A 1 334 ? -115.196 -14.850 158.000 1.00 67.94 334 LEU A C 1
ATOM 2683 O O . LEU A 1 334 ? -115.885 -15.243 158.941 1.00 67.94 334 LEU A O 1
ATOM 2687 N N . THR A 1 335 ? -113.934 -15.249 157.831 1.00 68.88 335 THR A N 1
ATOM 2688 C CA . THR A 1 335 ? -113.263 -16.245 158.679 1.00 68.88 335 THR A CA 1
ATOM 2689 C C . THR A 1 335 ? -113.211 -15.779 160.132 1.00 68.88 335 THR A C 1
ATOM 2691 O O . THR A 1 335 ? -113.526 -16.537 161.050 1.00 68.88 335 THR A O 1
ATOM 2694 N N . LYS A 1 336 ? -112.887 -14.497 160.356 1.00 68.25 336 LYS A N 1
ATOM 2695 C CA . LYS A 1 336 ? -112.835 -13.914 161.700 1.00 68.25 336 LYS A CA 1
ATOM 2696 C C . LYS A 1 336 ? -114.213 -13.901 162.370 1.00 68.25 336 LYS A C 1
ATOM 2698 O O . LYS A 1 336 ? -114.293 -14.267 163.538 1.00 68.25 336 LYS A O 1
ATOM 2703 N N . HIS A 1 337 ? -115.276 -13.555 161.634 1.00 69.81 337 HIS A N 1
ATOM 2704 C CA . HIS A 1 337 ? -116.660 -13.575 162.126 1.00 69.81 337 HIS A CA 1
ATOM 2705 C C . HIS A 1 337 ? -117.094 -14.983 162.578 1.00 69.81 337 HIS A C 1
ATOM 2707 O O . HIS A 1 337 ? -117.585 -15.149 163.700 1.00 69.81 337 HIS A O 1
ATOM 2713 N N . HIS A 1 338 ? -116.830 -16.008 161.759 1.00 67.19 338 HIS A N 1
ATOM 2714 C CA . HIS A 1 338 ? -117.165 -17.400 162.079 1.00 67.19 338 HIS A CA 1
ATOM 2715 C C . HIS A 1 338 ? -116.368 -17.957 163.267 1.00 67.19 338 HIS A C 1
ATOM 2717 O O . HIS A 1 338 ? -116.949 -18.616 164.131 1.00 67.19 338 HIS A O 1
ATOM 2723 N N . LEU A 1 339 ? -115.071 -17.646 163.370 1.00 64.94 339 LEU A N 1
ATOM 2724 C CA . LEU A 1 339 ? -114.245 -18.061 164.511 1.00 64.94 339 LEU A CA 1
ATOM 2725 C C . LEU A 1 339 ? -114.727 -17.452 165.834 1.00 64.94 339 LEU A C 1
ATOM 2727 O O . LEU A 1 339 ? -114.734 -18.135 166.859 1.00 64.94 339 LEU A O 1
ATOM 2731 N N . SER A 1 340 ? -115.171 -16.193 165.828 1.00 58.56 340 SER A N 1
ATOM 2732 C CA . SER A 1 340 ? -115.746 -15.568 167.024 1.00 58.56 340 SER A CA 1
ATOM 2733 C C . SER A 1 340 ? -117.103 -16.158 167.427 1.00 58.56 340 SER A C 1
ATOM 2735 O O . SER A 1 340 ? -117.363 -16.279 168.620 1.00 58.56 340 SER A O 1
ATOM 2737 N N . ALA A 1 341 ? -117.935 -16.592 166.473 1.00 59.38 341 ALA A N 1
ATOM 2738 C CA . ALA A 1 341 ? -119.217 -17.246 166.758 1.00 59.38 341 ALA A CA 1
ATOM 2739 C C . ALA A 1 341 ? -119.038 -18.669 167.326 1.00 59.38 341 ALA A C 1
ATOM 2741 O O . ALA A 1 341 ? -119.714 -19.054 168.283 1.00 59.38 341 ALA A O 1
ATOM 2742 N N . PHE A 1 342 ? -118.069 -19.430 166.801 1.00 59.25 342 PHE A N 1
ATOM 2743 C CA . PHE A 1 342 ? -117.745 -20.770 167.303 1.00 59.25 342 PHE A CA 1
ATOM 2744 C C . PHE A 1 342 ? -117.214 -20.752 168.738 1.00 59.25 342 PHE A C 1
ATOM 2746 O O . PHE A 1 342 ? -117.518 -21.659 169.510 1.00 59.25 342 PHE A O 1
ATOM 2753 N N . LYS A 1 343 ? -116.490 -19.695 169.126 1.00 55.44 343 LYS A N 1
ATOM 2754 C CA . LYS A 1 343 ? -115.983 -19.533 170.496 1.00 55.44 343 LYS A CA 1
ATOM 2755 C C . LYS A 1 343 ? -117.092 -19.337 171.540 1.00 55.44 343 LYS A C 1
ATOM 2757 O O . LYS A 1 343 ? -116.847 -19.578 172.714 1.00 55.44 343 LYS A O 1
ATOM 2762 N N . VAL A 1 344 ? -118.282 -18.896 171.124 1.00 52.28 344 VAL A N 1
ATOM 2763 C CA . VAL A 1 344 ? -119.448 -18.701 172.006 1.00 52.28 344 VAL A CA 1
ATOM 2764 C C . VAL A 1 344 ? -120.343 -19.947 172.025 1.00 52.28 344 VAL A C 1
ATOM 2766 O O . VAL A 1 344 ? -120.882 -20.297 173.072 1.00 52.28 344 VAL A O 1
ATOM 2769 N N . SER A 1 345 ? -120.482 -20.641 170.887 1.00 50.31 345 SER A N 1
ATOM 2770 C CA . SER A 1 345 ? -121.347 -21.826 170.771 1.00 50.31 345 SER A CA 1
ATOM 2771 C C . SER A 1 345 ? -120.704 -23.106 171.306 1.00 50.31 345 SER A C 1
ATOM 2773 O O . SER A 1 345 ? -121.405 -23.944 171.880 1.00 50.31 345 SER A O 1
ATOM 2775 N N . LEU A 1 346 ? -119.385 -23.281 171.149 1.00 48.19 346 LEU A N 1
ATOM 2776 C CA . LEU A 1 346 ? -118.686 -24.336 171.868 1.00 48.19 346 LEU A CA 1
ATOM 2777 C C . LEU A 1 346 ? -118.618 -23.920 173.335 1.00 48.19 346 LEU A C 1
ATOM 2779 O O . LEU A 1 346 ? -118.015 -22.918 173.701 1.00 48.19 346 LEU A O 1
ATOM 2783 N N . PHE A 1 347 ? -119.190 -24.763 174.175 1.00 36.62 347 PHE A N 1
ATOM 2784 C CA . PHE A 1 347 ? -118.947 -24.815 175.610 1.00 36.62 347 PHE A CA 1
ATOM 2785 C C . PHE A 1 347 ? -119.732 -23.922 176.570 1.00 36.62 347 PHE A C 1
ATOM 2787 O O . PHE A 1 347 ? -119.711 -24.214 177.763 1.00 36.62 347 PHE A O 1
ATOM 2794 N N . VAL A 1 348 ? -120.631 -23.071 176.074 1.00 52.66 348 VAL A N 1
ATOM 2795 C CA . VAL A 1 348 ? -121.965 -22.995 176.708 1.00 52.66 348 VAL A CA 1
ATOM 2796 C C . VAL A 1 348 ? -122.619 -24.398 176.711 1.00 52.66 348 VAL A C 1
ATOM 2798 O O . VAL A 1 348 ? -123.332 -24.755 177.643 1.00 52.66 348 VAL A O 1
ATOM 2801 N N . TYR A 1 349 ? -122.276 -25.252 175.734 1.00 47.53 349 TYR A N 1
ATOM 2802 C CA . TYR A 1 349 ? -122.790 -26.620 175.594 1.00 47.53 349 TYR A CA 1
ATOM 2803 C C . TYR A 1 349 ? -122.301 -27.635 176.648 1.00 47.53 349 TYR A C 1
ATOM 2805 O O . TYR A 1 349 ? -123.032 -28.568 176.957 1.00 47.53 349 TYR A O 1
ATOM 2813 N N . HIS A 1 350 ? -121.115 -27.483 177.250 1.00 45.59 350 HIS A N 1
ATOM 2814 C CA . HIS A 1 350 ? -120.641 -28.469 178.239 1.00 45.59 350 HIS A CA 1
ATOM 2815 C C . HIS A 1 350 ? -120.862 -28.035 179.700 1.00 45.59 350 HIS A C 1
ATOM 2817 O O . HIS A 1 350 ? -120.796 -28.880 180.588 1.00 45.59 350 HIS A O 1
ATOM 2823 N N . ILE A 1 351 ? -121.187 -26.757 179.951 1.00 45.94 351 ILE A N 1
ATOM 2824 C CA . ILE A 1 351 ? -121.620 -26.249 181.267 1.00 45.94 351 ILE A CA 1
ATOM 2825 C C . ILE A 1 351 ? -123.070 -26.672 181.601 1.00 45.94 351 ILE A C 1
ATOM 2827 O O . ILE A 1 351 ? -123.433 -26.703 182.772 1.00 45.94 351 ILE A O 1
ATOM 2831 N N . LEU A 1 352 ? -123.897 -27.053 180.615 1.00 45.88 352 LEU A N 1
ATOM 2832 C CA . LEU A 1 352 ? -125.332 -27.329 180.823 1.00 45.88 352 LEU A CA 1
ATOM 2833 C C . LEU A 1 352 ? -125.765 -28.803 180.726 1.00 45.88 352 LEU A C 1
ATOM 2835 O O . LEU A 1 352 ? -126.883 -29.111 181.122 1.00 45.88 352 LEU A O 1
ATOM 2839 N N . HIS A 1 353 ? -124.918 -29.733 180.274 1.00 43.22 353 HIS A N 1
ATOM 2840 C CA . HIS A 1 353 ? -125.243 -31.168 180.262 1.00 43.22 353 HIS A CA 1
ATOM 2841 C C . HIS A 1 353 ? -124.014 -32.012 180.618 1.00 43.22 353 HIS A C 1
ATOM 2843 O O . HIS A 1 353 ? -123.317 -32.551 179.762 1.00 43.22 353 HIS A O 1
ATOM 2849 N N . ALA A 1 354 ? -123.758 -32.124 181.919 1.00 37.12 354 ALA A N 1
ATOM 2850 C CA . ALA A 1 354 ? -122.845 -33.100 182.492 1.00 37.12 354 ALA A CA 1
ATOM 2851 C C . ALA A 1 354 ? -123.639 -34.071 183.379 1.00 37.12 354 ALA A C 1
ATOM 2853 O O . ALA A 1 354 ? -124.183 -33.653 184.400 1.00 37.12 354 ALA A O 1
ATOM 2854 N N . PRO A 1 355 ? -123.682 -35.368 183.049 1.00 28.97 355 PRO A N 1
ATOM 2855 C CA . PRO A 1 355 ? -123.748 -36.423 184.041 1.00 28.97 355 PRO A CA 1
ATOM 2856 C C . PRO A 1 355 ? -122.350 -37.023 184.250 1.00 28.97 355 PRO A C 1
ATOM 2858 O O . PRO A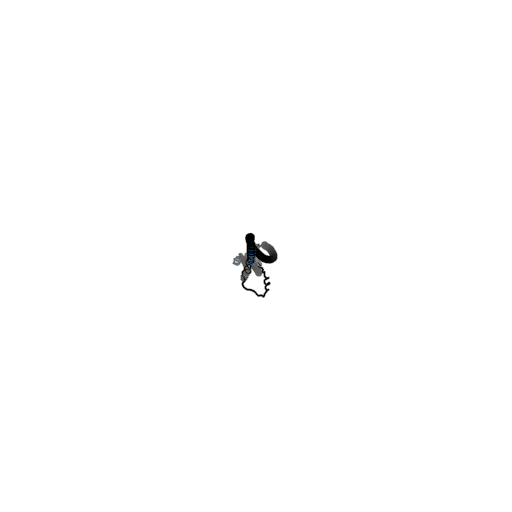 1 355 ? -121.684 -37.409 183.295 1.00 28.97 355 PRO A O 1
ATOM 2861 N N . GLY A 1 356 ? -121.948 -37.121 185.521 1.00 35.84 356 GLY A N 1
ATOM 2862 C CA . GLY A 1 356 ? -120.936 -38.070 186.011 1.00 35.84 356 GLY A CA 1
ATOM 2863 C C . GLY A 1 356 ? -119.489 -37.764 185.614 1.00 35.84 356 GLY A C 1
ATOM 2864 O O . GLY A 1 356 ? -118.983 -38.305 184.641 1.00 35.84 356 GLY A O 1
ATOM 2865 N N . TYR A 1 357 ? -118.832 -36.808 186.275 1.00 30.19 357 TYR A N 1
ATOM 2866 C CA . TYR A 1 357 ? -117.872 -37.025 187.382 1.00 30.19 357 TYR A CA 1
ATOM 2867 C C . TYR A 1 357 ? -116.713 -37.988 187.054 1.00 30.19 357 TYR A C 1
ATOM 2869 O O . TYR A 1 357 ? -116.844 -39.198 187.165 1.00 30.19 357 TYR A O 1
ATOM 2877 N N . VAL A 1 358 ? -115.614 -37.472 186.492 1.00 31.89 358 VAL A N 1
ATOM 2878 C CA . VAL A 1 358 ? -114.430 -36.891 187.182 1.00 31.89 358 VAL A CA 1
ATOM 2879 C C . VAL A 1 358 ? -113.376 -37.953 187.506 1.00 31.89 358 VAL A C 1
ATOM 2881 O O . VAL A 1 358 ? -113.524 -38.712 188.457 1.00 31.89 358 VAL A O 1
ATOM 2884 N N . SER A 1 359 ? -112.261 -37.926 186.765 1.00 34.47 359 SER A N 1
ATOM 2885 C CA . SER A 1 359 ? -110.912 -37.742 187.336 1.00 34.47 359 SER A CA 1
ATOM 2886 C C . SER A 1 359 ? -109.812 -37.715 186.257 1.00 34.47 359 SER A C 1
ATOM 2888 O O . SER A 1 359 ? -110.055 -38.162 185.139 1.00 34.47 359 SER A O 1
ATOM 2890 N N . PRO A 1 360 ? -108.623 -37.156 186.561 1.00 47.81 360 PRO A N 1
ATOM 2891 C CA . PRO A 1 360 ? -107.787 -36.413 185.624 1.00 47.81 360 PRO A CA 1
ATOM 2892 C C . PRO A 1 360 ? -106.439 -37.085 185.329 1.00 47.81 360 PRO A C 1
ATOM 2894 O O . PRO A 1 360 ? -105.877 -37.751 186.191 1.00 47.81 360 PRO A O 1
ATOM 2897 N N . CYS A 1 361 ? -105.874 -36.819 184.148 1.00 31.75 361 CYS A N 1
ATOM 2898 C CA . CYS A 1 361 ? -104.474 -36.401 183.977 1.00 31.75 361 CYS A CA 1
ATOM 2899 C C . CYS A 1 361 ? -104.135 -36.171 182.497 1.00 31.75 361 CYS A C 1
ATOM 2901 O O . CYS A 1 361 ? -104.679 -36.839 181.624 1.00 31.75 361 CYS A O 1
ATOM 2903 N N . CYS A 1 362 ? -103.196 -35.242 182.281 1.00 27.23 362 CYS A N 1
ATOM 2904 C CA . CYS A 1 362 ? -102.661 -34.687 181.026 1.00 27.23 362 CYS A CA 1
ATOM 2905 C C . CYS A 1 362 ? -103.552 -33.583 180.416 1.00 27.23 362 CYS A C 1
ATOM 2907 O O . CYS A 1 362 ? -104.494 -33.862 179.692 1.00 27.23 362 CYS A O 1
ATOM 2909 N N . LEU A 1 363 ? -103.389 -32.281 180.689 1.00 33.47 363 LEU A N 1
ATOM 2910 C CA . LEU A 1 363 ? -102.163 -31.483 180.842 1.00 33.47 363 LEU A CA 1
ATOM 2911 C C . LEU A 1 363 ? -101.119 -31.788 179.758 1.00 33.47 363 LEU A C 1
ATOM 2913 O O . LEU A 1 363 ? -100.473 -32.827 179.795 1.00 33.47 363 LEU A O 1
ATOM 2917 N N . CYS A 1 364 ? -100.932 -30.796 178.882 1.00 34.06 364 CYS A N 1
ATOM 2918 C CA . CYS A 1 364 ? -99.757 -30.569 178.041 1.00 34.06 364 CYS A CA 1
ATOM 2919 C C . CYS A 1 364 ? -99.462 -31.621 176.962 1.00 34.06 364 CYS A C 1
ATOM 2921 O O . CYS A 1 364 ? -99.134 -32.757 177.262 1.00 34.06 364 CYS A O 1
ATOM 2923 N N . TYR A 1 365 ? -99.484 -31.205 175.695 1.00 27.05 365 TYR A N 1
ATOM 2924 C CA . TYR A 1 365 ? -98.298 -31.085 174.829 1.00 27.05 365 TYR A CA 1
ATOM 2925 C C . TYR A 1 365 ? -98.742 -30.789 173.381 1.00 27.05 365 TYR A C 1
ATOM 2927 O O . TYR A 1 365 ? -99.797 -31.241 172.951 1.00 27.05 365 TYR A O 1
ATOM 2935 N N . LEU A 1 366 ? -97.911 -30.037 172.650 1.00 35.97 366 LEU A N 1
ATOM 2936 C CA . LEU A 1 366 ? -98.069 -29.517 171.279 1.00 35.97 366 LEU A CA 1
ATOM 2937 C C . LEU A 1 366 ? -98.873 -28.211 171.150 1.00 35.97 366 LEU A C 1
ATOM 2939 O O . LEU A 1 366 ? -99.915 -28.132 170.515 1.00 35.97 366 LEU A O 1
ATOM 2943 N N . GLN A 1 367 ? -98.438 -27.136 171.801 1.00 36.84 367 GLN A N 1
ATOM 2944 C CA . GLN A 1 367 ? -97.443 -26.209 171.238 1.00 36.84 367 GLN A CA 1
ATOM 2945 C C . GLN A 1 367 ? -96.205 -26.866 170.589 1.00 36.84 367 GLN A C 1
ATOM 2947 O O . GLN A 1 367 ? -95.449 -27.534 171.285 1.00 36.84 367 GLN A O 1
ATOM 2952 N N . PHE A 1 368 ? -96.024 -26.591 169.285 1.00 36.00 368 PHE A N 1
ATOM 2953 C CA . PHE A 1 368 ? -94.857 -26.757 168.384 1.00 36.00 368 PHE A CA 1
ATOM 2954 C C . PHE A 1 368 ? -95.052 -27.660 167.150 1.00 36.00 368 PHE A C 1
ATOM 2956 O O . PHE A 1 368 ? -95.580 -28.756 167.258 1.00 36.00 368 PHE A O 1
ATOM 2963 N N . PHE A 1 369 ? -94.523 -27.161 166.015 1.00 32.56 369 PHE A N 1
ATOM 2964 C CA . PHE A 1 369 ? -94.645 -27.560 164.594 1.00 32.56 369 PHE A CA 1
ATOM 2965 C C . PHE A 1 369 ? -95.899 -26.987 163.899 1.00 32.56 369 PHE A C 1
ATOM 2967 O O . PHE A 1 369 ? -97.000 -27.456 164.128 1.00 32.56 369 PHE A O 1
ATOM 2974 N N . TYR A 1 370 ? -95.850 -25.927 163.081 1.00 35.19 370 TYR A N 1
ATOM 2975 C CA . TYR A 1 370 ? -94.903 -25.633 161.999 1.00 35.19 370 TYR A CA 1
ATOM 2976 C C . TYR A 1 370 ? -94.644 -24.118 161.842 1.00 35.19 370 TYR A C 1
ATOM 2978 O O . TYR A 1 370 ? -95.489 -23.357 161.378 1.00 35.19 370 TYR A O 1
ATOM 2986 N N . LEU A 1 371 ? -93.419 -23.708 162.178 1.00 42.94 371 LEU A N 1
ATOM 2987 C CA . LEU A 1 371 ? -92.624 -22.796 161.356 1.00 42.94 371 LEU A CA 1
ATOM 2988 C C . LEU A 1 371 ? -92.058 -23.639 160.205 1.00 42.94 371 LEU A C 1
ATOM 2990 O O . LEU A 1 371 ? -91.492 -24.693 160.485 1.00 42.94 371 LEU A O 1
ATOM 2994 N N . SER A 1 372 ? -92.184 -23.188 158.955 1.00 34.34 372 SER A N 1
ATOM 2995 C CA . SER A 1 372 ? -91.139 -23.228 157.908 1.00 34.34 372 SER A CA 1
ATOM 2996 C C . SER A 1 372 ? -91.728 -23.216 156.495 1.00 34.34 372 SER A C 1
ATOM 2998 O O . SER A 1 372 ? -92.671 -23.939 156.195 1.00 34.34 372 SER A O 1
ATOM 3000 N N . GLY A 1 373 ? -91.088 -22.439 155.617 1.00 30.78 373 GLY A N 1
ATOM 3001 C CA . GLY A 1 373 ? -90.992 -22.793 154.202 1.00 30.78 373 GLY A CA 1
ATOM 3002 C C . GLY A 1 373 ? -91.686 -21.864 153.214 1.00 30.78 373 GLY A C 1
ATOM 3003 O O . GLY A 1 373 ? -92.701 -22.229 152.636 1.00 30.78 373 GLY A O 1
ATOM 3004 N N . SER A 1 374 ? -91.062 -20.721 152.913 1.00 43.09 374 SER A N 1
ATOM 3005 C CA . SER A 1 374 ? -91.082 -20.201 151.536 1.00 43.09 374 SER A CA 1
ATOM 3006 C C . SER A 1 374 ? -90.469 -21.252 150.592 1.00 43.09 374 SER A C 1
ATOM 3008 O O . SER A 1 374 ? -89.536 -21.951 150.995 1.00 43.09 374 SER A O 1
ATOM 3010 N N . PRO A 1 375 ? -90.923 -21.341 149.332 1.00 43.69 375 PRO A N 1
ATOM 3011 C CA . PRO A 1 375 ? -90.102 -20.779 148.251 1.00 43.69 375 PRO A CA 1
ATOM 3012 C C . PRO A 1 375 ? -90.962 -20.033 147.211 1.00 43.69 375 PRO A C 1
ATOM 3014 O O . PRO A 1 375 ? -92.058 -20.450 146.863 1.00 43.69 375 PRO A O 1
ATOM 3017 N N . LYS A 1 376 ? -90.571 -18.812 146.824 1.00 46.59 376 LYS A N 1
ATOM 3018 C CA . LYS A 1 376 ? -89.898 -18.515 145.541 1.00 46.59 376 LYS A CA 1
ATOM 3019 C C . LYS A 1 376 ? -90.511 -19.235 144.332 1.00 46.59 376 LYS A C 1
ATOM 3021 O O . LYS A 1 376 ? -90.259 -20.416 144.128 1.00 46.59 376 LYS A O 1
ATOM 3026 N N . LEU A 1 377 ? -91.149 -18.452 143.465 1.00 28.89 377 LEU A N 1
ATOM 3027 C CA . LEU A 1 377 ? -91.193 -18.706 142.030 1.00 28.89 377 LEU A CA 1
ATOM 3028 C C . LEU A 1 377 ? -90.554 -17.507 141.329 1.00 28.89 377 LEU A C 1
ATOM 3030 O O . LEU A 1 377 ? -91.057 -16.390 141.376 1.00 28.89 377 LEU A O 1
ATOM 3034 N N . VAL A 1 378 ? -89.368 -17.781 140.792 1.00 42.81 378 VAL A N 1
ATOM 3035 C CA . VAL A 1 378 ? -88.734 -17.053 139.700 1.00 42.81 378 VAL A CA 1
ATOM 3036 C C . VAL A 1 378 ? -89.443 -17.522 138.435 1.00 42.81 378 VAL A C 1
ATOM 3038 O O . VAL A 1 378 ? -89.375 -18.712 138.130 1.00 42.81 378 VAL A O 1
ATOM 3041 N N . TYR A 1 379 ? -90.169 -16.629 137.777 1.00 38.28 379 TYR A N 1
ATOM 3042 C CA . TYR A 1 379 ? -89.895 -16.135 136.425 1.00 38.28 379 TYR A CA 1
ATOM 3043 C C . TYR A 1 379 ? -90.816 -14.953 136.150 1.00 38.28 379 TYR A C 1
ATOM 3045 O O . TYR A 1 379 ? -92.018 -15.081 136.472 1.00 38.28 379 TYR A O 1
#

Radius of gyration: 105.41 Å; chains: 1; bounding box: 192×52×290 Å